Protein AF-A0A727Z2B3-F1 (afdb_monomer)

Foldseek 3Di:
DDDPPPDDQVQVVLVCQQCQHDPDDDDDPDPGDHHNQALLVLLVVVLVLLLQPPDPDDPLCVSVVVVVVVVCVVPPDDDDDDDDDPDDPDDPLVCLQVSLLSNLQNFDAPDANDPVVVVCLVVVSADLVSLVVSLVSLVVSQDQLVDADPDNNDDSVSNSVSSVRSNVHSVNSSVSSVVSSVVLLLPFDFQPVVQVVLLVVLQVCQVVVLCPDLQSVLADEAEAADPPDPWDKDKDKDKDFSQVRGPPNDPDCPDRPPDNVVVVVVVVVVVCVVLVPFDAPAEAEDAADLVVLQVVLVVCVVLAAKEKEWEECHCVVVLVCVVVVVVCCVVRCKDAACVLDDPFWDRIARRNYTYGYHHPHPFGKIFMAGSNQFYHKYWYQDPVRGQKGWDWDADPPSRMTMIMIMIIIDTGRNDTTNYMYHHD

Solvent-accessible surface area (backbone atoms only — not comparable to full-atom values): 23976 Å² total; per-residue (Å²): 134,83,76,80,78,69,83,76,56,66,48,57,54,52,49,29,64,32,57,43,47,71,96,64,93,76,71,98,75,73,82,62,63,83,50,56,76,38,25,62,56,50,52,54,49,51,54,51,54,60,61,67,65,70,65,77,92,57,58,70,66,52,57,51,46,49,52,48,44,57,62,38,72,77,44,92,74,82,90,77,88,82,82,87,77,95,64,80,86,76,52,78,75,62,52,45,64,56,52,36,52,54,22,28,67,34,29,50,81,90,60,68,73,54,67,68,57,54,50,35,59,75,68,57,71,61,49,64,65,48,37,54,50,49,42,55,50,52,60,67,51,53,69,67,49,86,60,83,66,95,63,70,83,50,56,60,80,54,42,40,60,17,33,52,34,35,42,54,37,42,50,50,43,40,48,56,44,48,53,53,47,50,48,50,47,60,68,40,52,74,34,62,65,61,32,50,49,45,16,51,48,45,49,66,48,39,65,58,58,37,59,70,33,90,70,56,42,48,34,50,77,47,76,43,68,73,82,88,58,89,61,45,78,47,71,52,78,43,82,39,52,35,48,72,45,19,46,97,64,47,86,68,86,70,73,73,70,82,42,59,66,58,53,49,52,51,54,50,52,50,51,52,53,53,59,67,73,47,68,42,79,36,78,44,84,31,77,49,63,67,59,48,43,46,56,48,31,64,70,28,65,85,63,52,55,30,34,38,42,34,30,14,59,77,57,51,64,62,58,60,52,48,76,78,39,69,89,55,24,72,84,36,46,46,41,83,32,72,87,51,50,51,102,46,27,44,49,36,21,32,57,50,22,39,43,35,57,38,69,86,40,96,52,50,32,34,38,34,32,50,47,80,23,38,33,43,37,35,33,39,36,46,96,91,70,27,43,42,50,47,48,76,44,76,46,95,52,70,60,33,23,38,40,34,41,34,38,34,38,42,80,43,68,76,55,64,30,58,33,30,36,41,60,95

Nearest PDB structures (foldseek):
  8qpq-assembly1_LE  TM=4.935E-01  e=2.416E-04  Haloferax tailed virus 1
  8gmo-assembly1_AD  TM=4.693E-01  e=9.176E-04  Tequatrovirus T4
  1wy1-assembly1_C  TM=2.558E-01  e=9.879E+00  Pyrococcus horikoshii OT3

Secondary structure (DSSP, 8-state):
---------HHHHHHHHHHT--SS---TT--PPPP--SHHHHHHHHHHHHHHTTSTT--HHHHHHHHHHHHHHTS---PPPPP----S---HHHHHHHHHHHHHHH--TT----HHHHHHHHTT-S-HHHHHHHHHHHHHH---TTS---SSSS-HHHHHHHHHHHHHHHHHHHHHHHHHHHHHHHHPPB-HHHHHHHHHHHHHHHHHHHHHSTTGGGSEEEEE--TTS--EEEEEEEEEEHHHHBTTT--S----SS-HHHHHHHHHHHHHHHHHHSPPS-EEEESSHHHHHHHHHHHTTT---EEEEEESSTTHHHHHHGGG-GGGTGGGTEEE-GGG--SSEEEEEETTEEEEEETT-SS-EEEEEEGGGEEEEEEE--TTS-S-EEEEEE-SSTTEEEEEEEEEEEEEE-S--SEEEEE-

pLDDT: mean 81.8, std 18.0, range [29.45, 98.06]

Mean predicted aligned error: 12.26 Å

Organism: Salmonella typhimurium (NCBI:txid90371)

Radius of gyration: 35.38 Å; Cα contacts (8 Å, |Δi|>4): 587; chains: 1; bounding box: 89×56×84 Å

Structure (mmCIF, N/CA/C/O backbone):
data_AF-A0A727Z2B3-F1
#
_entry.id   AF-A0A727Z2B3-F1
#
loop_
_atom_site.group_PDB
_atom_site.id
_atom_site.type_symbol
_atom_site.label_atom_id
_atom_site.label_alt_id
_atom_site.label_comp_id
_atom_site.label_asym_id
_atom_site.label_entity_id
_atom_site.label_seq_id
_atom_site.pdbx_PDB_ins_code
_atom_site.Cartn_x
_atom_site.Cartn_y
_atom_site.Cartn_z
_atom_site.occupancy
_atom_site.B_iso_or_equiv
_atom_site.auth_seq_id
_atom_site.auth_comp_id
_atom_site.auth_asym_id
_atom_site.auth_atom_id
_atom_site.pdbx_PDB_model_num
ATOM 1 N N . HIS A 1 1 ? -54.497 29.545 35.659 1.00 33.84 1 HIS A N 1
ATOM 2 C CA . HIS A 1 1 ? -53.399 30.517 35.799 1.00 33.84 1 HIS A CA 1
ATOM 3 C C . HIS A 1 1 ? -52.175 29.747 36.252 1.00 33.84 1 HIS A C 1
ATOM 5 O O . HIS A 1 1 ? -52.189 29.250 37.365 1.00 33.84 1 HIS A O 1
ATOM 11 N N . PHE A 1 2 ? -51.187 29.558 35.377 1.00 30.84 2 PHE A N 1
ATOM 12 C CA . PHE A 1 2 ? -49.878 29.066 35.801 1.00 30.84 2 PHE A CA 1
ATOM 13 C C . PHE A 1 2 ? -49.118 30.278 36.333 1.00 30.84 2 PHE A C 1
ATOM 15 O O . PHE A 1 2 ? -48.816 31.192 35.565 1.00 30.84 2 PHE A O 1
ATOM 22 N N . GLU A 1 3 ? -48.906 30.341 37.645 1.00 32.25 3 GLU A N 1
ATOM 23 C CA . GLU A 1 3 ? -47.919 31.264 38.196 1.00 32.25 3 GLU A CA 1
ATOM 24 C C . GLU A 1 3 ? -46.555 30.883 37.615 1.00 32.25 3 GLU A C 1
ATOM 26 O O . GLU A 1 3 ? -46.199 29.706 37.557 1.00 32.25 3 GLU A O 1
ATOM 31 N N . SER A 1 4 ? -45.808 31.869 37.121 1.00 35.72 4 SER A N 1
ATOM 32 C CA . SER A 1 4 ? -44.437 31.647 36.676 1.00 35.72 4 SER A CA 1
ATOM 33 C C . SER A 1 4 ? -43.625 31.152 37.872 1.00 35.72 4 SER A C 1
ATOM 35 O O . SER A 1 4 ? -43.404 31.923 38.811 1.00 35.72 4 SER A O 1
ATOM 37 N N . GLN A 1 5 ? -43.198 29.886 37.850 1.00 46.12 5 GLN A N 1
ATOM 38 C CA . GLN A 1 5 ? -42.247 29.365 38.827 1.00 46.12 5 GLN A CA 1
ATOM 39 C C . GLN A 1 5 ? -41.031 30.303 38.860 1.00 46.12 5 GLN A C 1
ATOM 41 O O . GLN A 1 5 ? -40.392 30.562 37.837 1.00 46.12 5 GLN A O 1
ATOM 46 N N . LYS A 1 6 ? -40.770 30.878 40.040 1.00 45.91 6 LYS A N 1
ATOM 47 C CA . LYS A 1 6 ? -39.532 31.606 40.342 1.00 45.91 6 LYS A CA 1
ATOM 48 C C . LYS A 1 6 ? -38.340 30.707 40.005 1.00 45.91 6 LYS A C 1
ATOM 50 O O . LYS A 1 6 ? -38.444 29.508 40.226 1.00 45.91 6 LYS A O 1
ATOM 55 N N . ASN A 1 7 ? -37.255 31.316 39.509 1.00 47.75 7 ASN A N 1
ATOM 56 C CA . ASN A 1 7 ? -35.923 30.737 39.272 1.00 47.75 7 ASN A CA 1
ATOM 57 C C . ASN A 1 7 ? -35.782 29.292 39.776 1.00 47.75 7 ASN A C 1
ATOM 59 O O . ASN A 1 7 ? -35.511 29.085 40.957 1.00 47.75 7 ASN A O 1
ATOM 63 N N . ILE A 1 8 ? -35.988 28.322 38.880 1.00 54.59 8 ILE A N 1
ATOM 64 C CA . ILE A 1 8 ? -35.703 26.912 39.153 1.00 54.59 8 ILE A CA 1
ATOM 65 C C . ILE A 1 8 ? -34.224 26.830 39.531 1.00 54.59 8 ILE A C 1
ATOM 67 O O . ILE A 1 8 ? -33.366 27.255 38.752 1.00 54.59 8 ILE A O 1
ATOM 71 N N . ASP A 1 9 ? -33.928 26.327 40.729 1.00 62.06 9 ASP A N 1
ATOM 72 C CA . ASP A 1 9 ? -32.553 26.048 41.123 1.00 62.06 9 ASP A CA 1
ATOM 73 C C . ASP A 1 9 ? -32.036 24.901 40.247 1.00 62.06 9 ASP A C 1
ATOM 75 O O . ASP A 1 9 ? -32.500 23.763 40.317 1.00 62.06 9 ASP A O 1
ATOM 79 N N . LEU A 1 10 ? -31.096 25.224 39.362 1.00 60.72 10 LEU A N 1
ATOM 80 C CA . LEU A 1 10 ? -30.554 24.272 38.403 1.00 60.72 10 LEU A CA 1
ATOM 81 C C . LEU A 1 10 ? -29.784 23.138 39.097 1.00 60.72 10 LEU A C 1
ATOM 83 O O . LEU A 1 10 ? -29.738 22.029 38.567 1.00 60.72 10 LEU A O 1
ATOM 87 N N . ALA A 1 11 ? -29.203 23.381 40.277 1.00 61.66 11 ALA A N 1
ATOM 88 C CA . ALA A 1 11 ? -28.548 22.333 41.054 1.00 61.66 11 ALA A CA 1
ATOM 89 C C . ALA A 1 11 ? -29.576 21.349 41.632 1.00 61.66 11 ALA A C 1
ATOM 91 O O . ALA A 1 11 ? -29.345 20.137 41.622 1.00 61.66 11 ALA A O 1
ATOM 92 N N . ASP A 1 12 ? -30.720 21.871 42.076 1.00 63.78 12 ASP A N 1
ATOM 93 C CA . ASP A 1 12 ? -31.849 21.090 42.577 1.00 63.78 12 ASP A CA 1
ATOM 94 C C . ASP A 1 12 ? -32.485 20.246 41.464 1.00 63.78 12 ASP A C 1
ATOM 96 O O . ASP A 1 12 ? -32.655 19.037 41.617 1.00 63.78 12 ASP A O 1
ATOM 100 N N . LEU A 1 13 ? -32.707 20.837 40.286 1.00 58.72 13 LEU A N 1
ATOM 101 C CA . LEU A 1 13 ? -33.193 20.126 39.098 1.00 58.72 13 LEU A CA 1
ATOM 102 C C . LEU A 1 13 ? -32.273 18.958 38.703 1.00 58.72 13 LEU A C 1
ATOM 104 O O . LEU A 1 13 ? -32.740 17.864 38.386 1.00 58.72 13 LEU A O 1
ATOM 108 N N . VAL A 1 14 ? -30.954 19.166 38.742 1.00 59.91 14 VAL A N 1
ATOM 109 C CA . VAL A 1 14 ? -29.974 18.110 38.450 1.00 59.91 14 VAL A CA 1
ATOM 110 C C . VAL A 1 14 ? -30.007 16.998 39.501 1.00 59.91 14 VAL A C 1
ATOM 112 O O . VAL A 1 14 ? -29.860 15.828 39.151 1.00 59.91 14 VAL A O 1
ATOM 115 N N . ASN A 1 15 ? -30.211 17.330 40.776 1.00 66.31 15 ASN A N 1
ATOM 116 C CA . ASN A 1 15 ? -30.347 16.318 41.824 1.00 66.31 15 ASN A CA 1
ATOM 117 C C . ASN A 1 15 ? -31.613 15.470 41.625 1.00 66.31 15 ASN A C 1
ATOM 119 O O . ASN A 1 15 ? -31.519 14.248 41.715 1.00 66.31 15 ASN A O 1
ATOM 123 N N . HIS A 1 16 ? -32.742 16.084 41.258 1.00 60.50 16 HIS A N 1
ATOM 124 C CA . HIS A 1 16 ? -33.980 15.364 40.931 1.00 60.50 16 HIS A CA 1
ATOM 125 C C . HIS A 1 16 ? -33.793 14.420 39.730 1.00 60.50 16 HIS A C 1
ATOM 127 O O . HIS A 1 16 ? -34.190 13.257 39.787 1.00 60.50 16 HIS A O 1
ATOM 133 N N . LEU A 1 17 ? -33.099 14.872 38.675 1.00 61.41 17 LEU A N 1
ATOM 134 C CA . LEU A 1 17 ? -32.760 14.038 37.510 1.00 61.41 17 LEU A CA 1
ATOM 135 C C . LEU A 1 17 ? -31.911 12.814 37.889 1.00 61.41 17 LEU A C 1
ATOM 137 O O . LEU A 1 17 ? -32.169 11.705 37.425 1.00 61.41 17 LEU A O 1
ATOM 141 N N . ILE A 1 18 ? -30.906 13.001 38.746 1.00 62.62 18 ILE A N 1
ATOM 142 C CA . ILE A 1 18 ? -30.023 11.923 39.213 1.00 62.62 18 ILE A CA 1
ATOM 143 C C . ILE A 1 18 ? -30.787 10.924 40.086 1.00 62.62 18 ILE A C 1
ATOM 145 O O . ILE A 1 18 ? -30.649 9.714 39.900 1.00 62.62 18 ILE A O 1
ATOM 149 N N . MET A 1 19 ? -31.600 11.420 41.021 1.00 62.50 19 MET A N 1
ATOM 150 C CA . MET A 1 19 ? -32.367 10.584 41.949 1.00 62.50 19 MET A CA 1
ATOM 151 C C . MET A 1 19 ? -33.594 9.942 41.298 1.00 62.50 19 MET A C 1
ATOM 153 O O . MET A 1 19 ? -34.217 9.080 41.913 1.00 62.50 19 MET A O 1
ATOM 157 N N . SER A 1 20 ? -33.894 10.305 40.043 1.00 58.25 20 SER A N 1
ATOM 158 C CA . SER A 1 20 ? -35.145 9.950 39.370 1.00 58.25 20 SER A CA 1
ATOM 159 C C . SER A 1 20 ? -36.342 10.284 40.260 1.00 58.25 20 SER A C 1
ATOM 161 O O . SER A 1 20 ? -37.224 9.461 40.457 1.00 58.25 20 SER A O 1
ATOM 163 N N . GLU A 1 21 ? -36.333 11.483 40.839 1.00 58.69 21 GLU A N 1
ATOM 164 C CA . GLU A 1 21 ? -37.428 12.022 41.643 1.00 58.69 21 GLU A CA 1
ATOM 165 C C . GLU A 1 21 ? -38.261 12.966 40.772 1.00 58.69 21 GLU A C 1
ATOM 167 O O . GLU A 1 21 ? -37.721 13.756 39.990 1.00 58.69 21 GLU A O 1
ATOM 172 N N . LEU A 1 22 ? -39.588 12.876 40.882 1.00 54.59 22 LEU A N 1
ATOM 173 C CA . LEU A 1 22 ? -40.485 13.782 40.173 1.00 54.59 22 LEU A CA 1
ATOM 174 C C . LEU A 1 22 ? -40.332 15.194 40.744 1.00 54.59 22 LEU A C 1
ATOM 176 O O . LEU A 1 22 ? -40.396 15.394 41.953 1.00 54.59 22 LEU A O 1
ATOM 180 N N . TYR A 1 23 ? -40.178 16.184 39.864 1.00 47.44 23 TYR A N 1
ATOM 181 C CA . TYR A 1 23 ? -40.151 17.596 40.266 1.00 47.44 23 TYR A CA 1
ATOM 182 C C . TYR A 1 23 ? -41.506 18.053 40.846 1.00 47.44 23 TYR A C 1
ATOM 184 O O . TYR A 1 23 ? -41.569 18.975 41.653 1.00 47.44 23 TYR A O 1
ATOM 192 N N . GLU A 1 24 ? -42.597 17.385 40.453 1.00 53.91 24 GLU A N 1
ATOM 193 C CA . GLU A 1 24 ? -43.932 17.498 41.044 1.00 53.91 24 GLU A CA 1
ATOM 194 C C . GLU A 1 24 ? -44.607 16.114 41.016 1.00 53.91 24 GLU A C 1
ATOM 196 O O . GLU A 1 24 ? -44.677 15.505 39.948 1.00 53.91 24 GLU A O 1
ATOM 201 N N . ASP A 1 25 ? -45.127 15.628 42.150 1.00 47.00 25 ASP A N 1
ATOM 202 C CA . ASP A 1 25 ? -45.909 14.381 42.218 1.00 47.00 25 ASP A CA 1
ATOM 203 C C . ASP A 1 25 ? -47.168 14.499 41.346 1.00 47.00 25 ASP A C 1
ATOM 205 O O . ASP A 1 25 ? -48.071 15.294 41.635 1.00 47.00 25 ASP A O 1
ATOM 209 N N . ARG A 1 26 ? -47.250 13.706 40.275 1.00 46.06 26 ARG A N 1
ATOM 210 C CA . ARG A 1 26 ? -48.425 13.649 39.400 1.00 46.06 26 ARG A CA 1
ATOM 211 C C . ARG A 1 26 ? -48.835 12.195 39.168 1.00 46.06 26 ARG A C 1
ATOM 213 O O . ARG A 1 26 ? -48.446 11.572 38.197 1.00 46.06 26 ARG A O 1
ATOM 220 N N . ASP A 1 27 ? -49.696 11.723 40.066 1.00 43.81 27 ASP A N 1
ATOM 221 C CA . ASP A 1 27 ? -50.348 10.406 40.083 1.00 43.81 27 ASP A CA 1
ATOM 222 C C . ASP A 1 27 ? -49.468 9.167 40.359 1.00 43.81 27 ASP A C 1
ATOM 224 O O . ASP A 1 27 ? -48.259 9.120 40.182 1.00 43.81 27 ASP A O 1
ATOM 228 N N . THR A 1 28 ? -50.132 8.123 40.864 1.00 46.69 28 THR A N 1
ATOM 229 C CA . THR A 1 28 ? -49.559 6.914 41.494 1.00 46.69 28 THR A CA 1
ATOM 230 C C . THR A 1 28 ? -48.951 5.886 40.529 1.00 46.69 28 THR A C 1
ATOM 232 O O . THR A 1 28 ? -48.630 4.778 40.956 1.00 46.69 28 THR A O 1
ATOM 235 N N . HIS A 1 29 ? -48.838 6.214 39.239 1.00 43.72 29 HIS A N 1
ATOM 236 C CA . HIS A 1 29 ? -48.492 5.264 38.171 1.00 43.72 29 HIS A CA 1
ATOM 237 C C . HIS A 1 29 ? -47.191 5.609 37.428 1.00 43.72 29 HIS A C 1
ATOM 239 O O . HIS A 1 29 ? -46.850 4.929 36.462 1.00 43.72 29 HIS A O 1
ATOM 245 N N . ASP A 1 30 ? -46.430 6.603 37.892 1.00 40.78 30 ASP A N 1
ATOM 246 C CA . ASP A 1 30 ? -45.130 6.933 37.307 1.00 40.78 30 ASP A CA 1
ATOM 247 C C . ASP A 1 30 ? -44.069 5.898 37.719 1.00 40.78 30 ASP A C 1
ATOM 249 O O . ASP A 1 30 ? -43.507 5.922 38.818 1.00 40.78 30 ASP A O 1
ATOM 253 N N . THR A 1 31 ? -43.775 4.952 36.825 1.00 44.19 31 THR A N 1
ATOM 254 C CA . THR A 1 31 ? -42.602 4.082 36.953 1.00 44.19 31 THR A CA 1
ATOM 255 C C . THR A 1 31 ? -41.341 4.886 36.665 1.00 44.19 31 THR A C 1
ATOM 257 O O . THR A 1 31 ? -40.910 5.023 35.522 1.00 44.19 31 THR A O 1
ATOM 260 N N . LEU A 1 32 ? -40.750 5.426 37.728 1.00 51.16 32 LEU A N 1
ATOM 261 C CA . LEU A 1 32 ? -39.474 6.131 37.690 1.00 51.16 32 LEU A CA 1
ATOM 262 C C . LEU A 1 32 ? -38.367 5.219 37.145 1.00 51.16 32 LEU A C 1
ATOM 264 O O . LEU A 1 32 ? -38.224 4.062 37.558 1.00 51.16 32 LEU A O 1
ATOM 268 N N . THR A 1 33 ? -37.550 5.747 36.230 1.00 53.62 33 THR A N 1
ATOM 269 C CA . THR A 1 33 ? -36.292 5.098 35.850 1.00 53.62 33 THR A CA 1
ATOM 270 C C . THR A 1 33 ? -35.424 4.885 37.094 1.00 53.62 33 THR A C 1
ATOM 272 O O . THR A 1 33 ? -35.506 5.663 38.043 1.00 53.62 33 THR A O 1
ATOM 275 N N . PRO A 1 34 ? -34.581 3.841 37.147 1.00 61.97 34 PRO A N 1
ATOM 276 C CA . PRO A 1 34 ? -33.674 3.671 38.272 1.00 61.97 34 PRO A CA 1
ATOM 277 C C . PRO A 1 34 ? -32.742 4.881 38.401 1.00 61.97 34 PRO A C 1
ATOM 279 O O . PRO A 1 34 ? -32.108 5.272 37.423 1.00 61.97 34 PRO A O 1
ATOM 282 N N . ALA A 1 35 ? -32.629 5.423 39.613 1.00 69.56 35 ALA A N 1
ATOM 283 C CA . ALA A 1 35 ? -31.716 6.519 39.923 1.00 69.56 35 ALA A CA 1
ATOM 284 C C . ALA A 1 35 ? -30.273 6.210 39.490 1.00 69.56 35 ALA A C 1
ATOM 286 O O . ALA A 1 35 ? -29.771 5.104 39.728 1.00 69.56 35 ALA A O 1
ATOM 287 N N . PHE A 1 36 ? -29.580 7.213 38.952 1.00 78.69 36 PHE A N 1
ATOM 288 C CA . PHE A 1 36 ? -28.138 7.150 38.736 1.00 78.69 36 PHE A CA 1
ATOM 289 C C . PHE A 1 36 ? -27.439 7.297 40.087 1.00 78.69 36 PHE A C 1
ATOM 291 O O . PHE A 1 36 ? -27.537 8.327 40.749 1.00 78.69 36 PHE A O 1
ATOM 298 N N . ARG A 1 37 ? -26.732 6.258 40.531 1.00 82.44 37 ARG A N 1
ATOM 299 C CA . ARG A 1 37 ? -26.084 6.248 41.853 1.00 82.44 37 ARG A CA 1
ATOM 300 C C . ARG A 1 37 ? -24.577 6.415 41.757 1.00 82.44 37 ARG A C 1
ATOM 302 O O . ARG A 1 37 ? -23.952 6.823 42.738 1.00 82.44 37 ARG A O 1
ATOM 309 N N . ARG A 1 38 ? -23.996 6.051 40.616 1.00 87.69 38 ARG A N 1
ATOM 310 C CA . ARG A 1 38 ? -22.553 6.039 40.364 1.00 87.69 38 ARG A CA 1
ATOM 311 C C . ARG A 1 38 ? -22.241 6.494 38.950 1.00 87.69 38 ARG A C 1
ATOM 313 O O . ARG A 1 38 ? -23.101 6.459 38.071 1.00 87.69 38 ARG A O 1
ATOM 320 N N . SER A 1 39 ? -20.985 6.861 38.714 1.00 89.38 39 SER A N 1
ATOM 321 C CA . SER A 1 39 ? -20.550 7.279 37.379 1.00 89.38 39 SER A CA 1
ATOM 322 C C . SER A 1 39 ? -20.689 6.151 36.346 1.00 89.38 39 SER A C 1
ATOM 324 O O . SER A 1 39 ? -21.086 6.400 35.207 1.00 89.38 39 SER A O 1
ATOM 326 N N . VAL A 1 40 ? -20.487 4.897 36.773 1.00 90.19 40 VAL A N 1
ATOM 327 C CA . VAL A 1 40 ? -20.664 3.700 35.933 1.00 90.19 40 VAL A CA 1
ATOM 328 C C . VAL A 1 40 ? -22.075 3.534 35.372 1.00 90.19 40 VAL A C 1
ATOM 330 O O . VAL A 1 40 ? -22.218 3.004 34.277 1.00 90.19 40 VAL A O 1
ATOM 333 N N . ASP A 1 41 ? -23.113 4.022 36.059 1.00 84.38 41 ASP A N 1
ATOM 334 C CA . ASP A 1 41 ? -24.493 3.925 35.567 1.00 84.38 41 ASP A CA 1
ATOM 335 C C . ASP A 1 41 ? -24.689 4.803 34.314 1.00 84.38 41 ASP A C 1
ATOM 337 O O . ASP A 1 41 ? -25.380 4.421 33.368 1.00 84.38 41 ASP A O 1
ATOM 341 N N . ILE A 1 42 ? -24.023 5.964 34.284 1.00 85.31 42 ILE A N 1
ATOM 342 C CA . ILE A 1 42 ? -24.027 6.890 33.144 1.00 85.31 42 ILE A CA 1
ATOM 343 C C . ILE A 1 42 ? -23.112 6.375 32.029 1.00 85.31 42 ILE A C 1
ATOM 345 O O . ILE A 1 42 ? -23.485 6.447 30.859 1.00 85.31 42 ILE A O 1
ATOM 349 N N . ILE A 1 43 ? -21.947 5.810 32.367 1.00 86.75 43 ILE A N 1
ATOM 350 C CA . ILE A 1 43 ? -21.072 5.165 31.375 1.00 86.75 43 ILE A CA 1
ATOM 351 C C . ILE A 1 43 ? -21.835 4.032 30.676 1.00 86.75 43 ILE A C 1
ATOM 353 O O . ILE A 1 43 ? -21.913 4.019 29.451 1.00 86.75 43 ILE A O 1
ATOM 357 N N . ASP A 1 44 ? -22.472 3.133 31.429 1.00 85.00 44 ASP A N 1
ATOM 358 C CA . ASP A 1 44 ? -23.259 2.023 30.882 1.00 85.00 44 ASP A CA 1
ATOM 359 C C . ASP A 1 44 ? -24.426 2.512 30.004 1.00 85.00 44 ASP A C 1
ATOM 361 O O . ASP A 1 44 ? -24.745 1.877 28.997 1.00 85.00 44 ASP A O 1
ATOM 365 N N . MET A 1 45 ? -25.050 3.646 30.343 1.00 82.75 45 MET A N 1
ATOM 366 C CA . MET A 1 45 ? -26.060 4.286 29.495 1.00 82.75 45 MET A CA 1
ATOM 367 C C . MET A 1 45 ? -25.467 4.734 28.152 1.00 82.75 45 MET A C 1
ATOM 369 O O . MET A 1 45 ? -26.036 4.418 27.108 1.00 82.75 45 MET A O 1
ATOM 373 N N . ILE A 1 46 ? -24.317 5.418 28.164 1.00 82.81 46 ILE A N 1
ATOM 374 C CA . ILE A 1 46 ? -23.617 5.840 26.939 1.00 82.81 46 ILE A CA 1
ATOM 375 C C . ILE A 1 46 ? -23.274 4.618 26.079 1.00 82.81 46 ILE A C 1
ATOM 377 O O . ILE A 1 46 ? -23.523 4.630 24.877 1.00 82.81 46 ILE A O 1
ATOM 381 N N . LEU A 1 47 ? -22.782 3.532 26.685 1.00 81.25 47 LEU A N 1
ATOM 382 C CA . LEU A 1 47 ? -22.465 2.297 25.960 1.00 81.25 47 LEU A CA 1
ATOM 383 C C . LEU A 1 47 ? -23.684 1.692 25.255 1.00 81.25 47 LEU A C 1
ATOM 385 O O . LEU A 1 47 ? -23.558 1.209 24.132 1.00 81.25 47 LEU A O 1
ATOM 389 N N . ARG A 1 48 ? -24.861 1.717 25.890 1.00 75.19 48 ARG A N 1
ATOM 390 C CA . ARG A 1 48 ? -26.107 1.225 25.276 1.00 75.19 48 ARG A CA 1
ATOM 391 C C . ARG A 1 48 ? -26.536 2.087 24.099 1.00 75.19 48 ARG A C 1
ATOM 393 O O . ARG A 1 48 ? -26.884 1.542 23.059 1.00 75.19 48 ARG A O 1
ATOM 400 N N . ILE A 1 49 ? -26.477 3.409 24.255 1.00 71.06 49 ILE A N 1
ATOM 401 C CA . ILE A 1 49 ? -26.792 4.357 23.180 1.00 71.06 49 ILE A CA 1
ATOM 402 C C . ILE A 1 49 ? -25.886 4.092 21.971 1.00 71.06 49 ILE A C 1
ATOM 404 O O . ILE A 1 49 ? -26.363 3.943 20.848 1.00 71.06 49 ILE A O 1
ATOM 408 N N . GLU A 1 50 ? -24.583 3.944 22.208 1.00 73.25 50 GLU A N 1
ATOM 409 C CA . GLU A 1 50 ? -23.610 3.725 21.136 1.00 73.25 50 GLU A CA 1
ATOM 410 C C . GLU A 1 50 ? -23.687 2.341 20.501 1.00 73.25 50 GLU A C 1
ATOM 412 O O . GLU A 1 50 ? -23.348 2.184 19.329 1.00 73.25 50 GLU A O 1
ATOM 417 N N . HIS A 1 51 ? -24.175 1.347 21.240 1.00 66.31 51 HIS A N 1
ATOM 418 C CA . HIS A 1 51 ? -24.489 0.039 20.683 1.00 66.31 51 HIS A CA 1
ATOM 419 C C . HIS A 1 51 ? -25.734 0.072 19.780 1.00 66.31 51 HIS A C 1
ATOM 421 O O . HIS A 1 51 ? -25.707 -0.519 18.704 1.00 66.31 51 HIS A O 1
ATOM 427 N N . CYS A 1 52 ? -26.802 0.779 20.168 1.00 56.47 52 CYS A N 1
ATOM 428 C CA . CYS A 1 52 ? -28.037 0.866 19.376 1.00 56.47 52 CYS A CA 1
ATOM 429 C C . CYS A 1 52 ? -27.885 1.715 18.100 1.00 56.47 52 CYS A C 1
ATOM 431 O O . CYS A 1 52 ? -28.550 1.457 17.102 1.00 56.47 52 CYS A O 1
ATOM 433 N N . ASN A 1 53 ? -26.965 2.683 18.083 1.00 53.97 53 ASN A N 1
ATOM 434 C CA . ASN A 1 53 ? -26.720 3.583 16.946 1.00 53.97 53 ASN A CA 1
ATOM 435 C C . ASN A 1 53 ? -25.952 2.941 15.759 1.00 53.97 53 ASN A C 1
ATOM 437 O O . ASN A 1 53 ? -25.282 3.645 14.999 1.00 53.97 53 ASN A O 1
ATOM 441 N N . LEU A 1 54 ? -26.019 1.615 15.583 1.00 50.62 54 LEU A N 1
ATOM 442 C CA . LEU A 1 54 ? -25.374 0.886 14.477 1.00 50.62 54 LEU A CA 1
ATOM 443 C C . LEU A 1 54 ? -26.198 0.872 13.176 1.00 50.62 54 LEU A C 1
ATOM 445 O O . LEU A 1 54 ? -25.733 0.345 12.163 1.00 50.62 54 LEU A O 1
ATOM 449 N N . HIS A 1 55 ? -27.398 1.457 13.166 1.00 40.53 55 HIS A N 1
ATOM 450 C CA . HIS A 1 55 ? -28.206 1.570 11.957 1.00 40.53 55 HIS A CA 1
ATOM 451 C C . HIS A 1 55 ? -27.682 2.689 11.045 1.00 40.53 55 HIS A C 1
ATOM 453 O O . HIS A 1 55 ? -27.729 3.877 11.348 1.00 40.53 55 HIS A O 1
ATOM 459 N N . THR A 1 56 ? -27.126 2.249 9.917 1.00 39.41 56 THR A N 1
ATOM 460 C CA . THR A 1 56 ? -26.784 3.000 8.705 1.00 39.41 56 THR A CA 1
ATOM 461 C C . THR A 1 56 ? -27.545 4.315 8.542 1.00 39.41 56 THR A C 1
ATOM 463 O O . THR A 1 56 ? -28.700 4.278 8.143 1.00 39.41 56 THR A O 1
ATOM 466 N N . ASN A 1 57 ? -26.874 5.454 8.740 1.00 38.22 57 ASN A N 1
ATOM 467 C CA . ASN A 1 57 ? -27.154 6.745 8.090 1.00 38.22 57 ASN A CA 1
ATOM 468 C C . ASN A 1 57 ? -28.636 7.182 7.975 1.00 38.22 57 ASN A C 1
ATOM 470 O O . ASN A 1 57 ? -28.998 7.932 7.067 1.00 38.22 57 ASN A O 1
ATOM 474 N N . THR A 1 58 ? -29.511 6.729 8.867 1.00 37.56 58 THR A N 1
ATOM 475 C CA . THR A 1 58 ? -30.866 7.246 8.994 1.00 37.56 58 THR A CA 1
ATOM 476 C C . THR A 1 58 ? -30.768 8.457 9.905 1.00 37.56 58 THR A C 1
ATOM 478 O O . THR A 1 58 ? -30.025 8.447 10.886 1.00 37.56 58 THR A O 1
ATOM 481 N N . SER A 1 59 ? -31.426 9.555 9.522 1.00 45.16 59 SER A N 1
ATOM 482 C CA . SER A 1 59 ? -31.302 10.850 10.199 1.00 45.16 59 SER A CA 1
ATOM 483 C C . SER A 1 59 ? -31.347 10.681 11.720 1.00 45.16 59 SER A C 1
ATOM 485 O O . SER A 1 59 ? -32.106 9.854 12.218 1.00 45.16 59 SER A O 1
ATOM 487 N N . TRP A 1 60 ? -30.556 11.449 12.471 1.00 47.59 60 TRP A N 1
ATOM 488 C CA . TRP A 1 60 ? -30.532 11.449 13.945 1.00 47.59 60 TRP A CA 1
ATOM 489 C C . TRP A 1 60 ? -31.937 11.434 14.582 1.00 47.59 60 TRP A C 1
ATOM 491 O O . TRP A 1 60 ? -32.127 10.878 15.657 1.00 47.59 60 TRP A O 1
ATOM 501 N N . TYR A 1 61 ? -32.938 11.977 13.880 1.00 43.47 61 TYR A N 1
ATOM 502 C CA . TYR A 1 61 ? -34.351 11.922 14.239 1.00 43.47 61 TYR A CA 1
ATOM 503 C C . TYR A 1 61 ? -34.892 10.491 14.364 1.00 43.47 61 TYR A C 1
ATOM 505 O O . TYR A 1 61 ? -35.670 10.223 15.268 1.00 43.47 61 TYR A O 1
ATOM 513 N N . SER A 1 62 ? -34.480 9.571 13.491 1.00 45.44 62 SER A N 1
ATOM 514 C CA . SER A 1 62 ? -34.839 8.147 13.534 1.00 45.44 62 SER A CA 1
ATOM 515 C C . SER A 1 62 ? -34.180 7.409 14.695 1.00 45.44 62 SER A C 1
ATOM 517 O O . SER A 1 62 ? -34.890 6.736 15.422 1.00 45.44 62 SER A O 1
ATOM 519 N N . GLY A 1 63 ? -32.880 7.606 14.949 1.00 48.97 63 GLY A N 1
ATOM 520 C CA . GLY A 1 63 ? -32.188 6.980 16.084 1.00 48.97 63 GLY A CA 1
ATOM 521 C C . GLY A 1 63 ? -32.671 7.518 17.432 1.00 48.97 63 GLY A C 1
ATOM 522 O O . GLY A 1 63 ? -32.867 6.756 18.377 1.00 48.97 63 GLY A O 1
ATOM 523 N N . LEU A 1 64 ? -32.955 8.823 17.513 1.00 49.59 64 LEU A N 1
ATOM 524 C CA . LEU A 1 64 ? -33.582 9.435 18.683 1.00 49.59 64 LEU A CA 1
ATOM 525 C C . LEU A 1 64 ? -35.035 8.970 18.830 1.00 49.59 64 LEU A C 1
ATOM 527 O O . LEU A 1 64 ? -35.443 8.677 19.943 1.00 49.59 64 LEU A O 1
ATOM 531 N N . SER A 1 65 ? -35.798 8.842 17.738 1.00 49.34 65 SER A N 1
ATOM 532 C CA . SER A 1 65 ? -37.174 8.323 17.772 1.00 49.34 65 SER A CA 1
ATOM 533 C C . SER A 1 65 ? -37.231 6.845 18.129 1.00 49.34 65 SER A C 1
ATOM 535 O O . SER A 1 65 ? -38.095 6.496 18.911 1.00 49.34 65 SER A O 1
ATOM 537 N N . GLU A 1 66 ? -36.316 6.002 17.645 1.00 48.19 66 GLU A N 1
ATOM 538 C CA . GLU A 1 66 ? -36.202 4.587 18.022 1.00 48.19 66 GLU A CA 1
ATOM 539 C C . GLU A 1 66 ? -35.737 4.444 19.465 1.00 48.19 66 GLU A C 1
ATOM 541 O O . GLU A 1 66 ? -36.289 3.648 20.206 1.00 48.19 66 GLU A O 1
ATOM 546 N N . THR A 1 67 ? -34.767 5.242 19.913 1.00 51.84 67 THR A N 1
ATOM 547 C CA . THR A 1 67 ? -34.331 5.232 21.316 1.00 51.84 67 THR A CA 1
ATOM 548 C C . THR A 1 67 ? -35.456 5.714 22.229 1.00 51.84 67 THR A C 1
ATOM 550 O O . THR A 1 67 ? -35.722 5.093 23.254 1.00 51.84 67 THR A O 1
ATOM 553 N N . ILE A 1 68 ? -36.164 6.777 21.837 1.00 51.78 68 ILE A N 1
ATOM 554 C CA . ILE A 1 68 ? -37.364 7.264 22.519 1.00 51.78 68 ILE A CA 1
ATOM 555 C C . ILE A 1 68 ? -38.491 6.239 22.419 1.00 51.78 68 ILE A C 1
ATOM 557 O O . ILE A 1 68 ? -39.219 6.111 23.385 1.00 51.78 68 ILE A O 1
ATOM 561 N N . GLU A 1 69 ? -38.657 5.492 21.327 1.00 46.50 69 GLU A N 1
ATOM 562 C CA . GLU A 1 69 ? -39.653 4.421 21.180 1.00 46.50 69 GLU A CA 1
ATOM 563 C C . GLU A 1 69 ? -39.297 3.189 21.997 1.00 46.50 69 GLU A C 1
ATOM 565 O O . GLU A 1 69 ? -40.195 2.592 22.564 1.00 46.50 69 GLU A O 1
ATOM 570 N N . VAL A 1 70 ? -38.024 2.829 22.130 1.00 47.47 70 VAL A N 1
ATOM 571 C CA . VAL A 1 70 ? -37.559 1.752 23.007 1.00 47.47 70 VAL A CA 1
ATOM 572 C C . VAL A 1 70 ? -37.742 2.176 24.459 1.00 47.47 70 VAL A C 1
ATOM 574 O O . VAL A 1 70 ? -38.323 1.428 25.238 1.00 47.47 70 VAL A O 1
ATOM 577 N N . MET A 1 71 ? -37.352 3.399 24.822 1.00 45.62 71 MET A N 1
ATOM 578 C CA . MET A 1 71 ? -37.604 3.961 26.153 1.00 45.62 71 MET A CA 1
ATOM 579 C C . MET A 1 71 ? -39.109 4.135 26.424 1.00 45.62 71 MET A C 1
ATOM 581 O O . MET A 1 71 ? -39.559 3.864 27.533 1.00 45.62 71 MET A O 1
ATOM 585 N N . ASN A 1 72 ? -39.904 4.501 25.412 1.00 41.56 72 ASN A N 1
ATOM 586 C CA . ASN A 1 72 ? -41.363 4.615 25.492 1.00 41.56 72 ASN A CA 1
ATOM 587 C C . ASN A 1 72 ? -42.083 3.274 25.360 1.00 41.56 72 ASN A C 1
ATOM 589 O O . ASN A 1 72 ? -43.242 3.200 25.731 1.00 41.56 72 ASN A O 1
ATOM 593 N N . SER A 1 73 ? -41.459 2.207 24.861 1.00 37.97 73 SER A N 1
ATOM 594 C CA . SER A 1 73 ? -42.086 0.877 24.798 1.00 37.97 73 SER A CA 1
ATOM 595 C C . SER A 1 73 ? -42.287 0.292 26.196 1.00 37.97 73 SER A C 1
ATOM 597 O O . SER A 1 73 ? -43.108 -0.601 26.385 1.00 37.97 73 SER A O 1
ATOM 599 N N . TYR A 1 74 ? -41.586 0.859 27.181 1.00 44.06 74 TYR A N 1
ATOM 600 C CA . TYR A 1 74 ? -41.793 0.632 28.604 1.00 44.06 74 TYR A CA 1
ATOM 601 C C . TYR A 1 74 ? -42.801 1.603 29.247 1.00 44.06 74 TYR A C 1
ATOM 603 O O . TYR A 1 74 ? -43.180 1.382 30.392 1.00 44.06 74 TYR A O 1
ATOM 611 N N . ASN A 1 75 ? -43.266 2.633 28.526 1.00 40.34 75 ASN A N 1
ATOM 612 C CA . ASN A 1 75 ? -44.220 3.636 29.002 1.00 40.34 75 ASN A CA 1
ATOM 613 C C . ASN A 1 75 ? -45.508 3.602 28.158 1.00 40.34 75 ASN A C 1
ATOM 615 O O . ASN A 1 75 ? -45.548 4.082 27.023 1.00 40.34 75 ASN A O 1
ATOM 619 N N . GLU A 1 76 ? -46.612 3.125 28.730 1.00 38.09 76 GLU A N 1
ATOM 620 C CA . GLU A 1 76 ? -47.953 3.321 28.161 1.00 38.09 76 GLU A CA 1
ATOM 621 C C . GLU A 1 76 ? -48.370 4.812 28.282 1.00 38.09 76 GLU A C 1
ATOM 623 O O . GLU A 1 76 ? -49.124 5.183 29.165 1.00 38.09 76 GLU A O 1
ATOM 628 N N . ARG A 1 77 ? -47.791 5.668 27.417 1.00 40.88 77 ARG A N 1
ATOM 629 C CA . ARG A 1 77 ? -48.123 7.057 26.982 1.00 40.88 77 ARG A CA 1
ATOM 630 C C . ARG A 1 77 ? -49.146 7.904 27.789 1.00 40.88 77 ARG A C 1
ATOM 632 O O . ARG A 1 77 ? -50.252 7.453 28.068 1.00 40.88 77 ARG A O 1
ATOM 639 N N . PRO A 1 78 ? -48.921 9.241 27.891 1.00 38.97 78 PRO A N 1
ATOM 640 C CA . PRO A 1 78 ? -49.219 10.159 26.771 1.00 38.97 78 PRO A CA 1
ATOM 641 C C . PRO A 1 78 ? -48.115 11.175 26.415 1.00 38.97 78 PRO A C 1
ATOM 643 O O . PRO A 1 78 ? -47.273 11.549 27.222 1.00 38.97 78 PRO A O 1
ATOM 646 N N . TYR A 1 79 ? -48.147 11.631 25.157 1.00 42.25 79 TYR A N 1
ATOM 647 C CA . TYR A 1 79 ? -47.212 12.591 24.553 1.00 42.25 79 TYR A CA 1
ATOM 648 C C . TYR A 1 79 ? -47.305 13.989 25.178 1.00 42.25 79 TYR A C 1
ATOM 650 O O . TYR A 1 79 ? -48.393 14.557 25.281 1.00 42.25 79 TYR A O 1
ATOM 658 N N . ILE A 1 80 ? -46.146 14.583 25.473 1.00 35.75 80 ILE A N 1
ATOM 659 C CA . ILE A 1 80 ? -46.001 15.988 25.879 1.00 35.75 80 ILE A CA 1
ATOM 660 C C . ILE A 1 80 ? -45.680 16.845 24.631 1.00 35.75 80 ILE A C 1
ATOM 662 O O . ILE A 1 80 ? -44.880 16.413 23.797 1.00 35.75 80 ILE A O 1
ATOM 666 N N . PRO A 1 81 ? -46.263 18.051 24.457 1.00 31.09 81 PRO A N 1
ATOM 667 C CA . PRO A 1 81 ? -46.004 18.903 23.294 1.00 31.09 81 PRO A CA 1
ATOM 668 C C . PRO A 1 81 ? -44.565 19.442 23.301 1.00 31.09 81 PRO A C 1
ATOM 670 O O . PRO A 1 81 ? -44.124 20.042 24.282 1.00 31.09 81 PRO A O 1
ATOM 673 N N . GLY A 1 82 ? -43.847 19.257 22.191 1.00 30.98 82 GLY A N 1
ATOM 674 C CA . GLY A 1 82 ? -42.452 19.673 22.043 1.00 30.98 82 GLY A CA 1
ATOM 675 C C . GLY A 1 82 ? -42.264 21.193 22.039 1.00 30.98 82 GLY A C 1
ATOM 676 O O . GLY A 1 82 ? -42.964 21.922 21.336 1.00 30.98 82 GLY A O 1
ATOM 677 N N . ARG A 1 83 ? -41.270 21.673 22.794 1.00 35.22 83 ARG A N 1
ATOM 678 C CA . ARG A 1 83 ? -40.700 23.016 22.622 1.00 35.22 83 ARG A CA 1
ATOM 679 C C . ARG A 1 83 ? -39.571 22.930 21.594 1.00 35.22 83 ARG A C 1
ATOM 681 O O . ARG A 1 83 ? -38.599 22.219 21.817 1.00 35.22 83 ARG A O 1
ATOM 688 N N . MET A 1 84 ? -39.700 23.647 20.478 1.00 29.45 84 MET A N 1
ATOM 689 C CA . MET A 1 84 ? -38.601 23.849 19.530 1.00 29.45 84 MET A CA 1
ATOM 690 C C . MET A 1 84 ? -37.648 24.906 20.091 1.00 29.45 84 MET A C 1
ATOM 692 O O . MET A 1 84 ? -37.987 26.088 20.114 1.00 29.45 84 MET A O 1
ATOM 696 N N . TYR A 1 85 ? -36.461 24.488 20.524 1.00 37.16 85 TYR A N 1
ATOM 697 C CA . TYR A 1 85 ? -35.325 25.391 20.672 1.00 37.16 85 TYR A CA 1
ATOM 698 C C . TYR A 1 85 ? -34.545 25.356 19.357 1.00 37.16 85 TYR A C 1
ATOM 700 O O . TYR A 1 85 ? -33.997 24.330 18.969 1.00 37.16 85 TYR A O 1
ATOM 708 N N . THR A 1 86 ? -34.563 26.467 18.625 1.00 35.19 86 THR A N 1
ATOM 709 C CA . THR A 1 86 ? -33.718 26.677 17.447 1.00 35.19 86 THR A CA 1
ATOM 710 C C . THR A 1 86 ? -32.274 26.873 17.913 1.00 35.19 86 THR A C 1
ATOM 712 O O . THR A 1 86 ? -31.893 27.988 18.269 1.00 35.19 86 THR A O 1
ATOM 715 N N . GLY A 1 87 ? -31.498 25.792 17.947 1.00 35.75 87 GLY A N 1
ATOM 716 C CA . GLY A 1 87 ? -30.042 25.785 18.110 1.00 35.75 87 GLY A CA 1
ATOM 717 C C . GLY A 1 87 ? -29.397 25.017 16.955 1.00 35.75 87 GLY A C 1
ATOM 718 O O . GLY A 1 87 ? -30.038 24.145 16.367 1.00 35.75 87 GLY A O 1
ATOM 719 N N . GLU A 1 88 ? -28.170 25.388 16.578 1.00 39.12 88 GLU A N 1
ATOM 720 C CA . GLU A 1 88 ? -27.370 24.682 15.567 1.00 39.12 88 GLU A CA 1
ATOM 721 C C . GLU A 1 88 ? -27.357 23.176 15.855 1.00 39.12 88 GLU A C 1
ATOM 723 O O . GLU A 1 88 ? -27.143 22.799 16.999 1.00 39.12 88 GLU A O 1
ATOM 728 N N . TYR A 1 89 ? -27.614 22.350 14.832 1.00 38.81 89 TYR A N 1
ATOM 729 C CA . TYR A 1 89 ? -27.665 20.878 14.861 1.00 38.81 89 TYR A CA 1
ATOM 730 C C . TYR A 1 89 ? -26.926 20.233 16.056 1.00 38.81 89 TYR A C 1
ATOM 732 O O . TYR A 1 89 ? -25.741 19.911 15.967 1.00 38.81 89 TYR A O 1
ATOM 740 N N . GLU A 1 90 ? -27.634 20.021 17.169 1.00 45.50 90 GLU A N 1
ATOM 741 C CA . GLU A 1 90 ? -27.103 19.313 18.333 1.00 45.50 90 GLU A CA 1
ATOM 742 C C . GLU A 1 90 ? -27.105 17.808 18.024 1.00 45.50 90 GLU A C 1
ATOM 744 O O . GLU A 1 90 ? -28.104 17.116 18.203 1.00 45.50 90 GLU A O 1
ATOM 749 N N . ASP A 1 91 ? -25.989 17.297 17.500 1.00 53.31 91 ASP A N 1
ATOM 750 C CA . ASP A 1 91 ? -25.718 15.855 17.455 1.00 53.31 91 ASP A CA 1
ATOM 751 C C . ASP A 1 91 ? -25.718 15.281 18.884 1.00 53.31 91 ASP A C 1
ATOM 753 O O . ASP A 1 91 ? -25.348 15.970 19.830 1.00 53.31 91 ASP A O 1
ATOM 757 N N . LEU A 1 92 ? -26.066 14.008 19.065 1.00 59.00 92 LEU A N 1
ATOM 758 C CA . LEU A 1 92 ? -26.098 13.332 20.367 1.00 59.00 92 LEU A CA 1
ATOM 759 C C . LEU A 1 92 ? -24.732 13.399 21.084 1.00 59.00 92 LEU A C 1
ATOM 761 O O . LEU A 1 92 ? -24.659 13.450 22.313 1.00 59.00 92 LEU A O 1
ATOM 765 N N . GLY A 1 93 ? -23.646 13.505 20.312 1.00 60.19 93 GLY A N 1
ATOM 766 C CA . GLY A 1 93 ? -22.299 13.765 20.817 1.00 60.19 93 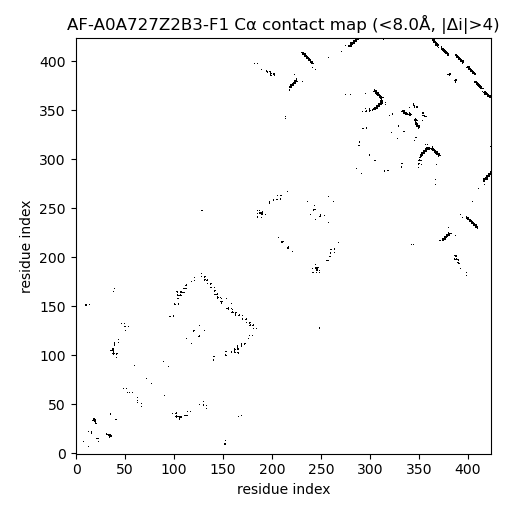GLY A CA 1
ATOM 767 C C . GLY A 1 93 ? -22.108 15.123 21.515 1.00 60.19 93 GLY A C 1
ATOM 768 O O . GLY A 1 93 ? -21.165 15.260 22.295 1.00 60.19 93 GLY A O 1
ATOM 769 N N . SER A 1 94 ? -22.979 16.115 21.296 1.00 64.62 94 SER A N 1
ATOM 770 C CA . SER A 1 94 ? -22.958 17.402 22.013 1.00 64.62 94 SER A CA 1
ATOM 771 C C . SER A 1 94 ? -23.360 17.235 23.487 1.00 64.62 94 SER A C 1
ATOM 773 O O . SER A 1 94 ? -22.812 17.904 24.366 1.00 64.62 94 SER A O 1
ATOM 775 N N . LEU A 1 95 ? -24.236 16.264 23.780 1.00 72.38 95 LEU A N 1
ATOM 776 C CA . LEU A 1 95 ? -24.746 15.972 25.124 1.00 72.38 95 LEU A CA 1
ATOM 777 C C . LEU A 1 95 ? -23.729 15.235 26.002 1.00 72.38 95 LEU A C 1
ATOM 779 O O . LEU A 1 95 ? -23.816 15.275 27.231 1.00 72.38 95 LEU A O 1
ATOM 783 N N . TYR A 1 96 ? -22.720 14.604 25.400 1.00 74.25 96 TYR A N 1
ATOM 784 C CA . TYR A 1 96 ? -21.674 13.876 26.123 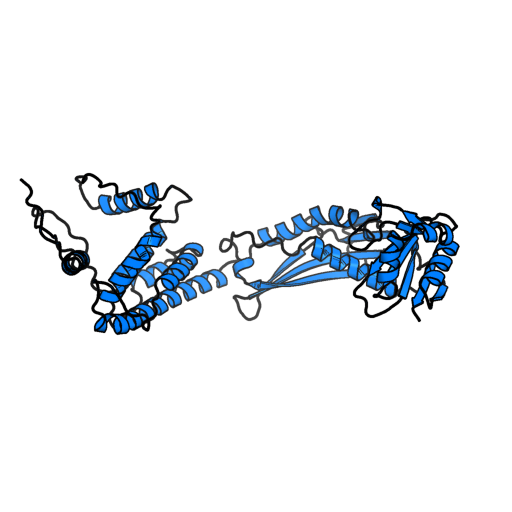1.00 74.25 96 TYR A CA 1
ATOM 785 C C . TYR A 1 96 ? -20.862 14.755 27.064 1.00 74.25 96 TYR A C 1
ATOM 787 O O . TYR A 1 96 ? -20.434 14.288 28.120 1.00 74.25 96 TYR A O 1
ATOM 795 N N . GLY A 1 97 ? -20.706 16.040 26.736 1.00 78.81 97 GLY A N 1
ATOM 796 C CA . GLY A 1 97 ? -20.086 16.998 27.643 1.00 78.81 97 GLY A CA 1
ATOM 797 C C . GLY A 1 97 ? -20.847 17.109 28.968 1.00 78.81 97 GLY A C 1
ATOM 798 O O . GLY A 1 97 ? -20.220 17.114 30.028 1.00 78.81 97 GLY A O 1
ATOM 799 N N . SER A 1 98 ? -22.179 17.130 28.895 1.00 79.56 98 SER A N 1
ATOM 800 C CA . SER A 1 98 ? -23.088 17.209 30.042 1.00 79.56 98 SER A CA 1
ATOM 801 C C . SER A 1 98 ? -23.192 15.879 30.789 1.00 79.56 98 SER A C 1
ATOM 803 O O . SER A 1 98 ? -23.148 15.869 32.019 1.00 79.56 98 SER A O 1
ATOM 805 N N . PHE A 1 99 ? -23.244 14.746 30.078 1.00 83.19 99 PHE A N 1
ATOM 806 C CA . PHE A 1 99 ? -23.202 13.421 30.711 1.00 83.19 99 PHE A CA 1
ATOM 807 C C . PHE A 1 99 ? -21.900 13.184 31.474 1.00 83.19 99 PHE A C 1
ATOM 809 O O . PHE A 1 99 ? -21.944 12.655 32.582 1.00 83.19 99 PHE A O 1
ATOM 816 N N . ALA A 1 100 ? -20.759 13.634 30.942 1.00 88.31 100 ALA A N 1
ATOM 817 C CA . ALA A 1 100 ? -19.492 13.579 31.663 1.00 88.31 100 ALA A CA 1
ATOM 818 C C . ALA A 1 100 ? -19.560 14.362 32.982 1.00 88.31 100 ALA A C 1
ATOM 820 O O . ALA A 1 100 ? -19.122 13.857 34.007 1.00 88.31 100 ALA A O 1
ATOM 821 N N . LEU A 1 101 ? -20.152 15.564 32.993 1.00 87.75 101 LEU A N 1
ATOM 822 C CA . LEU A 1 101 ? -20.301 16.350 34.224 1.00 87.75 101 LEU A CA 1
ATOM 823 C C . LEU A 1 101 ? -21.199 15.646 35.250 1.00 87.75 101 LEU A C 1
ATOM 825 O O . LEU A 1 101 ? -20.849 15.583 36.424 1.00 87.75 101 LEU A O 1
ATOM 829 N N . LEU A 1 102 ? -22.317 15.054 34.829 1.00 86.94 102 LEU A N 1
ATOM 830 C CA . LEU A 1 102 ? -23.160 14.262 35.734 1.00 86.94 102 LEU A CA 1
ATOM 831 C C . LEU A 1 102 ? -22.415 13.035 36.279 1.00 86.94 102 LEU A C 1
ATOM 833 O O . LEU A 1 102 ? -22.490 12.743 37.472 1.00 86.94 102 LEU A O 1
ATOM 837 N N . ALA A 1 103 ? -21.645 12.352 35.433 1.00 90.25 103 ALA A N 1
ATOM 838 C CA . ALA A 1 103 ? -20.842 11.206 35.838 1.00 90.25 103 ALA A CA 1
ATOM 839 C C . ALA A 1 103 ? -19.737 11.601 36.828 1.00 90.25 103 ALA A C 1
ATOM 841 O O . ALA A 1 103 ? -19.559 10.916 37.831 1.00 90.25 103 ALA A O 1
ATOM 842 N N . ILE A 1 104 ? -19.070 12.741 36.620 1.00 92.75 104 ILE A N 1
ATOM 843 C CA . ILE A 1 104 ? -18.093 13.300 37.566 1.00 92.75 104 ILE A CA 1
ATOM 844 C C . ILE A 1 104 ? -18.775 13.616 38.902 1.00 92.75 104 ILE A C 1
ATOM 846 O O . ILE A 1 104 ? -18.246 13.266 39.952 1.00 92.75 104 ILE A O 1
ATOM 850 N N . LYS A 1 105 ? -19.980 14.201 38.911 1.00 90.38 105 LYS A N 1
ATOM 851 C CA . LYS A 1 105 ? -20.718 14.456 40.165 1.00 90.38 105 LYS A CA 1
ATOM 852 C C . LYS A 1 105 ? -20.946 13.174 40.973 1.00 90.38 105 LYS A C 1
ATOM 854 O O . LYS A 1 105 ? -20.908 13.199 42.202 1.00 90.38 105 LYS A O 1
ATOM 859 N N . LEU A 1 106 ? -21.182 12.067 40.274 1.00 90.19 106 LEU A N 1
ATOM 860 C CA . LEU A 1 106 ? -21.476 10.758 40.848 1.00 90.19 106 LEU A CA 1
ATOM 861 C C . LEU A 1 106 ? -20.244 9.878 41.089 1.00 90.19 106 LEU A C 1
ATOM 863 O O . LEU A 1 106 ? -20.392 8.796 41.657 1.00 90.19 106 LEU A O 1
ATOM 867 N N . ALA A 1 107 ? -19.055 10.307 40.668 1.00 93.19 107 ALA A N 1
ATOM 868 C CA . ALA A 1 107 ? -17.854 9.488 40.712 1.00 93.19 107 ALA A CA 1
ATOM 869 C C . ALA A 1 107 ? -17.428 9.180 42.151 1.00 93.19 107 ALA A C 1
ATOM 871 O O . ALA A 1 107 ? -17.324 10.063 43.007 1.00 93.19 107 ALA A O 1
ATOM 872 N N . ARG A 1 108 ? -17.161 7.900 42.420 1.00 92.06 108 ARG A N 1
ATOM 873 C CA . ARG A 1 108 ? -16.640 7.412 43.700 1.00 92.06 108 ARG A CA 1
ATOM 874 C C . ARG A 1 108 ? -15.262 6.771 43.516 1.00 92.06 108 ARG A C 1
ATOM 876 O O . ARG A 1 108 ? -14.969 6.236 42.446 1.00 92.06 108 ARG A O 1
ATOM 883 N N . PRO A 1 109 ? -14.408 6.783 44.555 1.00 91.50 109 PRO A N 1
ATOM 884 C CA . PRO A 1 109 ? -13.128 6.092 44.491 1.00 91.50 109 PRO A CA 1
ATOM 885 C C . PRO A 1 109 ? -13.328 4.583 44.298 1.00 91.50 109 PRO A C 1
ATOM 887 O O . PRO A 1 109 ? -14.279 3.996 44.817 1.00 91.50 109 PRO A O 1
ATOM 890 N N . ALA A 1 110 ? -12.383 3.956 43.595 1.00 89.38 110 ALA A N 1
ATOM 891 C CA . ALA A 1 110 ? -12.317 2.510 43.375 1.00 89.38 110 ALA A CA 1
ATOM 892 C C . ALA A 1 110 ? -13.515 1.887 42.626 1.00 89.38 110 ALA A C 1
ATOM 894 O O . ALA A 1 110 ? -13.729 0.675 42.719 1.00 89.38 110 ALA A O 1
ATOM 895 N N . GLU A 1 111 ? -14.258 2.672 41.840 1.00 93.31 111 GLU A N 1
ATOM 896 C CA . GLU A 1 111 ? -15.232 2.129 40.888 1.00 93.31 111 GLU A CA 1
ATOM 897 C C . GLU A 1 111 ? -14.561 1.183 39.874 1.00 93.31 111 GLU A C 1
ATOM 899 O O . GLU A 1 111 ? -13.370 1.289 39.566 1.00 93.31 111 GLU A O 1
ATOM 904 N N . GLN A 1 112 ? -15.326 0.199 39.401 1.00 94.12 112 GLN A N 1
ATOM 905 C CA . GLN A 1 112 ? -14.870 -0.862 38.502 1.00 94.12 112 GLN A CA 1
ATOM 906 C C . GLN A 1 112 ? -15.832 -0.983 37.324 1.00 94.12 112 GLN A C 1
ATOM 908 O O . GLN A 1 112 ? -16.999 -0.610 37.442 1.00 94.12 112 GLN A O 1
ATOM 913 N N . VAL A 1 113 ? -15.355 -1.562 36.221 1.00 93.94 113 VAL A N 1
ATOM 914 C CA . VAL A 1 113 ? -16.208 -1.923 35.080 1.00 93.94 113 VAL A CA 1
ATOM 915 C C . VAL A 1 113 ? -17.332 -2.837 35.557 1.00 93.94 113 VAL A C 1
ATOM 917 O O . VAL A 1 113 ? -17.082 -3.813 36.272 1.00 93.94 113 VAL A O 1
ATOM 920 N N . THR A 1 114 ? -18.574 -2.530 35.182 1.00 89.69 114 THR A N 1
ATOM 921 C CA . THR A 1 114 ? -19.725 -3.318 35.629 1.00 89.69 114 THR A CA 1
ATOM 922 C C . THR A 1 114 ? -19.658 -4.751 35.102 1.00 89.69 114 THR A C 1
ATO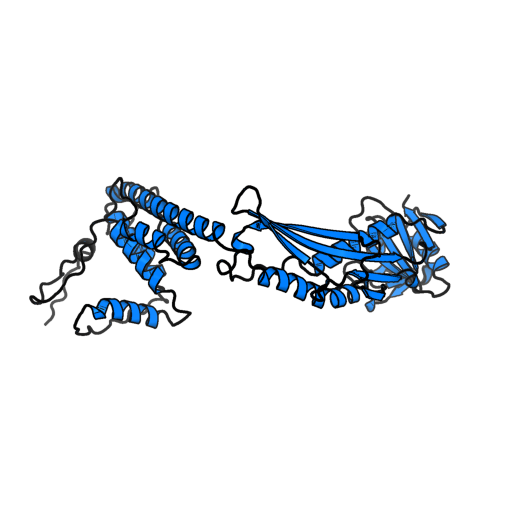M 924 O O . THR A 1 114 ? -19.152 -5.037 34.013 1.00 89.69 114 THR A O 1
ATOM 927 N N . GLN A 1 115 ? -20.198 -5.693 35.880 1.00 86.31 115 GLN A N 1
ATOM 928 C CA . GLN A 1 115 ? -20.259 -7.102 35.484 1.00 86.31 115 GLN A CA 1
ATOM 929 C C . GLN A 1 115 ? -21.009 -7.287 34.156 1.00 86.31 115 GLN A C 1
ATOM 931 O O . GLN A 1 115 ? -20.562 -8.052 33.311 1.00 86.31 115 GLN A O 1
ATOM 936 N N . ARG A 1 116 ? -22.085 -6.521 33.933 1.00 82.31 116 ARG A N 1
ATOM 937 C CA . ARG A 1 116 ? -22.881 -6.566 32.696 1.00 82.31 116 ARG A CA 1
ATOM 938 C C . ARG A 1 116 ? -22.056 -6.236 31.456 1.00 82.31 116 ARG A C 1
ATOM 940 O O . ARG A 1 116 ? -22.227 -6.879 30.429 1.00 82.31 116 ARG A O 1
ATOM 947 N N . VAL A 1 117 ? -21.162 -5.252 31.543 1.00 87.31 117 VAL A N 1
ATOM 948 C CA . VAL A 1 117 ? -20.286 -4.878 30.425 1.00 87.31 117 VAL A CA 1
ATOM 949 C C . VAL A 1 117 ? -19.244 -5.961 30.168 1.00 87.31 117 VAL A C 1
ATOM 951 O O . VAL A 1 117 ? -19.026 -6.328 29.016 1.00 87.31 117 VAL A O 1
ATOM 954 N N . ASN A 1 118 ? -18.659 -6.533 31.224 1.00 86.69 118 ASN A N 1
ATOM 955 C CA . ASN A 1 118 ? -17.745 -7.669 31.086 1.00 86.69 118 ASN A CA 1
ATOM 956 C C . ASN A 1 118 ? -18.435 -8.887 30.443 1.00 86.69 118 ASN A C 1
ATOM 958 O O . ASN A 1 118 ? -17.873 -9.501 29.541 1.00 86.69 118 ASN A O 1
ATOM 962 N N . GLU A 1 119 ? -19.663 -9.206 30.857 1.00 79.50 119 GLU A N 1
ATOM 963 C CA . GLU A 1 119 ? -20.476 -10.281 30.274 1.00 79.50 119 GLU A CA 1
ATOM 964 C C . GLU A 1 119 ? -20.854 -9.990 28.817 1.00 79.50 119 GLU A C 1
ATOM 966 O O . GLU A 1 119 ? -20.759 -10.879 27.977 1.00 79.50 119 GLU A O 1
ATOM 971 N N . ALA A 1 120 ? -21.218 -8.748 28.487 1.00 80.25 120 ALA A N 1
ATOM 972 C CA . ALA A 1 120 ? -21.537 -8.343 27.119 1.00 80.25 120 ALA A CA 1
ATOM 973 C C . ALA A 1 120 ? -20.316 -8.425 26.186 1.00 80.25 120 ALA A C 1
ATOM 975 O O . ALA A 1 120 ? -20.440 -8.864 25.043 1.00 80.25 120 ALA A O 1
ATOM 976 N N . LEU A 1 121 ? -19.126 -8.052 26.667 1.00 84.88 121 LEU A N 1
ATOM 977 C CA . LEU A 1 121 ? -17.879 -8.212 25.915 1.00 84.88 121 LEU A CA 1
ATOM 978 C C . LEU A 1 121 ? -17.509 -9.687 25.735 1.00 84.88 121 LEU A C 1
ATOM 980 O O . LEU A 1 121 ? -17.157 -10.086 24.628 1.00 84.88 121 LEU A O 1
ATOM 984 N N . ALA A 1 122 ? -17.632 -10.502 26.787 1.00 78.81 122 ALA A N 1
ATOM 985 C CA . ALA A 1 122 ? -17.395 -11.944 26.713 1.00 78.81 122 ALA A CA 1
ATOM 986 C C . ALA A 1 122 ? -18.407 -12.661 25.802 1.00 78.81 122 ALA A C 1
ATOM 988 O O . ALA A 1 122 ? -18.054 -13.615 25.116 1.00 78.81 122 ALA A O 1
ATOM 989 N N . GLY A 1 123 ? -19.653 -12.182 25.771 1.00 75.94 123 GLY A N 1
ATOM 990 C CA . GLY A 1 123 ? -20.722 -12.675 24.905 1.00 75.94 123 GLY A CA 1
ATOM 991 C C . GLY A 1 123 ? -20.674 -12.151 23.468 1.00 75.94 123 GLY A C 1
ATOM 992 O O . GLY A 1 123 ? -21.554 -12.495 22.686 1.00 75.94 123 GLY A O 1
ATOM 993 N N . GLY A 1 124 ? -19.689 -11.317 23.110 1.00 75.69 124 GLY A N 1
ATOM 994 C CA . GLY A 1 124 ? -19.538 -10.793 21.750 1.00 75.69 124 GLY A CA 1
ATOM 995 C C . GLY A 1 124 ? -20.634 -9.811 21.319 1.00 75.69 124 GLY A C 1
ATOM 996 O O . GLY A 1 124 ? -20.867 -9.651 20.126 1.00 75.69 124 GLY A O 1
ATOM 997 N N . VAL A 1 125 ? -21.312 -9.149 22.266 1.00 81.19 125 VAL A N 1
ATOM 998 C CA . VAL A 1 125 ? -22.400 -8.194 21.974 1.00 81.19 125 VAL A CA 1
ATOM 999 C C . VAL A 1 125 ? -21.883 -6.988 21.185 1.00 81.19 125 VAL A C 1
ATOM 1001 O O . VAL A 1 125 ? -22.547 -6.493 20.279 1.00 81.19 125 VAL A O 1
ATOM 1004 N N . PHE A 1 126 ? -20.686 -6.506 21.515 1.00 80.94 126 PHE A N 1
ATOM 1005 C CA . PHE A 1 126 ? -20.072 -5.385 20.812 1.00 80.94 126 PHE A CA 1
ATOM 1006 C C . PHE A 1 126 ? -19.297 -5.883 19.593 1.00 80.94 126 PHE A C 1
ATOM 1008 O O . PHE A 1 126 ? -18.394 -6.707 19.729 1.00 80.94 126 PHE A O 1
ATOM 1015 N N . SER A 1 127 ? -19.607 -5.333 18.419 1.00 82.44 127 SER A N 1
ATOM 1016 C CA . SER A 1 127 ? -18.798 -5.543 17.216 1.00 82.44 127 SER A CA 1
ATOM 1017 C C . SER A 1 127 ? -17.443 -4.836 17.328 1.00 82.44 127 SER A C 1
ATOM 1019 O O . SER A 1 127 ? -17.266 -3.933 18.151 1.00 82.44 127 SER A O 1
ATOM 1021 N N . TYR A 1 128 ? -16.502 -5.195 16.458 1.00 85.75 128 TYR A N 1
ATOM 1022 C CA . TYR A 1 128 ? -15.194 -4.549 16.383 1.00 85.75 128 TYR A CA 1
ATOM 1023 C C . TYR A 1 128 ? -15.278 -3.020 16.226 1.00 85.75 128 TYR A C 1
ATOM 1025 O O . TYR A 1 128 ? -14.679 -2.272 17.003 1.00 85.75 128 TYR A O 1
ATOM 1033 N N . SER A 1 129 ? -16.087 -2.548 15.272 1.00 82.12 129 SER A N 1
ATOM 1034 C CA . SER A 1 129 ? -16.284 -1.116 15.016 1.00 82.12 129 SER A CA 1
ATOM 1035 C C . SER A 1 129 ? -16.965 -0.413 16.192 1.00 82.12 129 SER A C 1
ATOM 1037 O O . SER A 1 129 ? -16.595 0.709 16.541 1.00 82.12 129 SER A O 1
ATOM 1039 N N . SER A 1 130 ? -17.902 -1.086 16.871 1.00 81.31 130 SER A N 1
ATOM 1040 C CA . SER A 1 130 ? -18.510 -0.576 18.106 1.00 81.31 130 SER A CA 1
ATOM 1041 C C . SER A 1 130 ? -17.472 -0.399 19.211 1.00 81.31 130 SER A C 1
ATOM 1043 O O . SER A 1 130 ? -17.478 0.632 19.880 1.00 81.31 130 SER A O 1
ATOM 1045 N N . LYS A 1 131 ? -16.570 -1.374 19.403 1.00 88.38 131 LYS A N 1
ATOM 1046 C CA . LYS A 1 131 ? -15.504 -1.293 20.415 1.00 88.38 131 LYS A CA 1
ATOM 1047 C C . LYS A 1 131 ? -14.581 -0.107 20.140 1.00 88.38 131 LYS A C 1
ATOM 1049 O O . LYS A 1 131 ? -14.292 0.652 21.060 1.00 88.38 131 LYS A O 1
ATOM 1054 N N . ASP A 1 132 ? -14.166 0.086 18.888 1.00 86.56 132 ASP A N 1
ATOM 1055 C CA . ASP A 1 132 ? -13.309 1.210 18.494 1.00 86.56 132 ASP A CA 1
ATOM 1056 C C . ASP A 1 132 ? -13.980 2.573 18.740 1.00 86.56 132 ASP A C 1
ATOM 1058 O O . ASP A 1 132 ? -13.413 3.458 19.392 1.00 86.56 132 ASP A O 1
ATOM 1062 N N . ARG A 1 133 ? -15.244 2.705 18.321 1.00 84.38 133 ARG A N 1
ATOM 1063 C CA . ARG A 1 133 ? -16.058 3.906 18.547 1.00 84.38 133 ARG A CA 1
ATOM 1064 C C . ARG A 1 133 ? -16.235 4.210 20.034 1.00 84.38 133 ARG A C 1
ATOM 1066 O O . ARG A 1 133 ? -16.018 5.346 20.454 1.00 84.38 133 ARG A O 1
ATOM 1073 N N . ILE A 1 134 ? -16.572 3.201 20.838 1.00 88.38 134 ILE A N 1
ATOM 1074 C CA . ILE A 1 134 ? -16.712 3.330 22.293 1.00 88.38 134 ILE A CA 1
ATOM 1075 C C . ILE A 1 134 ? -15.402 3.815 22.917 1.00 88.38 134 ILE A C 1
ATOM 1077 O O . ILE A 1 134 ? -15.420 4.780 23.676 1.00 88.38 134 ILE A O 1
ATOM 1081 N N . ILE A 1 135 ? -14.258 3.215 22.568 1.00 93.12 135 ILE A N 1
ATOM 1082 C CA . ILE A 1 135 ? -12.946 3.646 23.076 1.00 93.12 135 ILE A CA 1
ATOM 1083 C C . ILE A 1 135 ? -12.699 5.128 22.758 1.00 93.12 135 ILE A C 1
ATOM 1085 O O . ILE A 1 135 ? -12.262 5.880 23.631 1.00 93.12 135 ILE A O 1
ATOM 1089 N N . SER A 1 136 ? -12.996 5.563 21.530 1.00 90.50 136 SER A N 1
ATOM 1090 C CA . SER A 1 136 ? -12.860 6.965 21.116 1.00 90.50 136 SER A CA 1
ATOM 1091 C C . SER A 1 136 ? -13.742 7.903 21.948 1.00 90.50 136 SER A C 1
ATOM 1093 O O . SER A 1 136 ? -13.276 8.935 22.436 1.00 90.50 136 SER A O 1
ATOM 1095 N N . ILE A 1 137 ? -14.999 7.524 22.188 1.00 88.38 137 ILE A N 1
ATOM 1096 C CA . ILE A 1 137 ? -15.944 8.317 22.984 1.00 88.38 137 ILE A CA 1
ATOM 1097 C C . ILE A 1 137 ? -15.499 8.406 24.437 1.00 88.38 137 ILE A C 1
ATOM 1099 O O . ILE A 1 137 ? -15.403 9.509 24.968 1.00 88.38 137 ILE A O 1
ATOM 1103 N N . LEU A 1 138 ? -15.156 7.281 25.066 1.00 93.75 138 LEU A N 1
ATOM 1104 C CA . LEU A 1 138 ? -14.696 7.263 26.455 1.00 93.75 138 LEU A CA 1
ATOM 1105 C C . LEU A 1 138 ? -13.447 8.137 26.645 1.00 93.75 138 LEU A C 1
ATOM 1107 O O . LEU A 1 138 ? -13.370 8.888 27.615 1.00 93.75 138 LEU A O 1
ATOM 1111 N N . LYS A 1 139 ? -12.510 8.129 25.684 1.00 94.69 139 LYS A N 1
ATOM 1112 C CA . LYS A 1 139 ? -11.351 9.040 25.688 1.00 94.69 139 LYS A CA 1
ATOM 1113 C C . LYS A 1 139 ? -11.767 10.512 25.631 1.00 94.69 139 LYS A C 1
ATOM 1115 O O . LYS A 1 139 ? -11.177 11.328 26.333 1.00 94.69 139 LYS A O 1
ATOM 1120 N N . ARG A 1 140 ? -12.787 10.855 24.836 1.00 90.69 140 ARG A N 1
ATOM 1121 C CA . ARG A 1 140 ? -13.324 12.225 24.724 1.00 90.69 140 ARG A CA 1
ATOM 1122 C C . ARG A 1 140 ? -14.069 12.699 25.977 1.00 90.69 140 ARG A C 1
ATOM 1124 O O . ARG A 1 140 ? -14.195 13.906 26.160 1.00 90.69 140 ARG A O 1
ATOM 1131 N N . LEU A 1 141 ? -14.562 11.788 26.820 1.00 91.75 141 LEU A N 1
ATOM 1132 C CA . LEU A 1 141 ? -15.235 12.137 28.080 1.00 91.75 141 LEU A CA 1
ATOM 1133 C C . LEU A 1 141 ? -14.258 12.564 29.184 1.00 91.75 141 LEU A C 1
ATOM 1135 O O . LEU A 1 141 ? -14.684 13.228 30.132 1.00 91.75 141 LEU A O 1
ATOM 1139 N N . LYS A 1 142 ? -12.970 12.197 29.079 1.00 94.38 142 LYS A N 1
ATOM 1140 C CA . LYS A 1 142 ? -11.956 12.549 30.082 1.00 94.38 142 LYS A CA 1
ATOM 1141 C C . LYS A 1 142 ? -11.831 14.067 30.215 1.00 94.38 142 LYS A C 1
ATOM 1143 O O . LYS A 1 142 ? -11.881 14.804 29.230 1.00 94.38 142 LYS A O 1
ATOM 1148 N N . ARG A 1 143 ? -11.632 14.536 31.447 1.00 93.00 143 ARG A N 1
ATOM 1149 C CA . ARG A 1 143 ? -11.422 15.958 31.767 1.00 93.00 143 ARG A CA 1
ATOM 1150 C C . ARG A 1 143 ? -10.077 16.160 32.451 1.00 93.00 143 ARG A C 1
ATOM 1152 O O . ARG A 1 143 ? -9.572 15.252 33.105 1.00 93.00 143 ARG A O 1
ATOM 1159 N N . ASP A 1 144 ? -9.503 17.346 32.301 1.00 91.06 144 ASP A N 1
ATOM 1160 C CA . ASP A 1 144 ? -8.291 17.733 33.020 1.00 91.06 144 ASP A CA 1
ATOM 1161 C C . ASP A 1 144 ? -8.672 18.234 34.428 1.00 91.06 144 ASP A C 1
ATOM 1163 O O . ASP A 1 144 ? -9.436 19.197 34.527 1.00 91.06 144 ASP A O 1
ATOM 1167 N N . PRO A 1 145 ? -8.186 17.601 35.515 1.00 89.81 145 PRO A N 1
ATOM 1168 C CA . PRO A 1 145 ? -8.497 18.026 36.879 1.00 89.81 145 PRO A CA 1
ATOM 1169 C C . PRO A 1 145 ? -7.867 19.375 37.259 1.00 89.81 145 PRO A C 1
ATOM 1171 O O . PRO A 1 145 ? -8.270 19.959 38.260 1.00 89.81 145 PRO A O 1
ATOM 1174 N N . SER A 1 146 ? -6.882 19.870 36.499 1.00 89.12 146 SER A N 1
ATOM 1175 C CA . SER A 1 146 ? -6.245 21.173 36.739 1.00 89.12 146 SER A CA 1
ATOM 1176 C C . SER A 1 146 ? -7.049 22.356 36.193 1.00 89.12 146 SER A C 1
ATOM 1178 O O . SER A 1 146 ? -6.789 23.500 36.565 1.00 89.12 146 SER A O 1
ATOM 1180 N N . VAL A 1 147 ? -8.035 22.089 35.332 1.00 88.62 147 VAL A N 1
ATOM 1181 C CA . VAL A 1 147 ? -8.922 23.114 34.782 1.00 88.62 147 VAL A CA 1
ATOM 1182 C C . VAL A 1 147 ? -10.076 23.347 35.766 1.00 88.62 147 VAL A C 1
ATOM 1184 O O . VAL A 1 147 ? -10.828 22.405 36.034 1.00 88.62 147 VAL A O 1
ATOM 1187 N N . PRO A 1 148 ? -10.243 24.569 36.307 1.00 82.19 148 PRO A N 1
ATOM 1188 C CA . PRO A 1 148 ? -11.305 24.864 37.263 1.00 82.19 148 PRO A CA 1
ATOM 1189 C C . PRO A 1 148 ? -12.688 24.741 36.615 1.00 82.19 148 PRO A C 1
ATOM 11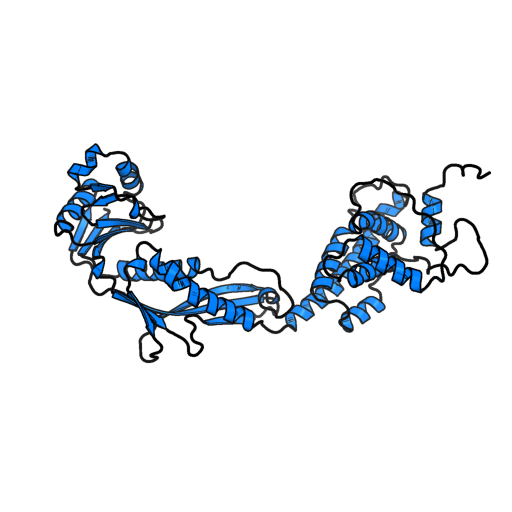91 O O . PRO A 1 148 ? -12.874 25.016 35.427 1.00 82.19 148 PRO A O 1
ATOM 1194 N N . TYR A 1 149 ? -13.672 24.314 37.406 1.00 85.69 149 TYR A N 1
ATOM 1195 C CA . TYR A 1 149 ? -15.052 24.168 36.953 1.00 85.69 149 TYR A CA 1
ATOM 1196 C C . TYR A 1 149 ? -15.862 25.433 37.246 1.00 85.69 149 TYR A C 1
ATOM 1198 O O . TYR A 1 149 ? -16.134 25.748 38.400 1.00 85.69 149 TYR A O 1
ATOM 1206 N N . GLU A 1 150 ? -16.296 26.123 36.192 1.00 78.38 150 GLU A N 1
ATOM 1207 C CA . GLU A 1 150 ? -17.095 27.357 36.271 1.00 78.38 150 GLU A CA 1
ATOM 1208 C C . GLU A 1 150 ? -18.608 27.097 36.109 1.00 78.38 150 GLU A C 1
ATOM 1210 O O . GLU A 1 150 ? -19.312 27.830 35.414 1.00 78.38 150 GLU A O 1
ATOM 1215 N N . GLY A 1 151 ? -19.134 26.018 36.698 1.00 78.75 151 GLY A N 1
ATOM 1216 C CA . GLY A 1 151 ? -20.550 25.658 36.567 1.00 78.75 151 GLY A CA 1
ATOM 1217 C C . GLY A 1 151 ? -21.271 25.417 37.893 1.00 78.75 151 GLY A C 1
ATOM 1218 O O . GLY A 1 151 ? -20.722 25.597 38.973 1.00 78.75 151 GLY A O 1
ATOM 1219 N N . TYR A 1 152 ? -22.538 25.012 37.802 1.00 75.19 152 TYR A N 1
ATOM 1220 C CA . TYR A 1 152 ? -23.456 24.902 38.945 1.00 75.19 152 TYR A CA 1
ATOM 1221 C C . TYR A 1 152 ? -23.742 23.454 39.383 1.00 75.19 152 TYR A C 1
ATOM 1223 O O . TYR A 1 152 ? -24.462 23.232 40.352 1.00 75.19 152 TYR A O 1
ATOM 1231 N N . ILE A 1 153 ? -23.224 22.451 38.663 1.00 77.19 153 ILE A N 1
ATOM 1232 C CA . ILE A 1 153 ? -23.573 21.038 38.893 1.00 77.19 153 ILE A CA 1
ATOM 1233 C C . ILE A 1 153 ? -22.791 20.449 40.078 1.00 77.19 153 ILE A C 1
ATOM 1235 O O . ILE A 1 153 ? -23.344 19.656 40.847 1.00 77.19 153 ILE A O 1
ATOM 1239 N N . ILE A 1 154 ? -21.521 20.831 40.219 1.00 83.94 154 ILE A N 1
ATOM 1240 C CA . ILE A 1 154 ? -20.541 20.297 41.176 1.00 83.94 154 ILE A CA 1
ATOM 1241 C C . ILE A 1 154 ? -19.842 21.477 41.847 1.00 83.94 154 ILE A C 1
ATOM 1243 O O . ILE A 1 154 ? -19.579 22.482 41.192 1.00 83.94 154 ILE A O 1
ATOM 1247 N N . SER A 1 155 ? -19.525 21.359 43.136 1.00 84.25 155 SER A N 1
ATOM 1248 C CA . SER A 1 155 ? -18.667 22.344 43.793 1.00 84.25 155 SER A CA 1
ATOM 1249 C C . SER A 1 155 ? -17.252 22.301 43.196 1.00 84.25 155 SER A C 1
ATOM 1251 O O . SER A 1 155 ? -16.765 21.237 42.811 1.00 84.25 155 SER A O 1
ATOM 1253 N N . GLU A 1 156 ? -16.562 23.440 43.139 1.00 81.38 156 GLU A N 1
ATOM 1254 C CA . GLU A 1 156 ? -15.169 23.493 42.666 1.00 81.38 156 GLU A CA 1
ATOM 1255 C C . GLU A 1 156 ? -14.249 22.576 43.498 1.00 81.38 156 GLU A C 1
ATOM 1257 O O . GLU A 1 156 ? -13.381 21.896 42.952 1.00 81.38 156 GLU A O 1
ATOM 1262 N N . ALA A 1 157 ? -14.502 22.491 44.811 1.00 81.62 157 ALA A N 1
ATOM 1263 C CA . ALA A 1 157 ? -13.747 21.656 45.744 1.00 81.62 157 ALA A CA 1
ATOM 1264 C C . ALA A 1 157 ? -13.879 20.151 45.446 1.00 81.62 157 ALA A C 1
ATOM 1266 O O . ALA A 1 157 ? -12.892 19.415 45.519 1.00 81.62 157 ALA A O 1
ATOM 1267 N N . ASP A 1 158 ? -15.080 19.692 45.083 1.00 88.25 158 ASP A N 1
ATOM 1268 C CA . ASP A 1 158 ? -15.328 18.281 44.774 1.00 88.25 158 ASP A CA 1
ATOM 1269 C C . ASP A 1 158 ? -14.937 17.936 43.333 1.00 88.25 158 ASP A C 1
ATOM 1271 O O . ASP A 1 158 ? -14.531 16.806 43.057 1.00 88.25 158 ASP A O 1
ATOM 1275 N N . TYR A 1 159 ? -15.023 18.900 42.409 1.00 91.88 159 TYR A N 1
ATOM 1276 C CA . TYR A 1 159 ? -14.796 18.674 40.983 1.00 91.88 159 TYR A CA 1
ATOM 1277 C C . TYR A 1 159 ? -13.417 18.082 40.691 1.00 91.88 159 TYR A C 1
ATOM 1279 O O . TYR A 1 159 ? -13.333 17.014 40.087 1.00 91.88 159 TYR A O 1
ATOM 1287 N N . ALA A 1 160 ? -12.340 18.729 41.150 1.00 90.62 160 ALA A N 1
ATOM 1288 C CA . ALA A 1 160 ? -10.977 18.288 40.846 1.00 90.62 160 ALA A CA 1
ATOM 1289 C C . ALA A 1 160 ? -10.717 16.850 41.332 1.00 90.62 160 ALA A C 1
ATOM 1291 O O . ALA A 1 160 ? -10.144 16.033 40.609 1.00 90.62 160 ALA A O 1
ATOM 1292 N N . THR A 1 161 ? -11.204 16.517 42.531 1.00 93.31 161 THR A N 1
ATOM 1293 C CA . THR A 1 161 ? -11.086 15.172 43.112 1.00 93.31 161 THR A CA 1
ATOM 1294 C C . THR A 1 161 ? -11.913 14.152 42.327 1.00 93.31 161 THR A C 1
ATOM 1296 O O . THR A 1 161 ? -11.424 13.077 41.975 1.00 93.31 161 THR A O 1
ATOM 1299 N N . ASN A 1 162 ? -13.156 14.491 41.994 1.00 95.06 162 ASN A N 1
ATOM 1300 C CA . ASN A 1 162 ? -14.056 13.590 41.289 1.00 95.06 162 ASN A CA 1
ATOM 1301 C C . ASN A 1 162 ? -13.645 13.348 39.832 1.00 95.06 162 ASN A C 1
ATOM 1303 O O . ASN A 1 162 ? -13.869 12.254 39.319 1.00 95.06 162 ASN A O 1
ATOM 1307 N N . VAL A 1 163 ? -13.018 14.325 39.167 1.00 95.19 163 VAL A N 1
ATOM 1308 C CA . VAL A 1 163 ? -12.443 14.143 37.824 1.00 95.19 163 VAL A CA 1
ATOM 1309 C C . VAL A 1 163 ? -11.377 13.051 37.841 1.00 95.19 163 VAL A C 1
ATOM 1311 O O . VAL A 1 163 ? -11.344 12.226 36.931 1.00 95.19 163 VAL A O 1
ATOM 1314 N N . VAL A 1 164 ? -10.541 12.995 38.884 1.00 95.56 164 VAL A N 1
ATOM 1315 C CA . VAL A 1 164 ? -9.540 11.928 39.031 1.00 95.56 164 VAL A CA 1
ATOM 1316 C C . VAL A 1 164 ? -10.220 10.563 39.153 1.00 95.56 164 VAL A C 1
ATOM 1318 O O . VAL A 1 164 ? -9.840 9.635 38.442 1.00 95.56 164 VAL A O 1
ATOM 1321 N N . PHE A 1 165 ? -11.258 10.442 39.988 1.00 96.50 165 PHE A N 1
ATOM 1322 C CA . PHE A 1 165 ? -12.011 9.187 40.128 1.00 96.50 165 PHE A CA 1
ATOM 1323 C C . PHE A 1 165 ? -12.723 8.778 38.835 1.00 96.50 165 PHE A C 1
ATOM 1325 O O . PHE A 1 165 ? -12.705 7.606 38.463 1.00 96.50 165 PHE A O 1
ATOM 1332 N N . PHE A 1 166 ? -13.318 9.738 38.130 1.00 96.50 166 PHE A N 1
ATOM 1333 C CA . PHE A 1 166 ? -14.007 9.487 36.871 1.00 96.50 166 PHE A CA 1
ATOM 1334 C C . PHE A 1 166 ? -13.042 9.059 35.757 1.00 96.50 166 PHE A C 1
ATOM 1336 O O . PHE A 1 166 ? -13.300 8.097 35.037 1.00 96.50 166 PHE A O 1
ATOM 1343 N N . ASN A 1 167 ? -11.895 9.729 35.633 1.00 97.19 167 ASN A N 1
ATOM 1344 C CA . ASN A 1 167 ? -10.877 9.355 34.656 1.00 97.19 167 ASN A CA 1
ATOM 1345 C C . ASN A 1 167 ? -10.309 7.954 34.934 1.00 97.19 167 ASN A C 1
ATOM 1347 O O . ASN A 1 167 ? -10.117 7.199 33.985 1.00 97.19 167 ASN A O 1
ATOM 1351 N N . ASP A 1 168 ? -10.097 7.590 36.205 1.00 97.25 168 ASP A N 1
ATOM 1352 C CA . ASP A 1 168 ? -9.644 6.247 36.601 1.00 97.25 168 ASP A CA 1
ATOM 1353 C C . ASP A 1 168 ? -10.638 5.155 36.172 1.00 97.25 168 ASP A C 1
ATOM 1355 O O . ASP A 1 168 ? -10.238 4.125 35.625 1.00 97.25 168 ASP A O 1
ATOM 1359 N N . VAL A 1 169 ? -11.948 5.372 36.353 1.00 97.00 169 VAL A N 1
ATOM 1360 C CA . VAL A 1 169 ? -12.943 4.394 35.887 1.00 97.00 169 VAL A CA 1
ATOM 1361 C C . VAL A 1 169 ? -13.057 4.365 34.361 1.00 97.00 169 VAL A C 1
ATOM 1363 O O . VAL A 1 169 ? -13.157 3.277 33.796 1.00 97.00 169 VAL A O 1
ATOM 1366 N N . LEU A 1 170 ? -12.960 5.507 33.669 1.00 97.38 170 LEU A N 1
ATOM 1367 C CA . LEU A 1 170 ? -12.917 5.536 32.202 1.00 97.38 170 LEU A CA 1
ATOM 1368 C C . LEU A 1 170 ? -11.726 4.746 31.654 1.00 97.38 170 LEU A C 1
ATOM 1370 O O . LEU A 1 170 ? -11.903 3.977 30.710 1.00 97.38 170 LEU A O 1
ATOM 1374 N N . ASP A 1 171 ? -10.545 4.885 32.261 1.00 97.94 171 ASP A N 1
ATOM 1375 C CA . ASP A 1 171 ? -9.349 4.138 31.864 1.00 97.94 171 ASP A CA 1
ATOM 1376 C C . ASP A 1 171 ? -9.563 2.625 32.018 1.00 97.94 171 ASP A C 1
ATOM 1378 O O . ASP A 1 171 ? -9.242 1.863 31.107 1.00 97.94 171 ASP A O 1
ATOM 1382 N N . LYS A 1 172 ? -10.235 2.176 33.086 1.00 98.00 172 LYS A N 1
ATOM 1383 C CA . LYS A 1 172 ? -10.614 0.760 33.247 1.00 98.00 172 LYS A CA 1
ATOM 1384 C C . LYS A 1 172 ? -11.571 0.273 32.156 1.00 98.00 172 LYS A C 1
ATOM 1386 O O . LYS A 1 172 ? -11.396 -0.835 31.651 1.00 98.00 172 LYS A O 1
ATOM 1391 N N . TYR A 1 173 ? -12.577 1.065 31.781 1.00 97.56 173 TYR A N 1
ATOM 1392 C CA . TYR A 1 173 ? -13.470 0.707 30.672 1.00 97.56 173 TYR A CA 1
ATOM 1393 C C . TYR A 1 173 ? -12.701 0.648 29.345 1.00 97.56 173 TYR A C 1
ATOM 1395 O O . TYR A 1 173 ? -12.800 -0.347 28.627 1.00 97.56 173 TYR A O 1
ATOM 1403 N N . ILE A 1 174 ? -11.892 1.668 29.042 1.00 98.06 174 ILE A N 1
ATOM 1404 C CA . ILE A 1 174 ? -11.050 1.718 27.839 1.00 98.06 174 ILE A CA 1
ATOM 1405 C C . ILE A 1 174 ? -10.142 0.490 27.771 1.00 98.06 174 ILE A C 1
ATOM 1407 O O . ILE A 1 174 ? -10.038 -0.119 26.708 1.00 98.06 174 ILE A O 1
ATOM 1411 N N . ASP A 1 175 ? -9.536 0.089 28.884 1.00 98.00 175 ASP A N 1
ATOM 1412 C CA . ASP A 1 175 ? -8.670 -1.083 28.961 1.00 98.00 175 ASP A CA 1
ATOM 1413 C C . ASP A 1 175 ? -9.404 -2.381 28.614 1.00 98.00 175 ASP A C 1
ATOM 1415 O O . ASP A 1 175 ? -8.907 -3.169 27.808 1.00 98.00 175 ASP A O 1
ATOM 1419 N N . VAL A 1 176 ? -10.582 -2.629 29.198 1.00 97.31 176 VAL A N 1
ATOM 1420 C CA . VAL A 1 176 ? -11.335 -3.871 28.941 1.00 97.31 176 VAL A CA 1
ATOM 1421 C C . VAL A 1 176 ? -11.827 -3.917 27.490 1.00 97.31 176 VAL A C 1
ATOM 1423 O O . VAL A 1 176 ? -11.690 -4.951 26.829 1.00 97.31 176 VAL A O 1
ATOM 1426 N N . PHE A 1 177 ? -12.317 -2.795 26.954 1.00 96.00 177 PHE A N 1
ATOM 1427 C CA . PHE A 1 177 ? -12.693 -2.697 25.542 1.00 96.00 177 PHE A CA 1
ATOM 1428 C C . PHE A 1 177 ? -11.487 -2.869 24.614 1.00 96.00 177 PHE A C 1
ATOM 1430 O O . PHE A 1 177 ? -11.590 -3.587 23.622 1.00 96.00 177 PHE A O 1
ATOM 1437 N N . SER A 1 178 ? -10.334 -2.283 24.950 1.00 96.62 178 SER A N 1
ATOM 1438 C CA . SER A 1 178 ? -9.105 -2.411 24.159 1.00 96.62 178 SER A CA 1
ATOM 1439 C C . SER A 1 178 ? -8.606 -3.853 24.146 1.00 96.62 178 SER A C 1
ATOM 1441 O O . SER A 1 178 ? -8.315 -4.377 23.080 1.00 96.62 178 SER A O 1
ATOM 1443 N N . ARG A 1 179 ? -8.592 -4.546 25.293 1.00 96.38 179 ARG A N 1
ATOM 1444 C CA . ARG A 1 179 ? -8.231 -5.975 25.357 1.00 96.38 179 ARG A CA 1
ATOM 1445 C C . ARG A 1 179 ? -9.185 -6.841 24.539 1.00 96.38 179 ARG A C 1
ATOM 1447 O O . ARG A 1 179 ? -8.732 -7.745 23.845 1.00 96.38 179 ARG A O 1
ATOM 1454 N N . SER A 1 180 ? -10.488 -6.563 24.602 1.00 94.62 180 SER A N 1
ATOM 1455 C CA . SER A 1 180 ? -11.484 -7.276 23.797 1.00 94.62 180 SER A CA 1
ATOM 1456 C C . SER A 1 180 ? -11.298 -7.013 22.298 1.00 94.62 180 SER A C 1
ATOM 1458 O O . SER A 1 180 ? -11.314 -7.953 21.513 1.00 94.62 180 SER A O 1
ATOM 1460 N N . LYS A 1 181 ? -11.041 -5.761 21.901 1.00 93.06 181 LYS A N 1
ATOM 1461 C CA . LYS A 1 181 ? -10.715 -5.374 20.520 1.00 93.06 181 LYS A CA 1
ATOM 1462 C C . LYS A 1 181 ? -9.452 -6.091 20.021 1.00 93.06 181 LYS A C 1
ATOM 1464 O O . LYS A 1 181 ? -9.448 -6.657 18.934 1.00 93.06 181 LYS A O 1
ATOM 1469 N N . THR A 1 182 ? -8.392 -6.109 20.827 1.00 94.50 182 THR A N 1
ATOM 1470 C CA . THR A 1 182 ? -7.150 -6.841 20.543 1.00 94.50 182 THR A CA 1
ATOM 1471 C C . THR A 1 182 ? -7.418 -8.333 20.351 1.00 94.50 182 THR A C 1
ATOM 1473 O O . THR A 1 182 ? -6.890 -8.929 19.416 1.00 94.50 182 THR A O 1
ATOM 1476 N N . ALA A 1 183 ? -8.258 -8.939 21.195 1.00 93.62 183 ALA A N 1
ATOM 1477 C CA . ALA A 1 183 ? -8.631 -10.343 21.057 1.00 93.62 183 ALA A CA 1
ATOM 1478 C C . ALA A 1 183 ? -9.354 -10.624 19.729 1.00 93.62 183 ALA A C 1
ATOM 1480 O O . ALA A 1 183 ? -9.043 -11.630 19.094 1.00 93.62 183 ALA A O 1
ATOM 1481 N N . ASP A 1 184 ? -10.233 -9.724 19.270 1.00 92.19 184 ASP A N 1
ATOM 1482 C CA . ASP A 1 184 ? -10.873 -9.846 17.952 1.00 92.19 184 ASP A CA 1
ATOM 1483 C C . ASP A 1 184 ? -9.832 -9.840 16.823 1.00 92.19 184 ASP A C 1
ATOM 1485 O O . ASP A 1 184 ? -9.875 -10.703 15.950 1.00 92.19 184 ASP A O 1
ATOM 1489 N N . ILE A 1 185 ? -8.858 -8.918 16.855 1.00 92.50 185 ILE A N 1
ATOM 1490 C CA . ILE A 1 185 ? -7.783 -8.842 15.846 1.00 92.50 185 ILE A CA 1
ATOM 1491 C C . ILE A 1 185 ? -6.969 -10.137 15.840 1.00 92.50 185 ILE A C 1
ATOM 1493 O O . ILE A 1 185 ? -6.692 -10.709 14.785 1.00 92.50 185 ILE A O 1
ATOM 1497 N N . VAL A 1 186 ? -6.593 -10.635 17.019 1.00 92.50 186 VAL A N 1
ATOM 1498 C CA . VAL A 1 186 ? -5.820 -11.877 17.147 1.00 92.50 186 VAL A CA 1
ATOM 1499 C C . VAL A 1 186 ? -6.628 -13.090 16.679 1.00 92.50 186 VAL A C 1
ATOM 1501 O O . VAL A 1 186 ? -6.048 -13.975 16.052 1.00 92.50 186 VAL A O 1
ATOM 1504 N N . ALA A 1 187 ? -7.939 -13.125 16.903 1.00 92.31 187 ALA A N 1
ATOM 1505 C CA . ALA A 1 187 ? -8.803 -14.217 16.459 1.00 92.31 187 ALA A CA 1
ATOM 1506 C C . ALA A 1 187 ? -9.158 -14.148 14.965 1.00 92.31 187 ALA A C 1
ATOM 1508 O O . ALA A 1 187 ? -9.409 -15.187 14.356 1.00 92.31 187 ALA A O 1
ATOM 1509 N N . ALA A 1 188 ? -9.164 -12.955 14.367 1.00 91.94 188 ALA A N 1
ATOM 1510 C CA . ALA A 1 188 ? -9.569 -12.774 12.983 1.00 91.94 188 ALA A CA 1
ATOM 1511 C C . ALA A 1 188 ? -8.641 -13.496 11.998 1.00 91.94 188 ALA A C 1
ATOM 1513 O O . ALA A 1 188 ? -7.408 -13.503 12.131 1.00 91.94 188 ALA A O 1
ATOM 1514 N N . GLU A 1 189 ? -9.265 -14.087 10.982 1.00 93.12 189 GLU A N 1
ATOM 1515 C CA . GLU A 1 189 ? -8.576 -14.684 9.847 1.00 93.12 189 GLU A CA 1
ATOM 1516 C C . GLU A 1 189 ? -8.023 -13.605 8.914 1.00 93.12 189 GLU A C 1
ATOM 1518 O O . GLU A 1 189 ? -8.530 -12.485 8.841 1.00 93.12 189 GLU A O 1
ATOM 1523 N N . VAL A 1 190 ? -6.988 -13.967 8.161 1.00 91.69 190 VAL A N 1
ATOM 1524 C CA . VAL A 1 190 ? -6.461 -13.119 7.090 1.00 91.69 190 VAL A CA 1
ATOM 1525 C C . VAL A 1 190 ? -7.444 -13.124 5.921 1.00 91.69 190 VAL A C 1
ATOM 1527 O O . VAL A 1 190 ? -7.806 -14.188 5.417 1.00 91.69 190 VAL A O 1
ATOM 1530 N N . ASP A 1 191 ? -7.827 -11.942 5.452 1.00 91.12 191 ASP A N 1
ATOM 1531 C CA . ASP A 1 191 ? -8.680 -11.741 4.289 1.00 91.12 191 ASP A CA 1
ATOM 1532 C C . ASP A 1 191 ? -7.937 -12.100 2.995 1.00 91.12 191 ASP A C 1
ATOM 1534 O O . ASP A 1 191 ? -7.302 -11.273 2.341 1.00 91.12 191 ASP A O 1
ATOM 1538 N N . GLN A 1 192 ? -8.031 -13.371 2.612 1.00 91.12 192 GLN A N 1
ATOM 1539 C CA . GLN A 1 192 ? -7.435 -13.877 1.377 1.00 91.12 192 GLN A CA 1
ATOM 1540 C 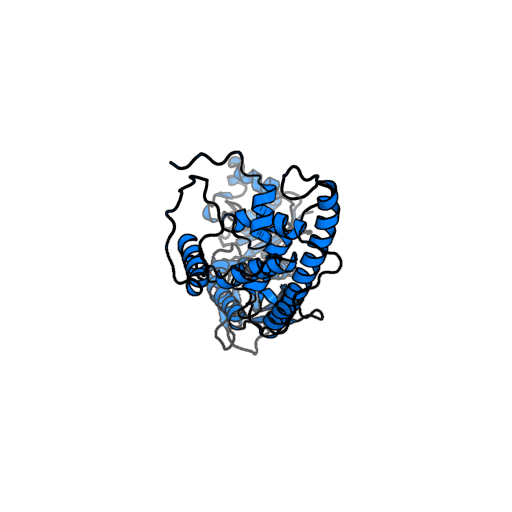C . GLN A 1 192 ? -8.039 -13.231 0.122 1.00 91.12 192 GLN A C 1
ATOM 1542 O O . GLN A 1 192 ? -7.359 -13.147 -0.899 1.00 91.12 192 GLN A O 1
ATOM 1547 N N . ALA A 1 193 ? -9.297 -12.777 0.169 1.00 89.69 193 ALA A N 1
ATOM 1548 C CA . ALA A 1 193 ? -9.923 -12.119 -0.974 1.00 89.69 193 ALA A CA 1
ATOM 1549 C C . ALA A 1 193 ? -9.301 -10.738 -1.201 1.00 89.69 193 ALA A C 1
ATOM 1551 O O . ALA A 1 193 ? -8.995 -10.391 -2.339 1.00 89.69 193 ALA A O 1
ATOM 1552 N N . ARG A 1 194 ? -9.021 -9.997 -0.122 1.00 87.50 194 ARG A N 1
ATOM 1553 C CA . ARG A 1 194 ? -8.284 -8.729 -0.189 1.00 87.50 194 ARG A CA 1
ATOM 1554 C C . ARG A 1 194 ? -6.911 -8.901 -0.835 1.00 87.50 194 ARG A C 1
ATOM 1556 O O . ARG A 1 194 ? -6.573 -8.135 -1.732 1.00 87.50 194 ARG A O 1
ATOM 1563 N N . LEU A 1 195 ? -6.148 -9.918 -0.429 1.00 91.06 195 LEU A N 1
ATOM 1564 C CA . LEU A 1 195 ? -4.822 -10.178 -1.008 1.00 91.06 195 LEU A CA 1
ATOM 1565 C C . LEU A 1 195 ? -4.915 -10.513 -2.507 1.00 91.06 195 LEU A C 1
ATOM 1567 O O . LEU A 1 195 ? -4.208 -9.918 -3.314 1.00 91.06 195 LEU A O 1
ATOM 1571 N N . ARG A 1 196 ? -5.871 -11.363 -2.902 1.00 91.44 196 ARG A N 1
ATOM 1572 C CA . ARG A 1 196 ? -6.115 -11.691 -4.319 1.00 91.44 196 ARG A CA 1
ATOM 1573 C C . ARG A 1 196 ? -6.582 -10.496 -5.148 1.00 91.44 196 ARG A C 1
ATOM 1575 O O . ARG A 1 196 ? -6.249 -10.402 -6.326 1.00 91.44 196 ARG A O 1
ATOM 1582 N N . ASN A 1 197 ? -7.350 -9.581 -4.560 1.00 91.38 197 ASN A N 1
ATOM 1583 C CA . ASN A 1 197 ? -7.763 -8.354 -5.241 1.00 91.38 197 ASN A CA 1
ATOM 1584 C C . ASN A 1 197 ? -6.558 -7.451 -5.533 1.00 91.38 197 ASN A C 1
ATOM 1586 O O . ASN A 1 197 ? -6.506 -6.848 -6.605 1.00 91.38 197 ASN A O 1
ATOM 1590 N N . THR A 1 198 ? -5.568 -7.403 -4.634 1.00 91.69 198 THR A N 1
ATOM 1591 C CA . THR A 1 198 ? -4.286 -6.736 -4.902 1.00 91.69 198 THR A CA 1
ATOM 1592 C C . THR A 1 198 ? -3.586 -7.358 -6.110 1.00 91.69 198 THR A C 1
ATOM 1594 O O . THR A 1 198 ? -3.202 -6.622 -7.021 1.00 91.69 198 THR A O 1
ATOM 1597 N N . ASP A 1 199 ? -3.489 -8.688 -6.171 1.00 95.19 199 ASP A N 1
ATOM 1598 C CA . ASP A 1 199 ? -2.856 -9.400 -7.290 1.00 95.19 199 ASP A CA 1
ATOM 1599 C C . ASP A 1 199 ? -3.575 -9.151 -8.621 1.00 95.19 199 ASP A C 1
ATOM 1601 O O . ASP A 1 199 ? -2.941 -8.859 -9.642 1.00 95.19 199 ASP A O 1
ATOM 1605 N N . ALA A 1 200 ? -4.909 -9.211 -8.616 1.00 95.06 200 ALA A N 1
ATOM 1606 C CA . ALA A 1 200 ? -5.735 -8.959 -9.792 1.00 95.06 200 ALA A CA 1
ATOM 1607 C C . ALA A 1 200 ? -5.594 -7.514 -10.291 1.00 95.06 200 ALA A C 1
ATOM 1609 O O . ALA A 1 200 ? -5.410 -7.284 -11.487 1.00 95.06 200 ALA A O 1
ATOM 1610 N N . ARG A 1 201 ? -5.634 -6.535 -9.381 1.00 95.12 201 ARG A N 1
ATOM 1611 C CA . ARG A 1 201 ? -5.449 -5.119 -9.715 1.00 95.12 201 ARG A CA 1
ATOM 1612 C C . ARG A 1 201 ? -4.080 -4.876 -10.344 1.00 95.12 201 ARG A C 1
ATOM 1614 O O . ARG A 1 201 ? -4.009 -4.321 -11.435 1.00 95.12 201 ARG A O 1
ATOM 1621 N N . LEU A 1 202 ? -3.006 -5.347 -9.707 1.00 96.38 202 LEU A N 1
ATOM 1622 C CA . LEU A 1 202 ? -1.647 -5.195 -10.233 1.00 96.38 202 LEU A CA 1
ATOM 1623 C C . LEU A 1 202 ? -1.478 -5.881 -11.592 1.00 96.38 202 LEU A C 1
ATOM 1625 O O . LEU A 1 202 ? -0.870 -5.310 -12.494 1.00 96.38 202 LEU A O 1
ATOM 1629 N N . THR A 1 203 ? -2.059 -7.071 -11.761 1.00 96.88 203 THR A N 1
ATOM 1630 C CA . THR A 1 203 ? -2.059 -7.804 -13.036 1.00 96.88 203 THR A CA 1
ATOM 1631 C C . THR A 1 203 ? -2.708 -6.993 -14.161 1.00 96.88 203 THR A C 1
ATOM 1633 O O . THR A 1 203 ? -2.199 -6.986 -15.282 1.00 96.88 203 THR A O 1
ATOM 1636 N N . ASN A 1 204 ? -3.805 -6.292 -13.866 1.00 96.12 204 ASN A N 1
ATOM 1637 C CA . ASN A 1 204 ? -4.550 -5.506 -14.849 1.00 96.12 204 ASN A CA 1
ATOM 1638 C C . ASN A 1 204 ? -3.906 -4.141 -15.140 1.00 96.12 204 ASN A C 1
ATOM 1640 O O . A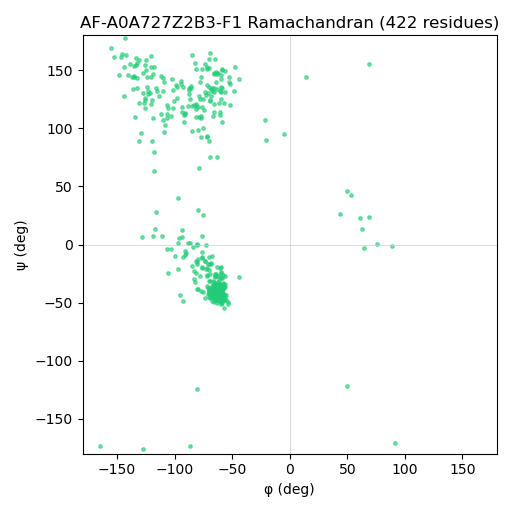SN A 1 204 ? -3.908 -3.697 -16.286 1.00 96.12 204 ASN A O 1
ATOM 1644 N N . GLU A 1 205 ? -3.365 -3.469 -14.122 1.00 96.31 205 GLU A N 1
ATOM 1645 C CA . GLU A 1 205 ? -2.820 -2.110 -14.244 1.00 96.31 205 GLU A CA 1
ATOM 1646 C C . GLU A 1 205 ? -1.387 -2.078 -14.790 1.00 96.31 205 GLU A C 1
ATOM 1648 O O . GLU A 1 205 ? -1.015 -1.129 -15.486 1.00 96.31 205 GLU A O 1
ATOM 1653 N N . LEU A 1 206 ? -0.571 -3.100 -14.497 1.00 96.19 206 LEU A N 1
ATOM 1654 C CA . LEU A 1 206 ? 0.851 -3.103 -14.851 1.00 96.19 206 LEU A CA 1
ATOM 1655 C C . LEU A 1 206 ? 1.109 -2.872 -16.352 1.00 96.19 206 LEU A C 1
ATOM 1657 O O . LEU A 1 206 ? 1.949 -2.024 -16.653 1.00 96.19 206 LEU A O 1
ATOM 1661 N N . PRO A 1 207 ? 0.437 -3.554 -17.305 1.00 95.06 207 PRO A N 1
ATOM 1662 C CA . PRO A 1 207 ? 0.743 -3.380 -18.727 1.00 95.06 207 PRO A CA 1
ATOM 1663 C C . PRO A 1 207 ? 0.575 -1.930 -19.201 1.00 95.06 207 PRO A C 1
ATOM 1665 O O . PRO A 1 207 ? 1.415 -1.424 -19.946 1.00 95.06 207 PRO A O 1
ATOM 1668 N N . GLY A 1 208 ? -0.467 -1.242 -18.718 1.00 95.19 208 GLY A N 1
ATOM 1669 C CA . GLY A 1 208 ? -0.684 0.178 -18.995 1.00 95.19 208 GLY A CA 1
ATOM 1670 C C . GLY A 1 208 ? 0.446 1.035 -18.427 1.00 95.19 208 GLY A C 1
ATOM 1671 O O . GLY A 1 208 ? 1.079 1.788 -19.166 1.00 95.19 208 GLY A O 1
ATOM 1672 N N . ALA A 1 209 ? 0.783 0.832 -17.151 1.00 93.69 209 ALA A N 1
ATOM 1673 C CA . ALA A 1 209 ? 1.858 1.567 -16.484 1.00 93.69 209 ALA A CA 1
ATOM 1674 C C . ALA A 1 209 ? 3.240 1.371 -17.143 1.00 93.69 209 ALA A C 1
ATOM 1676 O O . ALA A 1 209 ? 4.044 2.303 -17.173 1.00 93.69 209 ALA A O 1
ATOM 1677 N N . LEU A 1 210 ? 3.522 0.181 -17.688 1.00 94.12 210 LEU A N 1
ATOM 1678 C CA . LEU A 1 210 ? 4.751 -0.091 -18.442 1.00 94.12 210 LEU A CA 1
ATOM 1679 C C . LEU A 1 210 ? 4.777 0.662 -19.778 1.00 94.12 210 LEU A C 1
ATOM 1681 O O . LEU A 1 210 ? 5.812 1.208 -20.148 1.00 94.12 210 LEU A O 1
ATOM 1685 N N . SER A 1 211 ? 3.642 0.714 -20.483 1.00 91.81 211 SER A N 1
ATOM 1686 C CA . SER A 1 211 ? 3.531 1.396 -21.780 1.00 91.81 211 SER A CA 1
ATOM 1687 C C . SER A 1 211 ? 3.629 2.924 -21.686 1.00 91.81 211 SER A C 1
ATOM 1689 O O . SER A 1 211 ? 4.042 3.579 -22.644 1.00 91.81 211 SER A O 1
ATOM 1691 N N . GLU A 1 212 ? 3.279 3.491 -20.530 1.00 90.75 212 GLU A N 1
ATOM 1692 C CA . GLU A 1 212 ? 3.395 4.924 -20.249 1.00 90.75 212 GLU A CA 1
ATOM 1693 C C . GLU A 1 212 ? 4.809 5.334 -19.805 1.00 90.75 212 GLU A C 1
ATOM 1695 O O . GLU A 1 212 ? 5.189 6.500 -19.944 1.00 90.75 212 GLU A O 1
ATOM 1700 N N . ASP A 1 213 ? 5.611 4.398 -19.284 1.00 91.94 213 ASP A N 1
ATOM 1701 C CA . ASP A 1 213 ? 6.971 4.692 -18.840 1.00 91.94 213 ASP A CA 1
ATOM 1702 C C . ASP A 1 213 ? 7.920 4.931 -20.024 1.00 91.94 213 ASP A C 1
ATOM 1704 O O . ASP A 1 213 ? 7.932 4.215 -21.025 1.00 91.94 213 ASP A O 1
ATOM 1708 N N . VAL A 1 214 ? 8.766 5.953 -19.891 1.00 90.19 214 VAL A N 1
ATOM 1709 C CA . VAL A 1 214 ? 9.635 6.437 -20.968 1.00 90.19 214 VAL A CA 1
ATOM 1710 C C . VAL A 1 214 ? 10.634 5.383 -21.450 1.00 90.19 214 VAL A C 1
ATOM 1712 O O . VAL A 1 214 ? 10.925 5.354 -22.647 1.00 90.19 214 VAL A O 1
ATOM 1715 N N . LEU A 1 215 ? 11.170 4.554 -20.549 1.00 92.50 215 LEU A N 1
ATOM 1716 C CA . LEU A 1 215 ? 12.119 3.496 -20.900 1.00 92.50 215 LEU A CA 1
ATOM 1717 C C . LEU A 1 215 ? 11.413 2.160 -21.101 1.00 92.50 215 LEU A C 1
ATOM 1719 O O . LEU A 1 215 ? 11.729 1.440 -22.045 1.00 92.50 215 LEU A O 1
ATOM 1723 N N . LEU A 1 216 ? 10.470 1.814 -20.225 1.00 94.12 216 LEU A N 1
ATOM 1724 C CA . LEU A 1 216 ? 9.892 0.472 -20.230 1.00 94.12 216 LEU A CA 1
ATOM 1725 C C . LEU A 1 216 ? 8.952 0.232 -21.414 1.00 94.12 216 LEU A C 1
ATOM 1727 O O . LEU A 1 216 ? 8.820 -0.915 -21.835 1.00 94.12 216 LEU A O 1
ATOM 1731 N N . LYS A 1 217 ? 8.411 1.290 -22.033 1.00 93.50 217 LYS A N 1
ATOM 1732 C CA . LYS A 1 217 ? 7.616 1.188 -23.266 1.00 93.50 217 LYS A CA 1
ATOM 1733 C C . LYS A 1 217 ? 8.356 0.578 -24.459 1.00 93.50 217 LYS A C 1
ATOM 1735 O O . LYS A 1 217 ? 7.708 0.190 -25.425 1.00 93.50 217 LYS A O 1
ATOM 1740 N N . TYR A 1 218 ? 9.693 0.559 -24.438 1.00 93.94 218 TYR A N 1
ATOM 1741 C CA . TYR A 1 218 ? 10.490 -0.023 -25.521 1.00 93.94 218 TYR A CA 1
ATOM 1742 C C . TYR A 1 218 ? 10.588 -1.549 -25.430 1.00 93.94 218 TYR A C 1
ATOM 1744 O O . TYR A 1 218 ? 10.946 -2.180 -26.417 1.00 93.94 218 TYR A O 1
ATOM 1752 N N . PHE A 1 219 ? 10.240 -2.153 -24.290 1.00 96.50 219 PHE A N 1
ATOM 1753 C CA . PHE A 1 219 ? 10.148 -3.604 -24.190 1.00 96.50 219 PHE A CA 1
ATOM 1754 C C . PHE A 1 219 ? 8.870 -4.132 -24.837 1.00 96.50 219 PHE A C 1
ATOM 1756 O O . PHE A 1 219 ? 7.783 -3.575 -24.673 1.00 96.50 219 PHE A O 1
ATOM 1763 N N . THR A 1 220 ? 8.978 -5.303 -25.458 1.00 95.94 220 THR A N 1
ATOM 1764 C CA . THR A 1 220 ? 7.801 -6.120 -25.758 1.00 95.94 220 THR A CA 1
ATOM 1765 C C . THR A 1 220 ? 7.379 -6.851 -24.486 1.00 95.94 220 THR A C 1
ATOM 1767 O O . THR A 1 220 ? 8.077 -7.744 -24.007 1.00 95.94 220 THR A O 1
ATOM 1770 N N . PHE A 1 221 ? 6.247 -6.458 -23.905 1.00 95.88 221 PHE A N 1
ATOM 1771 C CA . PHE A 1 221 ? 5.720 -7.106 -22.705 1.00 95.88 221 PHE A CA 1
ATOM 1772 C C . PHE A 1 221 ? 5.025 -8.426 -23.051 1.00 95.88 221 PHE A C 1
ATOM 1774 O O . PHE A 1 221 ? 4.094 -8.450 -23.860 1.00 95.88 221 PHE A O 1
ATOM 1781 N N . THR A 1 222 ? 5.441 -9.515 -22.406 1.00 94.56 222 THR A N 1
ATOM 1782 C CA . THR A 1 222 ? 4.825 -10.839 -22.561 1.00 94.56 222 THR A CA 1
ATOM 1783 C C . THR A 1 222 ? 4.580 -11.505 -21.207 1.00 94.56 222 THR A C 1
ATOM 1785 O O . THR A 1 222 ? 5.130 -11.125 -20.172 1.00 94.56 222 THR A O 1
ATOM 1788 N N . GLN A 1 223 ? 3.692 -12.498 -21.198 1.00 93.81 223 GLN A N 1
ATOM 1789 C CA . GLN A 1 223 ? 3.355 -13.289 -20.015 1.00 93.81 223 GLN A CA 1
ATOM 1790 C C . GLN A 1 223 ? 3.584 -14.762 -20.340 1.00 93.81 223 GLN A C 1
ATOM 1792 O O . GLN A 1 223 ? 3.178 -15.215 -21.412 1.00 93.81 223 GLN A O 1
ATOM 1797 N N . ASN A 1 224 ? 4.212 -15.511 -19.435 1.00 90.56 224 ASN A N 1
ATOM 1798 C CA . ASN A 1 224 ? 4.539 -16.920 -19.664 1.00 90.56 224 ASN A CA 1
ATOM 1799 C C . ASN A 1 224 ? 4.317 -17.755 -18.393 1.00 90.56 224 ASN A C 1
ATOM 1801 O O . ASN A 1 224 ? 4.541 -17.269 -17.296 1.00 90.56 224 ASN A O 1
ATOM 1805 N N . SER A 1 225 ? 3.892 -19.007 -18.536 1.00 89.94 225 SER A N 1
ATOM 1806 C CA . SER A 1 225 ? 3.691 -19.959 -17.432 1.00 89.94 225 SER A CA 1
ATOM 1807 C C . SER A 1 225 ? 4.714 -21.110 -17.434 1.00 89.94 225 SER A C 1
ATOM 1809 O O . SER A 1 225 ? 4.568 -22.063 -16.673 1.00 89.94 225 SER A O 1
ATOM 1811 N N . GLU A 1 226 ? 5.737 -21.056 -18.292 1.00 87.75 226 GLU A N 1
ATOM 1812 C CA . GLU A 1 226 ? 6.848 -22.015 -18.348 1.00 87.75 226 GLU A CA 1
ATOM 1813 C C . GLU A 1 226 ? 7.704 -21.954 -17.072 1.00 87.75 226 GLU A C 1
ATOM 1815 O O . GLU A 1 226 ? 8.366 -20.953 -16.793 1.00 87.75 226 GLU A O 1
ATOM 1820 N N . CYS A 1 227 ? 7.701 -23.034 -16.286 1.00 76.12 227 CYS A N 1
ATOM 1821 C CA . CYS A 1 227 ? 8.423 -23.113 -15.010 1.00 76.12 227 CYS A CA 1
ATOM 1822 C C . CYS A 1 227 ? 9.930 -23.397 -15.150 1.00 76.12 227 CYS A C 1
ATOM 1824 O O . CYS A 1 227 ? 10.657 -23.310 -14.166 1.00 76.12 227 CYS A O 1
ATOM 1826 N N . ASP A 1 228 ? 10.404 -23.790 -16.330 1.00 79.25 228 ASP A N 1
ATOM 1827 C CA . ASP A 1 228 ? 11.787 -24.201 -16.607 1.00 79.25 228 ASP A CA 1
ATOM 1828 C C . ASP A 1 228 ? 12.718 -23.038 -16.989 1.00 79.25 228 ASP A C 1
ATOM 1830 O O . ASP A 1 228 ? 13.910 -23.242 -17.231 1.00 79.25 228 ASP A O 1
ATOM 1834 N N . ARG A 1 229 ? 12.203 -21.805 -16.998 1.00 81.38 229 ARG A N 1
ATOM 1835 C CA . ARG A 1 229 ? 12.999 -20.592 -17.215 1.00 81.38 229 ARG A CA 1
ATOM 1836 C C . ARG A 1 229 ? 13.696 -20.117 -15.941 1.00 81.38 229 ARG A C 1
ATOM 1838 O O . ARG A 1 229 ? 13.243 -20.343 -14.822 1.00 81.38 229 ARG A O 1
ATOM 1845 N N . ASN A 1 230 ? 14.785 -19.372 -16.128 1.00 84.81 230 ASN A N 1
ATOM 1846 C CA . ASN A 1 230 ? 15.541 -18.734 -15.048 1.00 84.81 230 ASN A CA 1
ATOM 1847 C C . ASN A 1 230 ? 14.854 -17.447 -14.567 1.00 84.81 230 ASN A C 1
ATOM 1849 O O . ASN A 1 230 ? 15.373 -16.343 -14.743 1.00 84.81 230 ASN A O 1
ATOM 1853 N N . TRP A 1 231 ? 13.675 -17.591 -13.971 1.00 91.88 231 TRP A N 1
ATOM 1854 C CA . TRP A 1 231 ? 12.920 -16.479 -13.413 1.00 91.88 231 TRP A CA 1
ATOM 1855 C C . TRP A 1 231 ? 13.670 -15.792 -12.268 1.00 91.88 231 TRP A C 1
ATOM 1857 O O . TRP A 1 231 ? 14.178 -16.441 -11.351 1.00 91.88 231 TRP A O 1
ATOM 1867 N N . LEU A 1 232 ? 13.704 -14.458 -12.288 1.00 93.56 232 LEU A N 1
ATOM 1868 C CA . LEU A 1 232 ? 14.148 -13.672 -11.144 1.00 93.56 232 LEU A CA 1
ATOM 1869 C C . LEU A 1 232 ? 12.941 -13.332 -10.269 1.00 93.56 232 LEU A C 1
ATOM 1871 O O . LEU A 1 232 ? 12.092 -12.537 -10.666 1.00 93.56 232 LEU A O 1
ATOM 1875 N N . ALA A 1 233 ? 12.901 -13.881 -9.059 1.00 94.25 233 ALA A N 1
ATOM 1876 C CA . ALA A 1 233 ? 11.897 -13.522 -8.066 1.00 94.25 233 ALA A CA 1
ATOM 1877 C C . ALA A 1 233 ? 12.208 -12.153 -7.434 1.00 94.25 233 ALA A C 1
ATOM 1879 O O . ALA A 1 233 ? 13.287 -11.937 -6.874 1.00 94.25 233 ALA A O 1
ATOM 1880 N N . ILE A 1 234 ? 11.244 -11.236 -7.490 1.00 94.94 234 ILE A N 1
ATOM 1881 C CA . ILE A 1 234 ? 11.278 -9.920 -6.843 1.00 94.94 234 ILE A CA 1
ATOM 1882 C C . ILE A 1 234 ? 10.117 -9.846 -5.853 1.00 94.94 234 ILE A C 1
ATOM 1884 O O . ILE A 1 234 ? 9.056 -10.426 -6.076 1.00 94.94 234 ILE A O 1
ATOM 1888 N N . TYR A 1 235 ? 10.310 -9.139 -4.740 1.00 94.44 235 TYR A N 1
ATOM 1889 C CA . TYR A 1 235 ? 9.233 -8.888 -3.792 1.00 94.44 235 TYR A CA 1
ATOM 1890 C C . TYR A 1 235 ? 9.319 -7.504 -3.154 1.00 94.44 235 TYR A C 1
ATOM 1892 O O . TYR A 1 235 ? 10.403 -6.949 -2.968 1.00 94.44 235 TYR A O 1
ATOM 1900 N N . ILE A 1 236 ? 8.160 -6.984 -2.752 1.00 94.19 236 ILE A N 1
ATOM 1901 C CA . ILE A 1 236 ? 8.027 -5.780 -1.928 1.00 94.19 236 ILE A CA 1
ATOM 1902 C C . ILE A 1 236 ? 7.490 -6.201 -0.554 1.00 94.19 236 ILE A C 1
ATOM 1904 O O . ILE A 1 236 ? 6.347 -6.662 -0.474 1.00 94.19 236 ILE A O 1
ATOM 1908 N N . PRO A 1 237 ? 8.290 -6.084 0.523 1.00 93.06 237 PRO A N 1
ATOM 1909 C CA . PRO A 1 237 ? 7.831 -6.319 1.885 1.00 93.06 237 PRO A CA 1
ATOM 1910 C C . PRO A 1 237 ? 7.362 -5.016 2.545 1.00 93.06 237 PRO A C 1
ATOM 1912 O O . PRO A 1 237 ? 8.078 -4.017 2.502 1.00 93.06 237 PRO A O 1
ATOM 1915 N N . VAL A 1 238 ? 6.219 -5.045 3.231 1.00 89.75 238 VAL A N 1
ATOM 1916 C CA . VAL A 1 238 ? 5.768 -3.941 4.092 1.00 89.75 238 VAL A CA 1
ATOM 1917 C C . VAL A 1 238 ? 5.218 -4.465 5.409 1.00 89.75 238 VAL A C 1
ATOM 1919 O O . VAL A 1 238 ? 4.460 -5.435 5.443 1.00 89.75 238 VAL A O 1
ATOM 1922 N N . GLY A 1 239 ? 5.645 -3.820 6.497 1.00 90.81 239 GLY A N 1
ATOM 1923 C CA . GLY A 1 239 ? 5.079 -4.033 7.822 1.00 90.81 239 GLY A CA 1
ATOM 1924 C C . GLY A 1 239 ? 3.662 -3.479 7.866 1.00 90.81 239 GLY A C 1
ATOM 1925 O O . GLY A 1 239 ? 3.449 -2.313 7.534 1.00 90.81 239 GLY A O 1
ATOM 1926 N N . VAL A 1 240 ? 2.707 -4.325 8.233 1.00 90.06 240 VAL A N 1
ATOM 1927 C CA . VAL A 1 240 ? 1.298 -3.959 8.371 1.00 90.06 240 VAL A CA 1
ATOM 1928 C C . VAL A 1 240 ? 0.750 -4.543 9.663 1.00 90.06 240 VAL A C 1
ATOM 1930 O O . VAL A 1 240 ? 1.069 -5.679 10.027 1.00 90.06 240 VAL A O 1
ATOM 1933 N N . SER A 1 241 ? -0.141 -3.792 10.301 1.00 90.25 241 SER A N 1
ATOM 1934 C CA . SER A 1 241 ? -0.916 -4.320 11.417 1.00 90.25 241 SER A CA 1
ATOM 1935 C C . SER A 1 241 ? -1.813 -5.464 10.928 1.00 90.25 241 SER A C 1
ATOM 1937 O O . SER A 1 241 ? -2.316 -5.455 9.800 1.00 90.25 241 SER A O 1
ATOM 1939 N N . LYS A 1 242 ? -2.040 -6.461 11.783 1.00 90.56 242 LYS A N 1
ATOM 1940 C CA . LYS A 1 242 ? -2.938 -7.584 11.503 1.00 90.56 242 LYS A CA 1
ATOM 1941 C C . LYS A 1 242 ? -4.358 -7.102 11.198 1.00 90.56 242 LYS A C 1
ATOM 1943 O O . LYS A 1 242 ? -5.021 -7.689 10.353 1.00 90.56 242 LYS A O 1
ATOM 1948 N N . GLU A 1 243 ? -4.798 -6.013 11.825 1.00 89.81 243 GLU A N 1
ATOM 1949 C CA . GLU A 1 243 ? -6.102 -5.391 11.572 1.00 89.81 243 GLU A CA 1
ATOM 1950 C C . GLU A 1 243 ? -6.293 -5.028 10.093 1.00 89.81 243 GLU A C 1
ATOM 1952 O O . GLU A 1 243 ? -7.387 -5.189 9.562 1.00 89.81 243 GLU A O 1
ATOM 1957 N N . TYR A 1 244 ? -5.233 -4.588 9.405 1.00 86.38 244 TYR A N 1
ATOM 1958 C CA . TYR A 1 244 ? -5.284 -4.221 7.985 1.00 86.38 244 TYR A CA 1
ATOM 1959 C C . TYR A 1 244 ? -5.679 -5.403 7.093 1.00 86.38 244 TYR A C 1
ATOM 1961 O O . TYR A 1 244 ? -6.427 -5.252 6.129 1.00 86.38 244 TYR A O 1
ATOM 1969 N N . VAL A 1 245 ? -5.152 -6.587 7.402 1.00 88.00 245 VAL A N 1
ATOM 1970 C CA . VAL A 1 245 ? -5.394 -7.814 6.634 1.00 88.00 245 VAL A CA 1
ATOM 1971 C C . VAL A 1 245 ? -6.492 -8.676 7.251 1.00 88.00 245 VAL A C 1
ATOM 1973 O O . VAL A 1 245 ? -6.742 -9.766 6.750 1.00 88.00 245 VAL A O 1
ATOM 1976 N N . ALA A 1 246 ? -7.116 -8.244 8.346 1.00 89.75 246 ALA A N 1
ATOM 1977 C CA . ALA A 1 246 ? -8.109 -9.029 9.060 1.00 89.75 246 ALA A CA 1
ATOM 1978 C C . ALA A 1 246 ? -9.459 -8.975 8.345 1.00 89.75 246 ALA A C 1
ATOM 1980 O O . ALA A 1 246 ? -10.013 -7.903 8.082 1.00 89.75 246 ALA A O 1
ATOM 1981 N N . ARG A 1 247 ? -10.012 -10.155 8.079 1.00 86.81 247 ARG A N 1
ATOM 1982 C CA . ARG A 1 247 ? -11.341 -10.312 7.499 1.00 86.81 247 ARG A CA 1
ATOM 1983 C C . ARG A 1 247 ? -12.390 -9.677 8.411 1.00 86.81 247 ARG A C 1
ATOM 1985 O O . ARG A 1 247 ? -12.356 -9.870 9.621 1.00 86.81 247 ARG A O 1
ATOM 1992 N N . GLU A 1 248 ? -13.322 -8.935 7.814 1.00 80.12 248 GLU A N 1
ATOM 1993 C CA . GLU A 1 248 ? -14.505 -8.350 8.476 1.00 80.12 248 GLU A CA 1
ATOM 1994 C C . GLU A 1 248 ? -14.237 -7.287 9.568 1.00 80.12 248 GLU A C 1
ATOM 1996 O O . GLU A 1 248 ? -15.195 -6.688 10.051 1.00 80.12 248 GLU A O 1
ATOM 2001 N N . LEU A 1 249 ? -12.979 -6.977 9.917 1.00 80.50 249 LEU A N 1
ATOM 2002 C CA . LEU A 1 249 ? -12.659 -5.957 10.930 1.00 80.50 249 LEU A CA 1
ATOM 2003 C C . LEU A 1 249 ? -12.436 -4.566 10.331 1.00 80.50 249 LEU A C 1
ATOM 2005 O O . LEU A 1 249 ? -13.008 -3.587 10.807 1.00 80.50 249 LEU A O 1
ATOM 2009 N N . ASN A 1 250 ? -11.617 -4.472 9.281 1.00 65.38 250 ASN A N 1
ATOM 2010 C CA . ASN A 1 250 ? -11.223 -3.196 8.698 1.00 65.38 250 ASN A CA 1
ATOM 2011 C C . ASN A 1 250 ? -11.661 -3.089 7.235 1.00 65.38 250 ASN A C 1
ATOM 2013 O O . ASN A 1 250 ? -10.929 -3.444 6.311 1.00 65.38 250 ASN A O 1
ATOM 2017 N N . GLN A 1 251 ? -12.883 -2.586 7.045 1.00 58.19 251 GLN A N 1
ATOM 2018 C CA . GLN A 1 251 ? -13.457 -2.288 5.729 1.00 58.19 251 GLN A CA 1
ATOM 2019 C C . GLN A 1 251 ? -13.088 -0.887 5.220 1.00 58.19 251 GLN A C 1
ATOM 2021 O O . GLN A 1 251 ? -13.557 -0.492 4.158 1.00 58.19 251 GLN A O 1
ATOM 2026 N N . THR A 1 252 ? -12.294 -0.106 5.966 1.00 52.66 252 THR A N 1
ATOM 2027 C CA . THR A 1 252 ? -11.850 1.189 5.442 1.00 52.66 252 THR A CA 1
ATOM 2028 C C . THR A 1 252 ? -10.791 0.973 4.366 1.00 52.66 252 THR A C 1
ATOM 2030 O O . THR A 1 252 ? -9.849 0.195 4.556 1.00 52.66 252 THR A O 1
ATOM 2033 N N . ASP A 1 253 ? -10.980 1.652 3.230 1.00 51.78 253 ASP A N 1
ATOM 2034 C CA . ASP A 1 253 ? -10.080 1.681 2.075 1.00 51.78 253 ASP A CA 1
ATOM 2035 C C . ASP A 1 253 ? -8.739 2.308 2.471 1.00 51.78 253 ASP A C 1
ATOM 2037 O O . ASP A 1 253 ? -8.422 3.459 2.166 1.00 51.78 253 ASP A O 1
ATOM 2041 N N . TYR A 1 254 ? -7.915 1.558 3.196 1.00 54.84 254 TYR A N 1
ATOM 2042 C CA . TYR A 1 254 ? -6.497 1.843 3.194 1.00 54.84 254 TYR A CA 1
ATOM 2043 C C . TYR A 1 254 ? -6.012 1.712 1.752 1.00 54.84 254 TYR A C 1
ATOM 2045 O O . TYR A 1 254 ? -6.212 0.664 1.137 1.00 54.84 254 TYR A O 1
ATOM 2053 N N . GLY A 1 255 ? -5.382 2.780 1.258 1.00 61.41 255 GLY A N 1
ATOM 2054 C CA . GLY A 1 255 ? -4.967 2.918 -0.131 1.00 61.41 255 GLY A CA 1
ATOM 2055 C C . GLY A 1 255 ? -4.241 1.696 -0.690 1.00 61.41 255 GLY A C 1
ATOM 2056 O O . GLY A 1 255 ? -3.599 0.926 0.031 1.00 61.41 255 GLY A O 1
ATOM 2057 N N . ASP A 1 256 ? -4.357 1.549 -2.002 1.00 72.00 256 ASP A N 1
ATOM 2058 C CA . ASP A 1 256 ? -3.929 0.372 -2.733 1.00 72.00 256 ASP A CA 1
ATOM 2059 C C . ASP A 1 256 ? -2.435 0.060 -2.558 1.00 72.00 256 ASP A C 1
ATOM 2061 O O . ASP A 1 256 ? -1.565 0.705 -3.158 1.00 72.00 256 ASP A O 1
ATOM 2065 N N . PHE A 1 257 ? -2.125 -0.966 -1.762 1.00 78.56 257 PHE A N 1
ATOM 2066 C CA . PHE A 1 257 ? -0.752 -1.381 -1.502 1.00 78.56 257 PHE A CA 1
ATOM 2067 C C . PHE A 1 257 ? -0.448 -2.803 -2.026 1.00 78.56 257 PHE A C 1
ATOM 2069 O O . PHE A 1 257 ? -1.220 -3.724 -1.747 1.00 78.56 257 PHE A O 1
ATOM 2076 N N . PRO A 1 258 ? 0.705 -3.014 -2.704 1.00 89.06 258 PRO A N 1
ATOM 2077 C CA . PRO A 1 258 ? 1.615 -1.982 -3.211 1.00 89.06 258 PRO A CA 1
ATOM 2078 C C . PRO A 1 258 ? 0.994 -1.266 -4.410 1.00 89.06 258 PRO A C 1
ATOM 2080 O O . PRO A 1 258 ? 0.225 -1.857 -5.158 1.00 89.06 258 PRO A O 1
ATOM 2083 N N . SER A 1 259 ? 1.325 0.002 -4.636 1.00 91.75 259 SER A N 1
ATOM 2084 C CA . SER A 1 259 ? 0.843 0.696 -5.839 1.00 91.75 259 SER A CA 1
ATOM 2085 C C . SER A 1 259 ? 1.519 0.148 -7.106 1.00 91.75 259 SER A C 1
ATOM 2087 O O . SER A 1 259 ? 2.678 -0.273 -7.061 1.00 91.75 259 SER A O 1
ATOM 2089 N N . VAL A 1 260 ? 0.849 0.220 -8.264 1.00 93.69 260 VAL A N 1
ATOM 2090 C CA . VAL A 1 260 ? 1.465 -0.152 -9.554 1.00 93.69 260 VAL A CA 1
ATOM 2091 C C . VAL A 1 260 ? 2.724 0.676 -9.845 1.00 93.69 260 VAL A C 1
ATOM 2093 O O . VAL A 1 260 ? 3.714 0.155 -10.353 1.00 93.69 260 VAL A O 1
ATOM 2096 N N . SER A 1 261 ? 2.743 1.946 -9.427 1.00 91.56 261 SER A N 1
ATOM 2097 C CA . SER A 1 261 ? 3.913 2.830 -9.522 1.00 91.56 261 SER A CA 1
ATOM 2098 C C . SER A 1 261 ? 5.117 2.289 -8.742 1.00 91.56 261 SER A C 1
ATOM 2100 O O . SER A 1 261 ? 6.259 2.361 -9.200 1.00 91.56 261 SER A O 1
ATOM 2102 N N . GLU A 1 262 ? 4.881 1.683 -7.576 1.00 93.06 262 GLU A N 1
ATOM 2103 C CA . GLU A 1 262 ? 5.944 1.080 -6.779 1.00 93.06 262 GLU A CA 1
ATOM 2104 C C . GLU A 1 262 ? 6.521 -0.186 -7.424 1.00 93.06 262 GLU A C 1
ATOM 2106 O O . GLU A 1 262 ? 7.743 -0.386 -7.396 1.00 93.06 262 GLU A O 1
ATOM 2111 N N . VAL A 1 263 ? 5.675 -1.003 -8.055 1.00 95.12 263 VAL A N 1
ATOM 2112 C CA . VAL A 1 263 ? 6.119 -2.142 -8.870 1.00 95.12 263 VAL A CA 1
ATOM 2113 C C . VAL A 1 263 ? 6.929 -1.650 -10.071 1.00 95.12 263 VAL A C 1
ATOM 2115 O O . VAL A 1 263 ? 8.054 -2.106 -10.283 1.00 95.12 263 VAL A O 1
ATOM 2118 N N . ASN A 1 264 ? 6.417 -0.651 -10.794 1.00 93.69 264 ASN A N 1
ATOM 2119 C CA . ASN A 1 264 ? 7.073 -0.064 -11.961 1.00 93.69 264 ASN A CA 1
ATOM 2120 C C . ASN A 1 264 ? 8.472 0.473 -11.608 1.00 93.69 264 ASN A C 1
ATOM 2122 O O . ASN A 1 264 ? 9.472 0.170 -12.257 1.00 93.69 264 ASN A O 1
ATOM 2126 N N . ARG A 1 265 ? 8.582 1.166 -10.468 1.00 92.31 265 ARG A N 1
ATOM 2127 C CA . ARG A 1 265 ? 9.858 1.634 -9.913 1.00 92.31 265 ARG A CA 1
ATOM 2128 C C . ARG A 1 265 ? 10.840 0.493 -9.628 1.00 92.31 265 ARG A C 1
ATOM 2130 O O . ARG A 1 265 ? 12.042 0.689 -9.809 1.00 92.31 265 ARG A O 1
ATOM 2137 N N . ASN A 1 266 ? 10.379 -0.669 -9.161 1.00 94.81 266 ASN A N 1
ATOM 2138 C CA . ASN A 1 266 ? 11.246 -1.831 -8.932 1.00 94.81 266 ASN A CA 1
ATOM 2139 C C . ASN A 1 266 ? 11.758 -2.430 -10.249 1.00 94.81 266 ASN A C 1
ATOM 2141 O O . ASN A 1 266 ? 12.953 -2.709 -10.360 1.00 94.81 266 ASN A O 1
ATOM 2145 N N . ILE A 1 267 ? 10.893 -2.550 -11.259 1.00 95.75 267 ILE A N 1
ATOM 2146 C CA . ILE A 1 267 ? 11.281 -3.001 -12.605 1.00 95.75 267 ILE A CA 1
ATOM 2147 C C . ILE A 1 267 ? 12.303 -2.028 -13.212 1.00 95.75 267 ILE A C 1
ATOM 2149 O O . ILE A 1 267 ? 13.363 -2.446 -13.674 1.00 95.75 267 ILE A O 1
ATOM 2153 N N . LEU A 1 268 ? 12.054 -0.722 -13.114 1.00 94.12 268 LEU A N 1
ATOM 2154 C CA . LEU A 1 268 ? 12.961 0.319 -13.596 1.00 94.12 268 LEU A CA 1
ATOM 2155 C C . LEU A 1 268 ? 14.321 0.299 -12.876 1.00 94.12 268 LEU A C 1
ATOM 2157 O O . LEU A 1 268 ? 15.369 0.431 -13.506 1.00 94.12 268 LEU A O 1
ATOM 2161 N N . ARG A 1 269 ? 14.339 0.087 -11.551 1.00 92.50 269 ARG A N 1
ATOM 2162 C CA . ARG A 1 269 ? 15.590 -0.107 -10.791 1.00 92.50 269 ARG A CA 1
ATOM 2163 C C . ARG A 1 269 ? 16.383 -1.302 -11.314 1.00 92.50 269 ARG A C 1
ATOM 2165 O O . ARG A 1 269 ? 17.605 -1.211 -11.424 1.00 92.50 269 ARG A O 1
ATOM 2172 N N . ARG A 1 270 ? 15.704 -2.400 -11.654 1.00 93.12 270 ARG A N 1
ATOM 2173 C CA . ARG A 1 270 ? 16.351 -3.578 -12.237 1.00 93.12 270 ARG A CA 1
ATOM 2174 C C . ARG A 1 270 ? 16.923 -3.280 -13.619 1.00 93.12 270 ARG A C 1
ATOM 2176 O O . ARG A 1 270 ? 18.074 -3.636 -13.855 1.00 93.12 270 ARG A O 1
ATOM 2183 N N . LEU A 1 271 ? 16.178 -2.590 -14.482 1.00 94.81 271 LEU A N 1
ATOM 2184 C CA . LEU A 1 271 ? 16.684 -2.140 -15.781 1.00 94.81 271 LEU A CA 1
ATOM 2185 C C . LEU A 1 271 ? 17.974 -1.335 -15.614 1.00 94.81 271 LEU A C 1
ATOM 2187 O O . LEU A 1 271 ? 18.987 -1.652 -16.230 1.00 94.81 271 LEU A O 1
ATOM 2191 N N . HIS A 1 272 ? 17.965 -0.333 -14.733 1.00 93.62 272 HIS A N 1
ATOM 2192 C CA . HIS A 1 272 ? 19.151 0.480 -14.476 1.00 93.62 272 HIS A CA 1
ATOM 2193 C C . HIS A 1 272 ? 20.334 -0.348 -13.969 1.00 93.62 272 HIS A C 1
ATOM 2195 O O . HIS A 1 272 ? 21.459 -0.110 -14.397 1.00 93.62 272 HIS A O 1
ATOM 2201 N N . TYR A 1 273 ? 20.096 -1.349 -13.119 1.00 91.75 273 TYR A N 1
ATOM 2202 C CA . TYR A 1 273 ? 21.139 -2.272 -12.672 1.00 91.75 273 TYR A CA 1
ATOM 2203 C C . TYR A 1 273 ? 21.735 -3.093 -13.830 1.00 91.75 273 TYR A C 1
ATOM 2205 O O . TYR A 1 273 ? 22.954 -3.204 -13.932 1.00 91.75 273 TYR A O 1
ATOM 2213 N N . VAL A 1 274 ? 20.898 -3.630 -14.725 1.00 92.38 274 VAL A N 1
ATOM 2214 C CA . VAL A 1 274 ? 21.355 -4.394 -15.902 1.00 92.38 274 VAL A CA 1
ATOM 2215 C C . VAL A 1 274 ? 22.147 -3.500 -16.858 1.00 92.38 274 VAL A C 1
ATOM 2217 O O . VAL A 1 274 ? 23.254 -3.855 -17.263 1.00 92.38 274 VAL A O 1
ATOM 2220 N N . LEU A 1 275 ? 21.627 -2.310 -17.173 1.00 93.00 275 LEU A N 1
ATOM 2221 C CA . LEU A 1 275 ? 22.306 -1.347 -18.042 1.00 93.00 275 LEU A CA 1
ATOM 2222 C C . LEU A 1 275 ? 23.643 -0.900 -17.453 1.00 93.00 275 LEU A C 1
ATOM 2224 O O . LEU A 1 275 ? 24.636 -0.836 -18.169 1.00 93.00 275 LEU A O 1
ATOM 2228 N N . TRP A 1 276 ? 23.686 -0.633 -16.147 1.00 87.75 276 TRP A N 1
ATOM 2229 C CA . TRP A 1 276 ? 24.914 -0.271 -15.448 1.00 87.75 276 TRP A CA 1
ATOM 2230 C C . TRP A 1 276 ? 25.995 -1.338 -15.615 1.00 87.75 276 TRP A C 1
ATOM 2232 O O . TRP A 1 276 ? 27.144 -1.002 -15.894 1.00 87.75 276 TRP A O 1
ATOM 2242 N N . GLN A 1 277 ? 25.650 -2.612 -15.412 1.00 88.88 277 GLN A N 1
ATOM 2243 C CA . GLN A 1 277 ? 26.604 -3.724 -15.489 1.00 88.88 277 GLN A CA 1
ATOM 2244 C C . GLN A 1 277 ? 27.026 -4.071 -16.917 1.00 88.88 277 GLN A C 1
ATOM 2246 O O . GLN A 1 277 ? 28.000 -4.799 -17.109 1.00 88.88 277 GLN A O 1
ATOM 2251 N N . SER A 1 278 ? 26.303 -3.570 -17.915 1.00 89.38 278 SER A N 1
ATOM 2252 C CA . SER A 1 278 ? 26.565 -3.881 -19.312 1.00 89.38 278 SER A CA 1
ATOM 2253 C C . SER A 1 278 ? 27.853 -3.212 -19.791 1.00 89.38 278 SER A C 1
ATOM 2255 O O . SER A 1 278 ? 28.053 -2.006 -19.636 1.00 89.38 278 SER A O 1
ATOM 2257 N N . GLN A 1 279 ? 28.726 -3.995 -20.424 1.00 90.50 279 GLN A N 1
ATOM 2258 C CA . GLN A 1 279 ? 29.928 -3.468 -21.058 1.00 90.50 279 GLN A CA 1
ATOM 2259 C C . GLN A 1 279 ? 29.551 -2.790 -22.377 1.00 90.50 279 GLN A C 1
ATOM 2261 O O . GLN A 1 279 ? 29.041 -3.442 -23.285 1.00 90.50 279 GLN A O 1
ATOM 2266 N N . ALA A 1 280 ? 29.806 -1.487 -22.485 1.00 93.56 280 ALA A N 1
ATOM 2267 C CA . ALA A 1 280 ? 29.565 -0.754 -23.720 1.00 93.56 280 ALA A CA 1
ATOM 2268 C C . ALA A 1 280 ? 30.587 -1.121 -24.806 1.00 93.56 280 ALA A C 1
ATOM 2270 O O . ALA A 1 280 ? 31.734 -1.465 -24.507 1.00 93.56 280 ALA A O 1
ATOM 2271 N N . LYS A 1 281 ? 30.188 -0.986 -26.075 1.00 95.06 281 LYS A N 1
ATOM 2272 C CA . LYS A 1 281 ? 31.069 -1.196 -27.238 1.00 95.06 281 LYS A CA 1
ATOM 2273 C C . LYS A 1 281 ? 32.235 -0.205 -27.251 1.00 95.06 281 LYS A C 1
ATOM 2275 O O . LYS A 1 281 ? 33.325 -0.539 -27.707 1.00 95.06 281 LYS A O 1
ATOM 2280 N N . LEU A 1 282 ? 32.003 1.003 -26.740 1.00 95.19 282 LEU A N 1
ATOM 2281 C CA . LEU A 1 282 ? 32.986 2.077 -26.637 1.00 95.19 282 LEU A CA 1
ATOM 2282 C C . LEU A 1 282 ? 32.881 2.764 -25.276 1.00 95.19 282 LEU A C 1
ATOM 2284 O O . LEU A 1 282 ? 31.778 2.983 -24.779 1.00 95.19 282 LEU A O 1
ATOM 2288 N N . THR A 1 283 ? 34.021 3.175 -24.727 1.00 95.75 283 THR A N 1
ATOM 2289 C CA . THR A 1 283 ? 34.094 4.019 -23.528 1.00 95.75 283 THR A CA 1
ATOM 2290 C C . THR A 1 283 ? 34.849 5.297 -23.866 1.00 95.75 283 THR A C 1
ATOM 2292 O O . THR A 1 283 ? 35.922 5.234 -24.465 1.00 95.75 283 THR A O 1
ATOM 2295 N N . ILE A 1 284 ? 34.279 6.446 -23.514 1.00 96.06 284 ILE A N 1
ATOM 2296 C CA . ILE A 1 284 ? 34.758 7.778 -23.890 1.00 96.06 284 ILE A CA 1
ATOM 2297 C C . ILE A 1 284 ? 34.773 8.650 -22.639 1.00 96.06 284 ILE A C 1
ATOM 2299 O O . ILE A 1 284 ? 33.813 8.650 -21.872 1.00 96.06 284 ILE A O 1
ATOM 2303 N N . GLU A 1 285 ? 35.850 9.398 -22.429 1.00 94.69 285 GLU A N 1
ATOM 2304 C CA . GLU A 1 285 ? 35.920 10.384 -21.352 1.00 94.69 285 GLU A CA 1
ATOM 2305 C C . GLU A 1 285 ? 35.371 11.723 -21.846 1.00 94.69 285 GLU A C 1
ATOM 2307 O O . GLU A 1 285 ? 35.766 12.215 -22.903 1.00 94.69 285 GLU A O 1
ATOM 2312 N N . VAL A 1 286 ? 34.456 12.310 -21.080 1.00 94.75 286 VAL A N 1
ATOM 2313 C CA . VAL A 1 286 ? 33.843 13.610 -21.371 1.00 94.75 286 VAL A CA 1
ATOM 2314 C C . VAL A 1 286 ? 34.017 14.528 -20.173 1.00 94.75 286 VAL A C 1
ATOM 2316 O O . VAL A 1 286 ? 33.609 14.214 -19.056 1.00 94.75 286 VAL A O 1
ATOM 2319 N N . ASN A 1 287 ? 34.615 15.688 -20.428 1.00 90.19 287 ASN A N 1
ATOM 2320 C CA . ASN A 1 287 ? 34.909 16.698 -19.415 1.00 90.19 287 ASN A CA 1
ATOM 2321 C C . ASN A 1 287 ? 33.846 17.807 -19.347 1.00 90.19 287 ASN A C 1
ATOM 2323 O O . ASN A 1 287 ? 33.722 18.472 -18.320 1.00 90.19 287 ASN A O 1
ATOM 2327 N N . ASN A 1 288 ? 33.064 18.002 -20.413 1.00 92.81 288 ASN A N 1
ATOM 2328 C CA . ASN A 1 288 ? 32.011 19.011 -20.502 1.00 92.81 288 ASN A CA 1
ATOM 2329 C C . ASN A 1 288 ? 30.809 18.527 -21.334 1.00 92.81 288 ASN A C 1
ATOM 2331 O O . ASN A 1 288 ? 30.904 17.557 -22.093 1.00 92.81 288 ASN A O 1
ATOM 2335 N N . LEU A 1 289 ? 29.684 19.239 -21.198 1.00 91.81 289 LEU A N 1
ATOM 2336 C CA . LEU A 1 289 ? 28.440 18.915 -21.895 1.00 91.81 289 LEU A CA 1
ATOM 2337 C C . LEU A 1 289 ? 28.581 19.010 -23.422 1.00 91.81 289 LEU A C 1
ATOM 2339 O O . LEU A 1 289 ? 28.055 18.158 -24.124 1.00 91.81 289 LEU A O 1
ATOM 2343 N N . GLU A 1 290 ? 29.301 19.999 -23.956 1.00 92.44 290 GLU A N 1
ATOM 2344 C CA . GLU A 1 290 ? 29.430 20.180 -25.413 1.00 92.44 290 GLU A CA 1
ATOM 2345 C C . GLU A 1 290 ? 30.073 18.964 -26.084 1.00 92.44 290 GLU A C 1
ATOM 2347 O O . GLU A 1 290 ? 29.573 18.475 -27.096 1.00 92.44 290 GLU A O 1
ATOM 2352 N N . THR A 1 291 ? 31.125 18.424 -25.467 1.00 93.44 291 THR A N 1
ATOM 2353 C CA . THR A 1 291 ? 31.801 17.213 -25.942 1.00 93.44 291 THR A CA 1
ATOM 2354 C C . THR A 1 291 ? 30.843 16.023 -25.901 1.00 93.44 291 THR A C 1
ATOM 2356 O O . THR A 1 291 ? 30.753 15.281 -26.874 1.00 93.44 291 THR A O 1
ATOM 2359 N N . LEU A 1 292 ? 30.053 15.874 -24.828 1.00 95.44 292 LEU A N 1
ATOM 2360 C CA . LEU A 1 292 ? 29.025 14.832 -24.748 1.00 95.44 292 LEU A CA 1
ATOM 2361 C C . LEU A 1 292 ? 27.992 14.966 -25.880 1.00 95.44 292 LEU A C 1
ATOM 2363 O O . LEU A 1 292 ? 27.721 13.987 -26.570 1.00 95.44 292 LEU A O 1
ATOM 2367 N N . LEU A 1 293 ? 27.439 16.162 -26.101 1.00 94.81 293 LEU A N 1
ATOM 2368 C CA . LEU A 1 293 ? 26.422 16.394 -27.133 1.00 94.81 293 LEU A CA 1
ATOM 2369 C C . LEU A 1 293 ? 26.966 16.133 -28.544 1.00 94.81 293 LEU A C 1
ATOM 2371 O O . LEU A 1 293 ? 26.284 15.493 -29.342 1.00 94.81 293 LEU A O 1
ATOM 2375 N N . MET A 1 294 ? 28.195 16.570 -28.843 1.00 93.62 294 MET A N 1
ATOM 2376 C CA . MET A 1 294 ? 28.850 16.308 -30.131 1.00 93.62 294 MET A CA 1
ATOM 2377 C C . MET A 1 294 ? 29.069 14.813 -30.372 1.00 93.62 294 MET A C 1
ATOM 2379 O O . MET A 1 294 ? 28.738 14.306 -31.445 1.00 93.62 294 MET A O 1
ATOM 2383 N N . GLU A 1 295 ? 29.590 14.089 -29.378 1.00 94.94 295 GLU A N 1
ATOM 2384 C CA . GLU A 1 295 ? 29.844 12.651 -29.504 1.00 94.94 295 GLU A CA 1
ATOM 2385 C C . GLU A 1 295 ? 28.540 11.852 -29.666 1.00 94.94 295 GLU A C 1
ATOM 2387 O O . GLU A 1 295 ? 28.516 10.859 -30.404 1.00 94.94 295 GLU A O 1
ATOM 2392 N N . VAL A 1 296 ? 27.457 12.290 -29.011 1.00 94.94 296 VAL A N 1
ATOM 2393 C CA . VAL A 1 296 ? 26.113 11.716 -29.172 1.00 94.94 296 VAL A CA 1
ATOM 2394 C C . VAL A 1 296 ? 25.572 12.008 -30.570 1.00 94.94 296 VAL A C 1
ATOM 2396 O O . VAL A 1 296 ? 25.147 11.072 -31.240 1.00 94.94 296 VAL A O 1
ATOM 2399 N N . ALA A 1 297 ? 25.644 13.256 -31.043 1.00 93.88 297 ALA A N 1
ATOM 2400 C CA . ALA A 1 297 ? 25.174 13.650 -32.373 1.00 93.88 297 ALA A CA 1
ATOM 2401 C C . ALA A 1 297 ? 25.907 12.899 -33.494 1.00 93.88 297 ALA A C 1
ATOM 2403 O O . ALA A 1 297 ? 25.282 12.429 -34.443 1.00 93.88 297 ALA A O 1
ATOM 2404 N N . GLN A 1 298 ? 27.223 12.722 -33.365 1.00 93.44 298 GLN A N 1
ATOM 2405 C CA . GLN A 1 298 ? 28.014 11.958 -34.326 1.00 93.44 298 GLN A CA 1
ATOM 2406 C C . GLN A 1 298 ? 27.602 10.478 -34.364 1.00 93.44 298 GLN A C 1
ATOM 2408 O O . GLN A 1 298 ? 27.559 9.879 -35.438 1.00 93.44 298 GLN A O 1
ATOM 2413 N N . ARG A 1 299 ? 27.302 9.875 -33.207 1.00 91.81 299 ARG A N 1
ATOM 2414 C CA . ARG A 1 299 ? 26.942 8.448 -33.106 1.00 91.81 299 ARG A CA 1
ATOM 2415 C C . ARG A 1 299 ? 25.491 8.150 -33.442 1.00 91.81 299 ARG A C 1
ATOM 2417 O O . ARG A 1 299 ? 25.210 7.031 -33.845 1.00 91.81 299 ARG A O 1
ATOM 2424 N N . SER A 1 300 ? 24.593 9.121 -33.303 1.00 93.31 300 SER A N 1
ATOM 2425 C CA . SER A 1 300 ? 23.186 8.991 -33.699 1.00 93.31 300 SER A CA 1
ATOM 2426 C C . SER A 1 300 ? 22.902 9.488 -35.124 1.00 93.31 300 SER A C 1
ATOM 2428 O O . SER A 1 300 ? 21.742 9.659 -35.498 1.00 93.31 300 SER A O 1
ATOM 2430 N N . ALA A 1 301 ? 23.943 9.737 -35.929 1.00 92.06 301 ALA A N 1
ATOM 2431 C CA . ALA A 1 301 ? 23.822 10.266 -37.291 1.00 92.06 301 ALA A CA 1
ATOM 2432 C C . ALA A 1 301 ? 23.223 9.269 -38.303 1.00 92.06 301 ALA A C 1
ATOM 2434 O O . ALA A 1 301 ? 22.770 9.673 -39.371 1.00 92.06 301 ALA A O 1
ATOM 2435 N N . ASP A 1 302 ? 23.195 7.977 -37.972 1.00 90.94 302 ASP A N 1
ATOM 2436 C CA . ASP A 1 302 ? 22.550 6.916 -38.760 1.00 90.94 302 ASP A CA 1
ATOM 2437 C C . ASP A 1 302 ? 21.007 6.963 -38.704 1.00 90.94 302 ASP A C 1
ATOM 2439 O O . ASP A 1 302 ? 20.346 6.151 -39.346 1.00 90.94 302 ASP A O 1
ATOM 2443 N N . GLN A 1 303 ? 20.440 7.922 -37.959 1.00 79.81 303 GLN A N 1
ATOM 2444 C CA . GLN A 1 303 ? 19.005 8.136 -37.752 1.00 79.81 303 GLN A CA 1
ATOM 2445 C C . GLN A 1 303 ? 18.269 6.981 -37.055 1.00 79.81 303 GLN A C 1
ATOM 2447 O O . GLN A 1 303 ? 17.036 6.994 -36.993 1.00 79.81 303 GLN A O 1
ATOM 2452 N N . ASN A 1 304 ? 18.985 6.031 -36.454 1.00 91.19 304 ASN A N 1
ATOM 2453 C CA . ASN A 1 304 ? 18.368 5.019 -35.603 1.00 91.19 304 ASN A CA 1
ATOM 2454 C C . ASN A 1 304 ? 17.857 5.635 -34.288 1.00 91.19 304 ASN A C 1
ATOM 2456 O O . ASN A 1 304 ? 18.276 6.716 -33.859 1.00 91.19 304 ASN A O 1
ATOM 2460 N N . ASN A 1 305 ? 16.924 4.944 -33.631 1.00 93.06 305 ASN A N 1
ATOM 2461 C CA . ASN A 1 305 ? 16.377 5.391 -32.353 1.00 93.06 305 ASN A CA 1
ATOM 2462 C C . ASN A 1 305 ? 17.324 5.010 -31.214 1.00 93.06 305 ASN A C 1
ATOM 2464 O O . ASN A 1 305 ? 17.525 3.830 -30.928 1.00 93.06 305 ASN A O 1
ATOM 2468 N N . TYR A 1 306 ? 17.857 6.015 -30.527 1.00 95.69 306 TYR A N 1
ATOM 2469 C CA . TYR A 1 306 ? 18.729 5.827 -29.370 1.00 95.69 306 TYR A CA 1
ATOM 2470 C C . TYR A 1 306 ? 18.149 6.472 -28.121 1.00 95.69 306 TYR A C 1
ATOM 2472 O O . TYR A 1 306 ? 17.284 7.347 -28.180 1.00 95.69 306 TYR A O 1
ATOM 2480 N N . ILE A 1 307 ? 18.666 6.049 -26.976 1.00 95.62 307 ILE A N 1
ATOM 2481 C CA . ILE A 1 307 ? 18.373 6.643 -25.683 1.00 95.62 307 ILE A CA 1
ATOM 2482 C C . ILE A 1 307 ? 19.703 6.898 -24.983 1.00 95.62 307 ILE A C 1
ATOM 2484 O O . ILE A 1 307 ? 20.491 5.978 -24.764 1.00 95.62 307 ILE A O 1
ATOM 2488 N N . LEU A 1 308 ? 19.951 8.151 -24.625 1.00 96.06 308 LEU A N 1
ATOM 2489 C CA . LEU A 1 308 ? 21.039 8.554 -23.752 1.00 96.06 308 LEU A CA 1
ATOM 2490 C C . LEU A 1 308 ? 20.526 8.576 -22.312 1.00 96.06 308 LEU A C 1
ATOM 2492 O O . LEU A 1 308 ? 19.792 9.478 -21.910 1.00 96.06 308 LEU A O 1
ATOM 2496 N N . VAL A 1 309 ? 20.922 7.572 -21.536 1.00 95.44 309 VAL A N 1
ATOM 2497 C CA . VAL A 1 309 ? 20.629 7.463 -20.107 1.00 95.44 309 VAL A CA 1
ATOM 2498 C C . VAL A 1 309 ? 21.761 8.123 -19.327 1.00 95.44 309 VAL A C 1
ATOM 2500 O O . VAL A 1 309 ? 22.884 7.623 -19.321 1.00 95.44 309 VAL A O 1
ATOM 2503 N N . ILE A 1 310 ? 21.474 9.242 -18.672 1.00 94.50 310 ILE A N 1
ATOM 2504 C CA . ILE A 1 310 ? 22.441 10.041 -17.912 1.00 94.50 310 ILE A CA 1
ATOM 2505 C C . ILE A 1 310 ? 22.271 9.736 -16.425 1.00 94.50 310 ILE A C 1
ATOM 2507 O O . ILE A 1 310 ? 21.206 9.980 -15.858 1.00 94.50 310 ILE A O 1
ATOM 2511 N N . TYR A 1 311 ? 23.314 9.195 -15.800 1.00 93.50 311 TYR A N 1
ATOM 2512 C CA . TYR A 1 311 ? 23.373 8.901 -14.373 1.00 93.50 311 TYR A CA 1
ATOM 2513 C C . TYR A 1 311 ? 24.100 10.015 -13.624 1.00 93.50 311 TYR A C 1
ATOM 2515 O O . TYR A 1 311 ? 25.154 10.478 -14.057 1.00 93.50 311 TYR A O 1
ATOM 2523 N N . GLY A 1 312 ? 23.519 10.419 -12.494 1.00 89.75 312 GLY A N 1
ATOM 2524 C CA . GLY A 1 312 ? 24.062 11.456 -11.626 1.00 89.75 312 GLY A CA 1
ATOM 2525 C C . GLY A 1 312 ? 23.533 12.845 -11.971 1.00 89.75 312 GLY A C 1
ATOM 2526 O O . GLY A 1 312 ? 22.582 13.007 -12.741 1.00 89.75 312 GLY A O 1
ATOM 2527 N N . SER A 1 313 ? 24.134 13.856 -11.350 1.00 87.50 313 SER A N 1
ATOM 2528 C CA . SER A 1 313 ? 23.757 15.265 -11.521 1.00 87.50 313 SER A CA 1
ATOM 2529 C C . SER A 1 313 ? 24.658 16.026 -12.489 1.00 87.50 313 SER A C 1
ATOM 2531 O O . SER A 1 313 ? 24.324 17.155 -12.859 1.00 87.50 313 SER A O 1
ATOM 2533 N N . ARG A 1 314 ? 25.779 15.436 -12.912 1.00 84.50 314 ARG A N 1
ATOM 2534 C CA . ARG A 1 314 ? 26.719 16.070 -13.835 1.00 84.50 314 ARG A CA 1
ATOM 2535 C C . ARG A 1 314 ? 26.026 16.359 -15.168 1.00 84.50 314 ARG A C 1
ATOM 2537 O O . ARG A 1 314 ? 25.456 15.467 -15.792 1.00 84.50 314 ARG A O 1
ATOM 2544 N N . PHE A 1 315 ? 26.026 17.636 -15.546 1.00 88.50 315 PHE A N 1
ATOM 2545 C CA . PHE A 1 315 ? 25.324 18.221 -16.696 1.00 88.50 315 PHE A CA 1
ATOM 2546 C C . PHE A 1 315 ? 23.805 18.419 -16.572 1.00 88.50 315 PHE A C 1
ATOM 2548 O O . PHE A 1 315 ? 23.178 18.885 -17.521 1.00 88.50 315 PHE A O 1
ATOM 2555 N N . SER A 1 316 ? 23.180 18.065 -15.444 1.00 85.19 316 SER A N 1
ATOM 2556 C CA . SER A 1 316 ? 21.712 18.099 -15.321 1.00 85.19 316 SER A CA 1
ATOM 2557 C C . SER A 1 316 ? 21.117 19.508 -15.424 1.00 85.19 316 SER A C 1
ATOM 2559 O O . SER A 1 316 ? 20.085 19.678 -16.074 1.00 85.19 316 SER A O 1
ATOM 2561 N N . GLU A 1 317 ? 21.766 20.512 -14.831 1.00 86.19 317 GLU A N 1
ATOM 2562 C CA . GLU A 1 317 ? 21.328 21.908 -14.912 1.00 86.19 317 GLU A CA 1
ATOM 2563 C C . GLU A 1 317 ? 21.620 22.494 -16.296 1.00 86.19 317 GLU A C 1
ATOM 2565 O O . GLU A 1 317 ? 20.707 23.032 -16.919 1.00 86.19 317 GLU A O 1
ATOM 2570 N N . GLU A 1 318 ? 22.819 22.289 -16.856 1.00 89.75 318 GLU A N 1
ATOM 2571 C CA . GLU A 1 318 ? 23.133 22.784 -18.203 1.00 89.75 318 GLU A CA 1
ATOM 2572 C C . GLU A 1 318 ? 22.208 22.181 -19.276 1.00 89.75 318 GLU A C 1
ATOM 2574 O O . GLU A 1 318 ? 21.783 22.874 -20.200 1.00 89.75 318 GLU A O 1
ATOM 2579 N N . LEU A 1 319 ? 21.830 20.904 -19.140 1.00 89.44 319 LEU A N 1
ATOM 2580 C CA . LEU A 1 319 ? 20.858 20.248 -20.020 1.00 89.44 319 LEU A CA 1
ATOM 2581 C C . LEU A 1 319 ? 19.441 20.820 -19.884 1.00 89.44 319 LEU A C 1
ATOM 2583 O O . LEU A 1 319 ? 18.707 20.881 -20.873 1.00 89.44 319 LEU A O 1
ATOM 2587 N N . ARG A 1 320 ? 19.036 21.228 -18.676 1.00 85.00 320 ARG A N 1
ATOM 2588 C CA . ARG A 1 320 ? 17.747 21.901 -18.448 1.00 85.00 320 ARG A CA 1
ATOM 2589 C C . ARG A 1 320 ? 17.749 23.309 -19.032 1.00 85.00 320 ARG A C 1
ATOM 2591 O O . ARG A 1 320 ? 16.755 23.705 -19.637 1.00 85.00 320 ARG A O 1
ATOM 2598 N N . GLU A 1 321 ? 18.851 24.040 -18.887 1.00 88.50 321 GLU A N 1
ATOM 2599 C CA . GLU A 1 321 ? 19.017 25.377 -19.462 1.00 88.50 321 GLU A CA 1
ATOM 2600 C C . GLU A 1 321 ? 19.041 25.355 -20.992 1.00 88.50 321 GLU A C 1
ATOM 2602 O O . GLU A 1 321 ? 18.519 26.276 -21.622 1.00 88.50 321 GLU A O 1
ATOM 2607 N N . LEU A 1 322 ? 19.563 24.282 -21.598 1.00 87.44 322 LEU A N 1
ATOM 2608 C CA . LEU A 1 322 ? 19.654 24.127 -23.052 1.00 87.44 322 LEU A CA 1
ATOM 2609 C C . LEU A 1 322 ? 18.291 24.217 -23.756 1.00 87.44 322 LEU A C 1
ATOM 2611 O O . LEU A 1 322 ? 18.222 24.647 -24.906 1.00 87.44 322 LEU A O 1
ATOM 2615 N N . VAL A 1 323 ? 17.194 23.891 -23.061 1.00 82.69 323 VAL A N 1
ATOM 2616 C CA . VAL A 1 323 ? 15.818 24.081 -23.562 1.00 82.69 323 VAL A CA 1
ATOM 2617 C C . VAL A 1 323 ? 15.559 25.540 -23.962 1.00 82.69 323 VAL A C 1
ATOM 2619 O O . VAL A 1 323 ? 14.832 25.793 -24.920 1.00 82.69 323 VAL A O 1
ATOM 2622 N N . TYR A 1 324 ? 16.163 26.494 -23.252 1.00 86.12 324 TYR A N 1
ATOM 2623 C CA . TYR A 1 324 ? 15.964 27.931 -23.441 1.00 86.12 324 TYR A CA 1
ATOM 2624 C C . TYR A 1 324 ? 17.024 28.589 -24.340 1.00 86.12 324 TYR A C 1
ATOM 2626 O O . TYR A 1 324 ? 16.996 29.808 -24.490 1.00 86.12 324 TYR A O 1
ATOM 2634 N N . GLN A 1 325 ? 17.934 27.809 -24.936 1.00 88.38 325 GLN A N 1
ATOM 2635 C CA . GLN A 1 325 ? 19.053 28.288 -25.766 1.00 88.38 325 GLN A CA 1
ATOM 2636 C C . GLN A 1 325 ? 18.945 27.768 -27.216 1.00 88.38 325 GLN A C 1
ATOM 2638 O O . GLN A 1 325 ? 19.791 26.978 -27.652 1.00 88.38 325 GLN A O 1
ATOM 2643 N N . PRO A 1 326 ? 17.896 28.147 -27.978 1.00 85.56 326 PRO A N 1
ATOM 2644 C CA . PRO A 1 326 ? 17.654 27.633 -29.331 1.00 85.56 326 PRO A CA 1
ATOM 2645 C C . PRO A 1 326 ? 18.806 27.913 -30.304 1.00 85.56 326 PRO A C 1
ATOM 2647 O O . PRO A 1 326 ? 19.058 27.121 -31.206 1.00 85.56 326 PRO A O 1
ATOM 2650 N N . GLU A 1 327 ? 19.563 28.991 -30.097 1.00 88.56 327 GLU A N 1
ATOM 2651 C CA . GLU A 1 327 ? 20.744 29.337 -30.889 1.00 88.56 327 GLU A CA 1
ATOM 2652 C C . GLU A 1 327 ? 21.860 28.282 -30.834 1.00 88.56 327 GLU A C 1
ATOM 2654 O O . GLU A 1 327 ? 22.706 28.234 -31.725 1.00 88.56 327 GLU A O 1
ATOM 2659 N N . ARG A 1 328 ? 21.864 27.417 -29.811 1.00 84.94 328 ARG A N 1
ATOM 2660 C CA . ARG A 1 328 ? 22.823 26.311 -29.681 1.00 84.94 328 ARG A CA 1
ATOM 2661 C C . ARG A 1 328 ? 22.309 25.004 -30.278 1.00 84.94 328 ARG A C 1
ATOM 2663 O O . ARG A 1 328 ? 23.086 24.061 -30.396 1.00 84.94 328 ARG A O 1
ATOM 2670 N N . HIS A 1 329 ? 21.027 24.912 -30.642 1.00 89.88 329 HIS A N 1
ATOM 2671 C CA . HIS A 1 329 ? 20.414 23.641 -31.047 1.00 89.88 329 HIS A CA 1
ATOM 2672 C C . HIS A 1 329 ? 20.989 23.120 -32.363 1.00 89.88 329 HIS A C 1
ATOM 2674 O O . HIS A 1 329 ? 21.346 21.944 -32.444 1.00 89.88 329 HIS A O 1
ATOM 2680 N N . ASP A 1 330 ? 21.170 24.001 -33.347 1.00 87.06 330 ASP A N 1
ATOM 2681 C CA . ASP A 1 330 ? 21.712 23.641 -34.662 1.00 87.06 330 ASP A CA 1
ATOM 2682 C C . ASP A 1 330 ? 23.128 23.051 -34.563 1.00 87.06 330 ASP A C 1
ATOM 2684 O O . ASP A 1 330 ? 23.453 22.087 -35.256 1.00 87.06 330 ASP A O 1
ATOM 2688 N N . ALA A 1 331 ? 23.958 23.574 -33.651 1.00 86.56 331 ALA A N 1
ATOM 2689 C CA . ALA A 1 331 ? 25.338 23.121 -33.459 1.00 86.56 331 ALA A CA 1
ATOM 2690 C C . ALA A 1 331 ? 25.437 21.664 -32.974 1.00 86.56 331 ALA A C 1
ATOM 2692 O O . ALA A 1 331 ? 26.436 20.994 -33.232 1.00 86.56 331 ALA A O 1
ATOM 2693 N N . PHE A 1 332 ? 24.398 21.167 -32.299 1.00 85.75 332 PHE A N 1
ATOM 2694 C CA . PHE A 1 332 ? 24.359 19.826 -31.717 1.00 85.75 332 PHE A CA 1
ATOM 2695 C C . PHE A 1 332 ? 23.275 18.939 -32.336 1.00 85.75 332 PHE A C 1
ATOM 2697 O O . PHE A 1 332 ? 22.975 17.885 -31.785 1.00 85.75 332 PHE A O 1
ATOM 2704 N N . SER A 1 333 ? 22.683 19.339 -33.470 1.00 87.56 333 SER A N 1
ATOM 2705 C CA . SER A 1 333 ? 21.571 18.612 -34.112 1.00 87.56 333 SER A CA 1
ATOM 2706 C C . SER A 1 333 ? 20.400 18.344 -33.152 1.00 87.56 333 SER A C 1
ATOM 2708 O O . SER A 1 333 ? 19.852 17.241 -33.098 1.00 87.56 333 SER A O 1
ATOM 2710 N N . ILE A 1 334 ? 20.048 19.345 -32.339 1.00 89.50 334 ILE A N 1
ATOM 2711 C CA . ILE A 1 334 ? 18.962 19.247 -31.364 1.00 89.50 334 ILE A CA 1
ATOM 2712 C C . ILE A 1 334 ? 17.625 19.589 -32.018 1.00 89.50 334 ILE A C 1
ATOM 2714 O O . ILE A 1 334 ? 17.492 20.579 -32.737 1.00 89.50 334 ILE A O 1
ATOM 2718 N N . HIS A 1 335 ? 16.607 18.789 -31.715 1.00 88.69 335 HIS A N 1
ATOM 2719 C CA . HIS A 1 335 ? 15.236 19.001 -32.163 1.00 88.69 335 HIS A CA 1
ATOM 2720 C 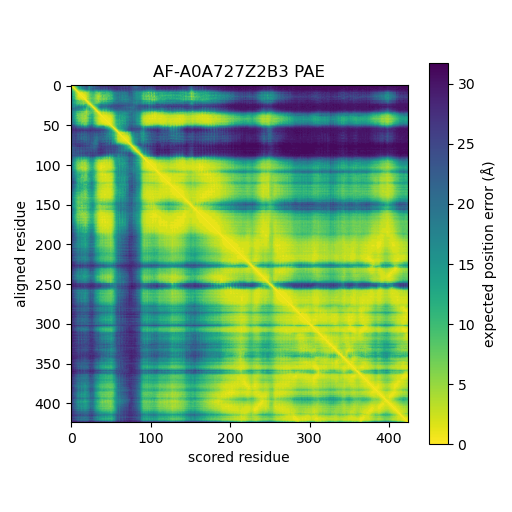C . HIS A 1 335 ? 14.282 18.968 -30.973 1.00 88.69 335 HIS A C 1
ATOM 2722 O O . HIS A 1 335 ? 14.320 18.040 -30.165 1.00 88.69 335 HIS A O 1
ATOM 2728 N N . VAL A 1 336 ? 13.405 19.967 -30.862 1.00 84.62 336 VAL A N 1
ATOM 2729 C CA . VAL A 1 336 ? 12.378 20.006 -29.813 1.00 84.62 336 VAL A CA 1
ATOM 2730 C C . VAL A 1 336 ? 11.334 18.921 -30.085 1.00 84.62 336 VAL A C 1
ATOM 2732 O O . VAL A 1 336 ? 10.708 18.900 -31.142 1.00 84.62 336 VAL A O 1
ATOM 2735 N N . ASP A 1 337 ? 11.123 18.045 -29.107 1.00 82.69 337 ASP A N 1
ATOM 2736 C CA . ASP A 1 337 ? 10.128 16.975 -29.133 1.00 82.69 337 ASP A CA 1
ATOM 2737 C C . ASP A 1 337 ? 9.306 17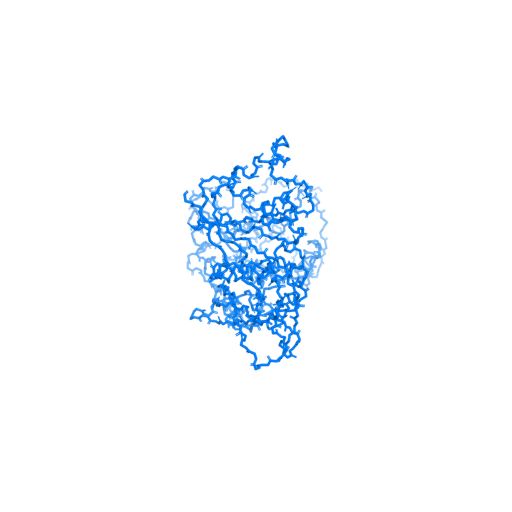.047 -27.844 1.00 82.69 337 ASP A C 1
ATOM 2739 O O . ASP A 1 337 ? 9.680 16.526 -26.793 1.00 82.69 337 ASP A O 1
ATOM 2743 N N . VAL A 1 338 ? 8.152 17.710 -27.919 1.00 76.81 338 VAL A N 1
ATOM 2744 C CA . VAL A 1 338 ? 7.256 17.868 -26.764 1.00 76.81 338 VAL A CA 1
ATOM 2745 C C . VAL A 1 338 ? 6.692 16.516 -26.310 1.00 76.81 338 VAL A C 1
ATOM 2747 O O . VAL A 1 338 ? 6.408 16.349 -25.126 1.00 76.81 338 VAL A O 1
ATOM 2750 N N . SER A 1 339 ? 6.584 15.536 -27.216 1.00 77.94 339 SER A N 1
ATOM 2751 C CA . SER A 1 339 ? 6.109 14.186 -26.888 1.00 77.94 339 SER A CA 1
ATOM 2752 C C . SER A 1 339 ? 7.132 13.377 -26.084 1.00 77.94 339 SER A C 1
ATOM 2754 O O . SER A 1 339 ? 6.762 12.445 -25.374 1.00 77.94 339 SER A O 1
ATOM 2756 N N . ALA A 1 340 ? 8.411 13.764 -26.136 1.00 71.31 340 ALA A N 1
ATOM 2757 C CA . ALA A 1 340 ? 9.464 13.186 -25.310 1.00 71.31 340 ALA A CA 1
ATOM 2758 C C . ALA A 1 340 ? 9.432 13.682 -23.858 1.00 71.31 340 ALA A C 1
ATOM 2760 O O . ALA A 1 340 ? 10.120 13.108 -23.012 1.00 71.31 340 ALA A O 1
ATOM 2761 N N . ARG A 1 341 ? 8.656 14.727 -23.537 1.00 75.12 341 ARG A N 1
ATOM 2762 C CA . ARG A 1 341 ? 8.607 15.301 -22.188 1.00 75.12 341 ARG A CA 1
ATOM 2763 C C . ARG A 1 341 ? 8.012 14.308 -21.190 1.00 75.12 341 ARG A C 1
ATOM 2765 O O . ARG A 1 341 ? 6.848 13.934 -21.283 1.00 75.12 341 ARG A O 1
ATOM 2772 N N . GLY A 1 342 ? 8.795 13.969 -20.173 1.00 75.44 342 GLY A N 1
ATOM 2773 C CA . GLY A 1 342 ? 8.387 13.119 -19.059 1.00 75.44 342 GLY A CA 1
ATOM 2774 C C . GLY A 1 342 ? 9.003 13.604 -17.752 1.00 75.44 342 GLY A C 1
ATOM 2775 O O . GLY A 1 342 ? 9.791 14.547 -17.732 1.00 75.44 342 GLY A O 1
ATOM 2776 N N . SER A 1 343 ? 8.674 12.949 -16.638 1.00 75.75 343 SER A N 1
ATOM 2777 C CA . SER A 1 343 ? 9.238 13.295 -15.321 1.00 75.75 343 SER A CA 1
ATOM 2778 C C . SER A 1 343 ? 10.769 13.177 -15.271 1.00 75.75 343 SER A C 1
ATOM 2780 O O . SER A 1 343 ? 11.413 13.818 -14.442 1.00 75.75 343 SER A O 1
ATOM 2782 N N . ARG A 1 344 ? 11.348 12.366 -16.166 1.00 84.88 344 ARG A N 1
ATOM 2783 C CA . ARG A 1 344 ? 12.785 12.078 -16.266 1.00 84.88 344 ARG A CA 1
ATOM 2784 C C . ARG A 1 344 ? 13.367 12.281 -17.662 1.00 84.88 344 ARG A C 1
ATOM 2786 O O . ARG A 1 344 ? 14.526 11.953 -17.869 1.00 84.88 344 ARG A O 1
ATOM 2793 N N . SER A 1 345 ? 12.609 12.809 -18.614 1.00 87.00 345 SER A N 1
ATOM 2794 C CA . SER A 1 345 ? 13.080 13.020 -19.985 1.00 87.00 345 SER A CA 1
ATOM 2795 C C . SER A 1 345 ? 12.926 14.468 -20.414 1.00 87.00 345 SER A C 1
ATOM 2797 O O . SER A 1 345 ? 11.982 15.161 -20.025 1.00 87.00 345 SER A O 1
ATOM 2799 N N . LEU A 1 346 ? 13.889 14.927 -21.208 1.00 86.94 346 LEU A N 1
ATOM 2800 C CA . LEU A 1 346 ? 13.926 16.298 -21.705 1.00 86.94 346 LEU A CA 1
ATOM 2801 C C . LEU A 1 346 ? 13.000 16.466 -22.921 1.00 86.94 346 LEU A C 1
ATOM 2803 O O . LEU A 1 346 ? 12.795 15.512 -23.671 1.00 86.94 346 LEU A O 1
ATOM 2807 N N . PRO A 1 347 ? 12.447 17.672 -23.152 1.00 87.50 347 PRO A N 1
ATOM 2808 C CA . PRO A 1 347 ? 11.526 17.946 -24.258 1.00 87.50 347 PRO A CA 1
ATOM 2809 C C . PRO A 1 347 ? 12.254 18.146 -25.603 1.00 87.50 347 PRO A C 1
ATOM 2811 O O . PRO A 1 347 ? 11.809 18.926 -26.445 1.00 87.50 347 PRO A O 1
ATOM 2814 N N . PHE A 1 348 ? 13.409 17.509 -25.795 1.00 88.44 348 PHE A N 1
ATOM 2815 C CA . PHE A 1 348 ? 14.199 17.581 -27.018 1.00 88.44 348 PHE A CA 1
ATOM 2816 C C . PHE A 1 348 ? 15.029 16.311 -27.219 1.00 88.44 348 PHE A C 1
ATOM 2818 O O . PHE A 1 348 ? 15.270 15.543 -26.283 1.00 88.44 348 PHE A O 1
ATOM 2825 N N . ARG A 1 349 ? 15.466 16.104 -28.460 1.00 90.62 349 ARG A N 1
ATOM 2826 C CA . ARG A 1 349 ? 16.309 14.991 -28.906 1.00 90.62 349 ARG A CA 1
ATOM 2827 C C . ARG A 1 349 ? 17.566 15.502 -29.591 1.00 90.62 349 ARG A C 1
ATOM 2829 O O . ARG A 1 349 ? 17.573 16.623 -30.082 1.00 90.62 349 ARG A O 1
ATOM 2836 N N . ILE A 1 350 ? 18.593 14.659 -29.651 1.00 91.50 350 ILE A N 1
ATOM 2837 C CA . ILE A 1 350 ? 19.798 14.863 -30.468 1.00 91.50 350 ILE A CA 1
ATOM 2838 C C . ILE A 1 350 ? 19.712 13.895 -31.649 1.00 91.50 350 ILE A C 1
ATOM 2840 O O . ILE A 1 350 ? 19.820 12.680 -31.449 1.00 91.50 350 ILE A O 1
ATOM 2844 N N . ASN A 1 351 ? 19.477 14.393 -32.863 1.00 91.19 351 ASN A N 1
ATOM 2845 C CA . ASN A 1 351 ? 18.927 13.584 -33.958 1.00 91.19 351 ASN A CA 1
ATOM 2846 C C . ASN A 1 351 ? 17.668 12.831 -33.465 1.00 91.19 351 ASN A C 1
ATOM 2848 O O . ASN A 1 351 ? 16.740 13.448 -32.942 1.00 91.19 351 ASN A O 1
ATOM 2852 N N . ASN A 1 352 ? 17.661 11.495 -33.538 1.00 89.75 352 ASN A N 1
ATOM 2853 C CA . ASN A 1 352 ? 16.594 10.641 -32.999 1.00 89.75 352 ASN A CA 1
ATOM 2854 C C . ASN A 1 352 ? 16.863 10.130 -31.567 1.00 89.75 352 ASN A C 1
ATOM 2856 O O . ASN A 1 352 ? 16.076 9.342 -31.039 1.00 89.75 352 ASN A O 1
ATOM 2860 N N . CYS A 1 353 ? 17.937 10.588 -30.911 1.00 94.12 353 CYS A N 1
ATOM 2861 C CA . CYS A 1 353 ? 18.330 10.158 -29.569 1.00 94.12 353 CYS A CA 1
ATOM 2862 C C . CYS A 1 353 ? 17.546 10.890 -28.466 1.00 94.12 353 CYS A C 1
ATOM 2864 O O . CYS A 1 353 ? 17.633 12.112 -28.334 1.00 94.12 353 CYS A O 1
ATOM 2866 N N . LEU A 1 354 ? 16.808 10.134 -27.652 1.00 93.88 354 LEU A N 1
ATOM 2867 C CA . LEU A 1 354 ? 16.096 10.616 -26.468 1.00 93.88 354 LEU A CA 1
ATOM 2868 C C . LEU A 1 354 ? 17.058 10.811 -25.288 1.00 93.88 354 LEU A C 1
ATOM 2870 O O . LEU A 1 354 ? 17.880 9.940 -25.028 1.00 93.88 354 LEU A O 1
ATOM 2874 N N . ILE A 1 355 ? 16.902 11.883 -24.508 1.00 93.31 355 ILE A N 1
ATOM 2875 C CA . ILE A 1 355 ? 17.670 12.081 -23.268 1.00 93.31 355 ILE A CA 1
ATOM 2876 C C . ILE A 1 355 ? 16.818 11.712 -22.052 1.00 93.31 355 ILE A C 1
ATOM 2878 O O . ILE A 1 355 ? 15.742 12.276 -21.837 1.00 93.31 355 ILE A O 1
ATOM 2882 N N . TYR A 1 356 ? 17.330 10.790 -21.238 1.00 93.56 356 TYR A N 1
ATOM 2883 C CA . TYR A 1 356 ? 16.705 10.312 -20.009 1.00 93.56 356 TYR A CA 1
ATOM 2884 C C . TYR A 1 356 ? 17.643 10.502 -18.807 1.00 93.56 356 TYR A C 1
ATOM 2886 O O . TYR A 1 356 ? 18.810 10.125 -18.855 1.00 93.56 356 TYR A O 1
ATOM 2894 N N . LEU A 1 357 ? 17.130 11.059 -17.711 1.00 91.81 357 LEU A N 1
ATOM 2895 C CA . LEU A 1 357 ? 17.895 11.495 -16.543 1.00 91.81 357 LEU A CA 1
ATOM 2896 C C . LEU A 1 357 ? 17.639 10.610 -15.311 1.00 91.81 357 LEU A C 1
ATOM 2898 O O . LEU A 1 357 ? 16.497 10.379 -14.902 1.00 91.81 357 LEU A O 1
ATOM 2902 N N . VAL A 1 358 ? 18.719 10.190 -14.650 1.00 91.06 358 VAL A N 1
ATOM 2903 C CA . VAL A 1 358 ? 18.730 9.434 -13.387 1.00 91.06 358 VAL A CA 1
ATOM 2904 C C . VAL A 1 358 ? 19.442 10.261 -12.309 1.00 91.06 358 VAL A C 1
ATOM 2906 O O . VAL A 1 358 ? 20.601 10.031 -11.970 1.00 91.06 358 VAL A O 1
ATOM 2909 N N . LEU A 1 359 ? 18.707 11.228 -11.754 1.00 79.19 359 LEU A N 1
ATOM 2910 C CA . LEU A 1 359 ? 19.230 12.339 -10.938 1.00 79.19 359 LEU A CA 1
ATOM 2911 C C . LEU A 1 359 ? 19.764 11.965 -9.539 1.00 79.19 359 LEU A C 1
ATOM 2913 O O . LEU A 1 359 ? 20.398 12.791 -8.899 1.00 79.19 359 LEU A O 1
ATOM 2917 N N . ASN A 1 360 ? 19.534 10.735 -9.067 1.00 78.56 360 ASN A N 1
ATOM 2918 C CA . ASN A 1 360 ? 19.934 10.276 -7.725 1.00 78.56 360 ASN A CA 1
ATOM 2919 C C . ASN A 1 360 ? 20.971 9.140 -7.776 1.00 78.56 360 ASN A C 1
ATOM 2921 O O . ASN A 1 360 ? 20.978 8.269 -6.907 1.00 78.56 360 ASN A O 1
ATOM 2925 N N . SER A 1 361 ? 21.781 9.078 -8.834 1.00 83.19 361 SER A N 1
ATOM 2926 C CA . SER A 1 361 ? 22.898 8.133 -8.895 1.00 83.19 361 SER A CA 1
ATOM 2927 C C . SER A 1 361 ? 24.139 8.749 -8.255 1.00 83.19 361 SER A C 1
ATOM 2929 O O . SER A 1 361 ? 24.457 9.898 -8.539 1.00 83.19 361 SER A O 1
ATOM 2931 N N . GLU A 1 362 ? 24.849 7.989 -7.419 1.00 83.88 362 GLU A N 1
ATOM 2932 C CA . GLU A 1 362 ? 26.144 8.412 -6.859 1.00 83.88 362 GLU A CA 1
ATOM 2933 C C . GLU A 1 362 ? 27.266 8.419 -7.907 1.00 83.88 362 GLU A C 1
ATOM 2935 O O . GLU A 1 362 ? 28.317 9.012 -7.684 1.00 83.88 362 GLU A O 1
ATOM 2940 N N . GLN A 1 363 ? 27.062 7.741 -9.040 1.00 84.88 363 GLN A N 1
ATOM 2941 C CA . GLN A 1 363 ? 28.028 7.687 -10.129 1.00 84.88 363 GLN A CA 1
ATOM 2942 C C . GLN A 1 363 ? 27.627 8.618 -11.267 1.00 84.88 363 GLN A C 1
ATOM 2944 O O . GLN A 1 363 ? 26.453 8.714 -11.624 1.00 84.88 363 GLN A O 1
ATOM 2949 N N . GLU A 1 364 ? 28.634 9.250 -11.863 1.00 91.69 364 GLU A N 1
ATOM 2950 C CA . GLU A 1 364 ? 28.478 10.228 -12.936 1.00 91.69 364 GLU A CA 1
ATOM 2951 C C . GLU A 1 364 ? 28.971 9.633 -14.256 1.00 91.69 364 GLU A C 1
ATOM 2953 O O . GLU A 1 364 ? 30.168 9.584 -14.546 1.00 91.69 364 GLU A O 1
ATOM 2958 N N . PHE A 1 365 ? 28.034 9.116 -15.043 1.00 94.25 365 PHE A N 1
ATOM 2959 C CA . PHE A 1 365 ? 28.313 8.618 -16.386 1.00 94.25 365 PHE A CA 1
ATOM 2960 C C . PHE A 1 365 ? 27.052 8.666 -17.247 1.00 94.25 365 PHE A C 1
ATOM 2962 O O . PHE A 1 365 ? 25.935 8.855 -16.765 1.00 94.25 365 PHE A O 1
ATOM 2969 N N . SER A 1 366 ? 27.195 8.464 -18.552 1.00 95.50 366 SER A N 1
ATOM 2970 C CA . SER A 1 366 ? 26.051 8.260 -19.446 1.00 95.50 366 SER A CA 1
ATOM 2971 C C . SER A 1 366 ? 26.206 6.999 -20.276 1.00 95.50 366 SER A C 1
ATOM 2973 O O . SER A 1 366 ? 27.314 6.613 -20.636 1.00 95.50 366 SER A O 1
ATOM 2975 N N . LEU A 1 367 ? 25.085 6.359 -20.591 1.00 96.44 367 LEU A N 1
ATOM 2976 C CA . LEU A 1 367 ? 25.017 5.215 -21.492 1.00 96.44 367 LEU A CA 1
ATOM 2977 C C . LEU A 1 367 ? 24.130 5.562 -22.674 1.00 96.44 367 LEU A C 1
ATOM 2979 O O . LEU A 1 367 ? 22.969 5.920 -22.496 1.00 96.44 367 LEU A O 1
ATOM 2983 N N . MET A 1 368 ? 24.670 5.416 -23.876 1.00 96.69 368 MET A N 1
ATOM 2984 C CA . MET A 1 368 ? 23.888 5.457 -25.102 1.00 96.69 368 MET A CA 1
ATOM 2985 C C . MET A 1 368 ? 23.493 4.033 -25.475 1.00 96.69 368 MET A C 1
ATOM 2987 O O . MET A 1 368 ? 24.354 3.186 -25.715 1.00 96.69 368 MET A O 1
ATOM 2991 N N . VAL A 1 369 ? 22.192 3.767 -25.511 1.00 96.38 369 VAL A N 1
ATOM 2992 C CA . VAL A 1 369 ? 21.614 2.457 -25.833 1.00 96.38 369 VAL A CA 1
ATOM 2993 C C . VAL A 1 369 ? 20.712 2.569 -27.054 1.00 96.38 369 VAL A C 1
ATOM 2995 O O . VAL A 1 369 ? 20.051 3.589 -27.249 1.00 96.38 369 VAL A O 1
ATOM 2998 N N . SER A 1 370 ? 20.693 1.533 -27.892 1.00 95.38 370 SER A N 1
ATOM 2999 C CA . SER A 1 370 ? 19.714 1.442 -28.980 1.00 95.38 370 SER A CA 1
ATOM 3000 C C . SER A 1 370 ? 18.333 1.179 -28.390 1.00 95.38 370 SER A C 1
ATOM 3002 O O . SER A 1 370 ? 18.198 0.323 -27.516 1.00 95.38 370 SER A O 1
ATOM 3004 N N . ALA A 1 371 ? 17.300 1.870 -28.865 1.00 93.88 371 ALA A N 1
ATOM 3005 C CA . ALA A 1 371 ? 15.925 1.574 -28.468 1.00 93.88 371 ALA A CA 1
ATOM 3006 C C . ALA A 1 371 ? 15.514 0.142 -28.866 1.00 93.88 371 ALA A C 1
ATOM 3008 O O . ALA A 1 371 ? 14.711 -0.474 -28.178 1.00 93.88 371 ALA A O 1
ATOM 3009 N N . GLU A 1 372 ? 16.120 -0.417 -29.917 1.00 93.81 372 GLU A N 1
ATOM 3010 C CA . GLU A 1 372 ? 15.887 -1.797 -30.371 1.00 93.81 372 GLU A CA 1
ATOM 3011 C C . GLU A 1 372 ? 16.589 -2.851 -29.497 1.00 93.81 372 GLU A C 1
ATOM 3013 O O . GLU A 1 372 ? 16.310 -4.041 -29.620 1.00 93.81 372 GLU A O 1
ATOM 3018 N N . SER A 1 373 ? 17.491 -2.433 -28.596 1.00 94.50 373 SER A N 1
ATOM 3019 C CA . SER A 1 373 ? 18.141 -3.351 -27.645 1.00 94.50 373 SER A CA 1
ATOM 3020 C C . SER A 1 373 ? 17.207 -3.813 -26.521 1.00 94.50 373 SER A C 1
ATOM 3022 O O . SER A 1 373 ? 17.518 -4.764 -25.806 1.00 94.50 373 SER A O 1
ATOM 3024 N N . PHE A 1 374 ? 16.065 -3.144 -26.352 1.00 95.62 374 PHE A N 1
ATOM 3025 C CA . PHE A 1 374 ? 15.036 -3.506 -25.388 1.00 95.62 374 PHE A CA 1
ATOM 3026 C C . PHE A 1 374 ? 14.212 -4.652 -25.981 1.00 95.62 374 PHE A C 1
ATOM 3028 O O . PHE A 1 374 ? 13.355 -4.437 -26.832 1.00 95.62 374 PHE A O 1
ATOM 3035 N N . GLY A 1 375 ? 14.525 -5.881 -25.570 1.00 95.19 375 GLY A N 1
ATOM 3036 C CA . GLY A 1 375 ? 13.876 -7.088 -26.069 1.00 95.19 375 GLY A CA 1
ATOM 3037 C C . GLY A 1 375 ? 12.531 -7.336 -25.393 1.00 95.19 375 GLY A C 1
ATOM 3038 O O . GLY A 1 375 ? 11.632 -6.491 -25.388 1.00 95.19 375 GLY A O 1
ATOM 3039 N N . GLU A 1 376 ? 12.384 -8.515 -24.797 1.00 95.25 376 GLU A N 1
ATOM 3040 C CA . GLU A 1 376 ? 11.181 -8.870 -24.054 1.00 95.25 376 GLU A CA 1
ATOM 3041 C C . GLU A 1 376 ? 11.305 -8.593 -22.551 1.00 95.25 376 GLU A C 1
ATOM 3043 O O . GLU A 1 376 ? 12.329 -8.855 -21.910 1.00 95.25 376 GLU A O 1
ATOM 3048 N N . LEU A 1 377 ? 10.205 -8.101 -21.982 1.00 96.12 377 LEU A N 1
ATOM 3049 C CA . LEU A 1 377 ? 9.967 -8.065 -20.546 1.00 96.12 377 LEU A CA 1
ATOM 3050 C C . LEU A 1 377 ? 8.890 -9.100 -20.235 1.00 96.12 377 LEU A C 1
ATOM 3052 O O . LEU A 1 377 ? 7.706 -8.863 -20.488 1.00 96.12 377 LEU A O 1
ATOM 3056 N N . ARG A 1 378 ? 9.307 -10.250 -19.706 1.00 95.62 378 ARG A N 1
ATOM 3057 C CA . ARG A 1 378 ? 8.406 -11.366 -19.417 1.00 95.62 378 ARG A CA 1
ATOM 3058 C C . ARG A 1 378 ? 8.089 -11.396 -17.938 1.00 95.62 378 ARG A C 1
ATOM 3060 O O . ARG A 1 378 ? 9.002 -11.334 -17.116 1.00 95.62 378 ARG A O 1
ATOM 3067 N N . LEU A 1 379 ? 6.815 -11.542 -17.598 1.00 96.25 379 LEU A N 1
ATOM 3068 C CA . LEU A 1 379 ? 6.399 -11.892 -16.241 1.00 96.25 379 LEU A CA 1
ATOM 3069 C C . LEU A 1 379 ? 5.845 -13.312 -16.211 1.00 96.25 379 LEU A C 1
ATOM 3071 O O . LEU A 1 379 ? 5.167 -13.749 -17.150 1.00 96.25 379 LEU A O 1
ATOM 3075 N N . PHE A 1 380 ? 6.127 -14.016 -15.118 1.00 96.38 380 PHE A N 1
ATOM 3076 C CA . PHE A 1 380 ? 5.523 -15.314 -14.877 1.00 96.38 380 PHE A CA 1
ATOM 3077 C C . PHE A 1 380 ? 4.026 -15.145 -14.615 1.00 96.38 380 PHE A C 1
ATOM 3079 O O . PHE A 1 380 ? 3.603 -14.288 -13.839 1.00 96.38 380 PHE A O 1
ATOM 3086 N N . ARG A 1 381 ? 3.219 -15.975 -15.268 1.00 95.94 381 ARG A N 1
ATOM 3087 C CA . ARG A 1 381 ? 1.776 -16.040 -15.088 1.00 95.94 381 ARG A CA 1
ATOM 3088 C C . ARG A 1 381 ? 1.437 -17.258 -14.246 1.00 95.94 381 ARG A C 1
ATOM 3090 O O . ARG A 1 381 ? 1.551 -18.394 -14.716 1.00 95.94 381 ARG A O 1
ATOM 3097 N N . TYR A 1 382 ? 0.995 -16.991 -13.023 1.00 94.38 382 TYR A N 1
ATOM 3098 C CA . TYR A 1 382 ? 0.600 -17.994 -12.046 1.00 94.38 382 TYR A CA 1
ATOM 3099 C C . TYR A 1 382 ? -0.644 -18.780 -12.505 1.00 94.38 382 TYR A C 1
ATOM 3101 O O . TYR A 1 382 ? -1.402 -18.310 -13.361 1.00 94.38 382 TYR A O 1
ATOM 3109 N N . PRO A 1 383 ? -0.891 -19.986 -11.951 1.00 91.75 383 PRO A N 1
ATOM 3110 C CA . PRO A 1 383 ? -2.006 -20.844 -12.369 1.00 91.75 383 PRO A CA 1
ATOM 3111 C C . PRO A 1 383 ? -3.399 -20.225 -12.202 1.00 91.75 383 PRO A C 1
ATOM 3113 O O . PRO A 1 383 ? -4.336 -20.628 -12.887 1.00 91.75 383 PRO A O 1
ATOM 3116 N N . ASP A 1 384 ? -3.547 -19.258 -11.297 1.00 90.88 384 ASP A N 1
ATOM 3117 C CA . ASP A 1 384 ? -4.785 -18.499 -11.097 1.00 90.88 384 ASP A CA 1
ATOM 3118 C C . ASP A 1 384 ? -4.976 -17.366 -12.125 1.00 90.88 384 ASP A C 1
ATOM 3120 O O . ASP A 1 384 ? -5.991 -16.671 -12.116 1.00 90.88 384 ASP A O 1
ATOM 3124 N N . GLY A 1 385 ? -4.020 -17.211 -13.044 1.00 93.31 385 GLY A N 1
ATOM 3125 C CA . GLY A 1 385 ? -4.026 -16.235 -14.121 1.00 93.31 385 GLY A CA 1
ATOM 3126 C C . GLY A 1 385 ? -3.413 -14.885 -13.759 1.00 93.31 385 GLY A C 1
ATOM 3127 O O . GLY A 1 385 ? -3.345 -14.041 -14.654 1.00 93.31 385 GLY A O 1
ATOM 3128 N N . THR A 1 386 ? -2.964 -14.691 -12.517 1.00 96.56 386 THR A N 1
ATOM 3129 C CA . THR A 1 386 ? -2.327 -13.453 -12.046 1.00 96.56 386 THR A CA 1
ATOM 3130 C C . THR A 1 386 ? -0.826 -13.422 -12.359 1.00 96.56 386 THR A C 1
ATOM 3132 O O . THR A 1 386 ? -0.217 -14.444 -12.680 1.00 96.56 386 THR A O 1
ATOM 3135 N N . LEU A 1 387 ? -0.217 -12.235 -12.295 1.00 96.81 387 LEU A N 1
ATOM 3136 C CA . LEU A 1 387 ? 1.238 -12.034 -12.437 1.00 96.81 387 LEU A CA 1
ATOM 3137 C C . LEU A 1 387 ? 1.944 -11.796 -11.096 1.00 96.81 387 LEU A C 1
ATOM 3139 O O . LEU A 1 387 ? 3.163 -11.639 -11.046 1.00 96.81 387 LEU A O 1
ATOM 3143 N N . PHE A 1 388 ? 1.170 -11.717 -10.019 1.00 97.19 388 PHE A N 1
ATOM 3144 C CA . PHE A 1 388 ? 1.619 -11.347 -8.687 1.00 97.19 388 PHE A CA 1
ATOM 3145 C C . PHE A 1 388 ? 1.048 -12.327 -7.677 1.00 97.19 388 PHE A C 1
ATOM 3147 O O . PHE A 1 388 ? 0.009 -12.934 -7.914 1.00 97.19 388 PHE A O 1
ATOM 3154 N N . ASN A 1 389 ? 1.736 -12.467 -6.555 1.00 95.56 389 ASN A N 1
ATOM 3155 C CA . ASN A 1 389 ? 1.249 -13.230 -5.425 1.00 95.56 389 ASN A CA 1
ATOM 3156 C C . ASN A 1 389 ? 1.481 -12.432 -4.143 1.00 95.56 389 ASN A C 1
ATOM 3158 O O . ASN A 1 389 ? 2.627 -12.252 -3.703 1.00 95.56 389 ASN A O 1
ATOM 3162 N N . THR A 1 390 ? 0.394 -11.946 -3.551 1.00 95.12 390 THR A N 1
ATOM 3163 C CA . THR A 1 390 ? 0.409 -11.242 -2.278 1.00 95.12 390 THR A CA 1
ATOM 3164 C C . THR A 1 390 ? 0.044 -12.195 -1.147 1.00 95.12 390 THR A C 1
ATOM 3166 O O . THR A 1 390 ? -1.017 -12.813 -1.118 1.00 95.12 390 THR A O 1
ATOM 3169 N N . PHE A 1 391 ? 0.902 -12.259 -0.133 1.00 94.06 391 PHE A N 1
ATOM 3170 C CA . PHE A 1 391 ? 0.653 -13.027 1.080 1.00 94.06 391 PHE A CA 1
ATOM 3171 C C . PHE A 1 391 ? 1.023 -12.232 2.328 1.00 94.06 391 PHE A C 1
ATOM 3173 O O . PHE A 1 391 ? 1.897 -11.362 2.318 1.00 94.06 391 PHE A O 1
ATOM 3180 N N . TYR A 1 392 ? 0.365 -12.559 3.434 1.00 93.50 392 TYR A N 1
ATOM 3181 C CA . TYR A 1 392 ? 0.659 -12.003 4.747 1.00 93.50 392 TYR A CA 1
ATOM 3182 C C . TYR A 1 392 ? 1.301 -13.062 5.639 1.00 93.50 392 TYR A C 1
ATOM 3184 O O . TYR A 1 392 ? 0.893 -14.225 5.651 1.00 93.50 392 TYR A O 1
ATOM 3192 N N . ARG A 1 393 ? 2.301 -12.645 6.413 1.00 93.31 393 ARG A N 1
ATOM 3193 C CA . ARG A 1 393 ? 2.937 -13.464 7.440 1.00 93.31 393 ARG A CA 1
ATOM 3194 C C . ARG A 1 393 ? 2.925 -12.716 8.766 1.00 93.31 393 ARG A C 1
ATOM 3196 O O . ARG A 1 393 ? 3.519 -11.644 8.860 1.00 93.31 393 ARG A O 1
ATOM 3203 N N . SER A 1 394 ? 2.313 -13.312 9.785 1.00 91.50 394 SER A N 1
ATOM 3204 C CA . SER A 1 394 ? 2.364 -12.798 11.156 1.00 91.50 394 SER A CA 1
ATOM 3205 C C . SER A 1 394 ? 3.795 -12.725 11.685 1.00 91.50 394 SER A C 1
ATOM 3207 O O . SER A 1 394 ? 4.643 -13.560 11.348 1.00 91.50 394 SER A O 1
ATOM 3209 N N . SER A 1 395 ? 4.042 -11.706 12.502 1.00 91.19 395 SER A N 1
ATOM 3210 C CA . SER A 1 395 ? 5.275 -11.547 13.268 1.00 91.19 395 SER A CA 1
ATOM 3211 C C . SER A 1 395 ? 5.200 -12.276 14.619 1.00 91.19 395 SER A C 1
ATOM 3213 O O . SER A 1 395 ? 4.242 -13.007 14.877 1.00 91.19 395 SER A O 1
ATOM 3215 N N . ASP A 1 396 ? 6.215 -12.089 15.467 1.00 92.38 396 ASP A N 1
ATOM 3216 C CA . ASP A 1 396 ? 6.189 -12.558 16.860 1.00 92.38 396 ASP A CA 1
ATOM 3217 C C . ASP A 1 396 ? 5.133 -11.807 17.693 1.00 92.38 396 ASP A C 1
ATOM 3219 O O . ASP A 1 396 ? 4.535 -12.388 18.599 1.00 92.38 396 ASP A O 1
ATOM 3223 N N . ASP A 1 397 ? 4.866 -10.535 17.366 1.00 92.56 397 ASP A N 1
ATOM 3224 C CA . ASP A 1 397 ? 3.693 -9.815 17.862 1.00 92.56 397 ASP A CA 1
ATOM 3225 C C . ASP A 1 397 ? 2.465 -10.227 17.025 1.00 92.56 397 ASP A C 1
ATOM 3227 O O . ASP A 1 397 ? 2.445 -9.994 15.810 1.00 92.56 397 ASP A O 1
ATOM 3231 N N . PRO A 1 398 ? 1.423 -10.832 17.628 1.00 90.06 398 PRO A N 1
ATOM 3232 C CA . PRO A 1 398 ? 0.244 -11.289 16.896 1.00 90.06 398 PRO A CA 1
ATOM 3233 C C . PRO A 1 398 ? -0.607 -10.147 16.317 1.00 90.06 398 PRO A C 1
ATOM 3235 O O . PRO A 1 398 ? -1.528 -10.420 15.544 1.00 90.06 398 PRO A O 1
ATOM 3238 N N . LEU A 1 399 ? -0.330 -8.892 16.682 1.00 92.31 399 LEU A N 1
ATOM 3239 C CA . LEU A 1 399 ? -0.976 -7.702 16.123 1.00 92.31 399 LEU A CA 1
ATOM 3240 C C . LEU A 1 399 ? -0.249 -7.130 14.917 1.00 92.31 399 LEU A C 1
ATOM 3242 O O . LEU A 1 399 ? -0.799 -6.270 14.238 1.00 92.31 399 LEU A O 1
ATOM 3246 N N . GLU A 1 400 ? 0.944 -7.625 14.614 1.00 93.06 400 GLU A N 1
ATOM 3247 C CA . GLU A 1 400 ? 1.782 -7.109 13.545 1.00 93.06 400 GLU A CA 1
ATOM 3248 C C . GLU A 1 400 ? 2.182 -8.232 12.590 1.00 93.06 400 GLU A C 1
ATOM 3250 O O . GLU A 1 400 ? 2.246 -9.421 12.921 1.00 93.06 400 GLU A O 1
ATOM 3255 N N . GLY A 1 401 ? 2.469 -7.864 11.351 1.00 93.31 401 GLY A N 1
ATOM 3256 C CA . GLY A 1 401 ? 3.036 -8.795 10.397 1.00 93.31 401 GLY A CA 1
ATOM 3257 C C . GLY A 1 401 ? 3.619 -8.104 9.186 1.00 93.31 401 GLY A C 1
ATOM 3258 O O . GLY A 1 401 ? 3.737 -6.884 9.113 1.00 93.31 401 GLY A O 1
ATOM 3259 N N . VAL A 1 402 ? 4.023 -8.920 8.225 1.00 93.56 402 VAL A N 1
ATOM 3260 C CA . VAL A 1 402 ? 4.604 -8.449 6.976 1.00 93.56 402 VAL A CA 1
ATOM 3261 C C . VAL A 1 402 ? 3.747 -8.951 5.834 1.00 93.56 402 VAL A C 1
ATOM 3263 O O . VAL A 1 402 ? 3.603 -10.160 5.638 1.00 93.56 402 VAL A O 1
ATOM 3266 N N . MET A 1 403 ? 3.218 -8.014 5.057 1.00 93.06 403 MET A N 1
ATOM 3267 C CA . MET A 1 403 ? 2.623 -8.309 3.765 1.00 93.06 403 MET A CA 1
ATOM 3268 C C . MET A 1 403 ? 3.713 -8.268 2.697 1.00 93.06 403 MET A C 1
ATOM 3270 O O . MET A 1 403 ? 4.543 -7.356 2.665 1.00 93.06 403 MET A O 1
ATOM 3274 N N . LYS A 1 404 ? 3.744 -9.285 1.841 1.00 94.38 404 LYS A N 1
ATOM 3275 C CA . LYS A 1 404 ? 4.714 -9.421 0.758 1.00 94.38 404 LYS A CA 1
ATOM 3276 C C . LYS A 1 404 ? 3.970 -9.620 -0.542 1.00 94.38 404 LYS A C 1
ATOM 3278 O O . LYS A 1 404 ? 3.163 -10.533 -0.634 1.00 94.38 404 LYS A O 1
ATOM 3283 N N . THR A 1 405 ? 4.279 -8.789 -1.527 1.00 95.94 405 THR A N 1
ATOM 3284 C CA . THR A 1 405 ? 3.846 -9.002 -2.913 1.00 95.94 405 THR A CA 1
ATOM 3285 C C . THR A 1 405 ? 5.050 -9.450 -3.715 1.00 95.94 405 THR A C 1
ATOM 3287 O O . THR A 1 405 ? 6.052 -8.733 -3.746 1.00 95.94 405 THR A O 1
ATOM 3290 N N . LEU A 1 406 ? 4.966 -10.641 -4.298 1.00 96.12 406 LEU A N 1
ATOM 3291 C CA . LEU A 1 406 ? 6.015 -11.294 -5.075 1.00 96.12 406 LEU A CA 1
ATOM 3292 C C . LEU A 1 406 ? 5.600 -11.362 -6.546 1.00 96.12 406 LEU A C 1
ATOM 3294 O O . LEU A 1 406 ? 4.427 -11.559 -6.848 1.00 96.12 406 LEU A O 1
ATOM 3298 N N . TRP A 1 407 ? 6.565 -11.228 -7.446 1.00 96.62 407 TRP A N 1
ATOM 3299 C CA . TRP A 1 407 ? 6.421 -11.590 -8.850 1.00 96.62 407 TRP A CA 1
ATOM 3300 C C . TRP A 1 407 ? 7.747 -12.107 -9.397 1.00 96.62 407 TRP A C 1
ATOM 3302 O O . TRP A 1 407 ? 8.821 -11.863 -8.840 1.00 96.62 407 TRP A O 1
ATOM 3312 N N . GLU A 1 408 ? 7.665 -12.808 -10.515 1.00 96.31 408 GLU A N 1
ATOM 3313 C CA . GLU A 1 408 ? 8.805 -13.387 -11.211 1.00 96.31 408 GLU A CA 1
ATOM 3314 C C . GLU A 1 408 ? 8.953 -12.733 -12.579 1.00 96.31 408 GLU A C 1
ATOM 3316 O O . GLU A 1 408 ? 7.977 -12.561 -13.312 1.00 96.31 408 GLU A O 1
ATOM 3321 N N . ILE A 1 409 ? 10.178 -12.322 -12.901 1.00 95.62 409 ILE A N 1
ATOM 3322 C CA . ILE A 1 409 ? 10.470 -11.522 -14.088 1.00 95.62 409 ILE A CA 1
ATOM 3323 C C . ILE A 1 409 ? 11.700 -12.037 -14.831 1.00 95.62 409 ILE A C 1
ATOM 3325 O O . ILE A 1 409 ? 12.685 -12.467 -14.231 1.00 95.62 409 ILE A O 1
ATOM 3329 N N . GLU A 1 410 ? 11.653 -11.933 -16.152 1.00 94.81 410 GLU A N 1
ATOM 3330 C CA . GLU A 1 410 ? 12.789 -12.055 -17.055 1.00 94.81 410 GLU A CA 1
ATOM 3331 C C . GLU A 1 410 ? 12.866 -10.761 -17.875 1.00 94.81 410 GLU A C 1
ATOM 3333 O O . GLU A 1 410 ? 11.865 -10.299 -18.422 1.00 94.81 410 GLU A O 1
ATOM 3338 N N . MET A 1 411 ? 14.044 -10.142 -17.922 1.00 94.44 411 MET A N 1
ATOM 3339 C CA . MET A 1 411 ? 14.268 -8.887 -18.638 1.00 94.44 411 MET A CA 1
ATOM 3340 C C . MET A 1 411 ? 15.421 -9.077 -19.612 1.00 94.44 411 MET A C 1
ATOM 3342 O O . MET A 1 411 ? 16.551 -9.329 -19.189 1.00 94.44 411 MET A O 1
ATOM 3346 N N . GLU A 1 412 ? 15.126 -8.941 -20.900 1.00 92.88 412 GLU A N 1
ATOM 3347 C CA . GLU A 1 412 ? 16.063 -9.217 -21.981 1.00 92.88 412 GLU A CA 1
ATOM 3348 C C . GLU A 1 412 ? 16.577 -7.923 -22.623 1.00 92.88 412 GLU A C 1
ATOM 3350 O O . GLU A 1 412 ? 15.818 -7.161 -23.221 1.00 92.88 412 GLU A O 1
ATOM 3355 N N . ILE A 1 413 ? 17.887 -7.692 -22.521 1.00 93.25 413 ILE A N 1
ATOM 3356 C CA . ILE A 1 413 ? 18.597 -6.659 -23.281 1.00 93.25 413 ILE A CA 1
ATOM 3357 C C . ILE A 1 413 ? 19.421 -7.376 -24.351 1.00 93.25 413 ILE A C 1
ATOM 3359 O O . ILE A 1 413 ? 20.338 -8.129 -24.022 1.00 93.25 413 ILE A O 1
ATOM 3363 N N . THR A 1 414 ? 19.057 -7.192 -25.618 1.00 91.44 414 THR A N 1
ATOM 3364 C CA . THR A 1 414 ? 19.522 -8.025 -26.742 1.00 91.44 414 THR A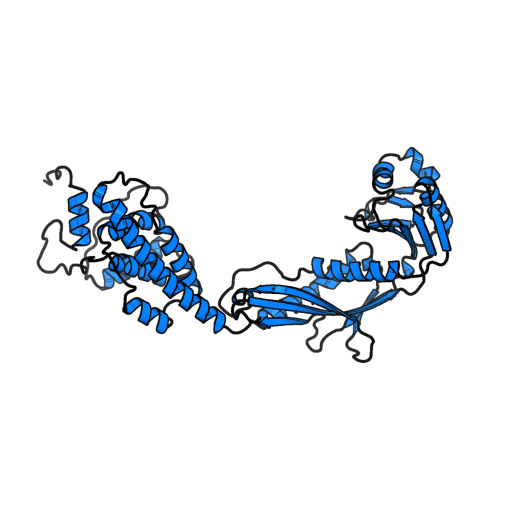 CA 1
ATOM 3365 C C . THR A 1 414 ? 20.867 -7.589 -27.321 1.00 91.44 414 THR A C 1
ATOM 3367 O O . THR A 1 414 ? 21.529 -8.377 -27.994 1.00 91.44 414 THR A O 1
ATOM 3370 N N . ASP A 1 415 ? 21.296 -6.355 -27.050 1.00 89.25 415 ASP A N 1
ATOM 3371 C CA . ASP A 1 415 ? 22.562 -5.798 -27.529 1.00 89.25 415 ASP A CA 1
ATOM 3372 C C . ASP A 1 415 ? 23.248 -4.977 -26.431 1.00 89.25 415 ASP A C 1
ATOM 3374 O O . ASP A 1 415 ? 22.614 -4.468 -25.505 1.00 89.25 415 ASP A O 1
ATOM 3378 N N . THR A 1 416 ? 24.566 -4.837 -26.525 1.00 91.50 416 THR A N 1
ATOM 3379 C CA . THR A 1 416 ? 25.333 -4.037 -25.573 1.00 91.50 416 THR A CA 1
ATOM 3380 C C . THR A 1 416 ? 25.175 -2.538 -25.840 1.00 91.50 416 THR A C 1
ATOM 3382 O O . THR A 1 416 ? 24.989 -2.126 -26.992 1.00 91.50 416 THR A O 1
ATOM 3385 N N . PRO A 1 417 ? 25.291 -1.682 -24.802 1.00 94.25 417 PRO A N 1
ATOM 3386 C CA . PRO A 1 417 ? 25.270 -0.235 -24.984 1.00 94.25 417 PRO A CA 1
ATOM 3387 C C . PRO A 1 417 ? 26.284 0.220 -26.040 1.00 94.25 417 PRO A C 1
ATOM 3389 O O . PRO A 1 417 ? 27.424 -0.245 -26.078 1.00 94.25 417 PRO A O 1
ATOM 3392 N N . VAL A 1 418 ? 25.880 1.161 -26.890 1.00 95.62 418 VAL A N 1
ATOM 3393 C CA . VAL A 1 418 ? 26.692 1.675 -28.002 1.00 95.62 418 VAL A CA 1
ATOM 3394 C C . VAL A 1 418 ? 27.919 2.411 -27.479 1.00 95.62 418 VAL A C 1
ATOM 3396 O O . VAL A 1 418 ? 29.030 2.215 -27.970 1.00 95.62 418 VAL A O 1
ATOM 3399 N N . ALA A 1 419 ? 27.722 3.252 -26.468 1.00 96.38 419 ALA A N 1
ATOM 3400 C CA . ALA A 1 419 ? 28.790 4.025 -25.864 1.00 96.38 419 ALA A CA 1
ATOM 3401 C C . ALA A 1 419 ? 28.525 4.268 -24.380 1.00 96.38 419 ALA A C 1
ATOM 3403 O O . ALA A 1 419 ? 27.383 4.461 -23.954 1.00 96.38 419 ALA A O 1
ATOM 3404 N N . ARG A 1 420 ? 29.609 4.297 -23.611 1.00 96.75 420 ARG A N 1
ATOM 3405 C CA . ARG A 1 420 ? 29.660 4.747 -22.227 1.00 96.75 420 ARG A CA 1
ATOM 3406 C C . ARG A 1 420 ? 30.502 6.010 -22.147 1.00 96.75 420 ARG A C 1
ATOM 3408 O O . ARG A 1 420 ? 31.632 6.036 -22.624 1.00 96.75 420 ARG A O 1
ATOM 3415 N N . PHE A 1 421 ? 29.945 7.039 -21.535 1.00 96.69 421 PHE A N 1
ATOM 3416 C CA . PHE A 1 421 ? 30.565 8.342 -21.366 1.00 96.69 421 PHE A CA 1
ATOM 3417 C C . PHE A 1 421 ? 30.904 8.534 -19.894 1.00 96.69 421 PHE A C 1
ATOM 3419 O O . PHE A 1 421 ? 30.000 8.703 -19.080 1.00 96.69 421 PHE A O 1
ATOM 3426 N N . GLU A 1 422 ? 32.183 8.472 -19.549 1.00 95.25 422 GLU A N 1
ATOM 3427 C CA . GLU A 1 422 ? 32.660 8.716 -18.187 1.00 95.25 422 GLU A CA 1
ATOM 3428 C C . GLU A 1 422 ? 32.778 10.218 -17.961 1.00 95.25 422 GLU A C 1
ATOM 3430 O O . GLU A 1 422 ? 33.512 10.897 -18.686 1.00 95.25 422 GLU A O 1
ATOM 3435 N N . HIS A 1 423 ? 32.058 10.744 -16.971 1.00 92.69 423 HIS A N 1
ATOM 3436 C CA . HIS A 1 423 ? 32.091 12.169 -16.668 1.00 92.69 423 HIS A CA 1
ATOM 3437 C C . HIS A 1 423 ? 33.279 12.448 -15.744 1.00 92.69 423 HIS A C 1
ATOM 3439 O O . HIS A 1 423 ? 33.198 12.221 -14.538 1.00 92.69 423 HIS A O 1
ATOM 3445 N N . ARG A 1 424 ? 34.407 12.890 -16.308 1.00 81.38 424 ARG A N 1
ATOM 3446 C CA . ARG A 1 424 ? 35.659 13.121 -15.564 1.00 81.38 424 ARG A CA 1
ATOM 3447 C C . ARG A 1 424 ? 36.011 14.584 -15.477 1.00 81.38 424 ARG A C 1
ATOM 3449 O O . ARG A 1 424 ? 36.018 15.281 -16.511 1.00 81.38 424 ARG A O 1
#

Sequence (424 aa):
HFESQKNIDLADLVNHLIMSELYEDRDTHDTLTPAFRRSVDIIDMILRIEHCNLHTNTSWYSGLSETIEVMNSYNERPYIPGRMYTGEYEDLGSLYGSFALLAIKLARPAEQVTQRVNEALAGGVFSYSSKDRIISILKRLKRDPSVPYEGYIISEADYATNVVFFNDVLDKYIDVFSRSKTADIVAAEVDQARLRNTDARLTNELPGALSEDVLLKYFTFTQNSECDRNWLAIYIPVGVSKEYVARELNQTDYGDFPSVSEVNRNILRRLHYVLWQSQAKLTIEVNNLETLLMEVAQRSADQNNYILVIYGSRFSEELRELVYQPERHDAFSIHVDVSARGSRSLPFRINNCLIYLVLNSEQEFSLMVSAESFGELRLFRYPDGTLFNTFYRSSDDPLEGVMKTLWEIEMEITDTPVARFEHR